Protein AF-0000000078833517 (afdb_homodimer)

Nearest PDB structures (foldseek):
  6t3e-assembly1_A  TM=9.303E-01  e=1.309E-33  Thermococcus litoralis DSM 5473
  1x7d-assembly1_A  TM=8.880E-01  e=1.614E-27  Pseudomonas putida
  8j1g-assembly1_B  TM=8.463E-01  e=3.663E-22  Pseudomonas veronii
  8j1g-assembly1_A  TM=8.426E-01  e=5.942E-22  Pseudomonas veronii
  8j1c-assembly2_C  TM=8.444E-01  e=1.024E-21  Pseudomonas veronii

Secondary structure (DSSP, 8-state):
-PEEEE-HHHHHHH--HHHHHHHHHHHHHHHHHH--S--EEEEEE-SSS-EEEEEEEEE-TTSSEEEEEEEEE-TTSSSSEEEEEEEEETTT--EEEEEEHHHHHHHHHHHHHHHHHHHHS-TT--EEEEE--SHHHHHHHHHHTTT----EEEEE-SSHHHHHHHHHHHHHHH---EEE-SSHHHHHTT-SEEEE----SS--B-GGGS-TT-EEEE-S--STT---B-HHHHHHSEEEES-HHHHHHTSHHHHTT--GGG--EEHHHHHTTSS----STT--EEEE----HHHHHHHHHHHHHHHTT-TT-EEE-TT-/-PEEEE-HHHHHHH--HHHHHHHHHHHHHHHHHH--S--EEEEEE-SSS-EEEEEEEEE-TTSSEEEEEEEEE-TTSSSSEEEEEEEEETTT--EEEEEEHHHHHHHHHHHHHHHHHHHHS-TT--EEEEE--SHHHHHHHHHHTTT----EEEEE-SSHHHHHHHHHHHHHHH---EEE-SSHHHHHTT-SEEEE----SS--B-GGGS-TT-EEEE-S--STT---B-HHHHHHSEEEES-HHHHHHTSHHHHTT--GGG--EEHHHHHTTSS----STT--EEEE----HHHHHHHHHHHHHHHTT-TT-EEE-TT-

Radius of gyration: 27.25 Å; Cα contacts (8 Å, |Δi|>4): 1631; chains: 2; bounding box: 51×82×53 Å

Foldseek 3Di:
DKAWEAEPVLLVVLFDLLVLLVLVLVLLQQCVVPPDDDWDWDKDDPDDFKIWIKTDFQDGPVDQWTKIWTWMAGPVDVVRIWTWMFIAGNVPRHTRYIYTPVNLVLQLLLSVLLSLCLAAADQQFAEEFEEDLDSNSVNVVVNVVSRHHHAEYEYEYPDQV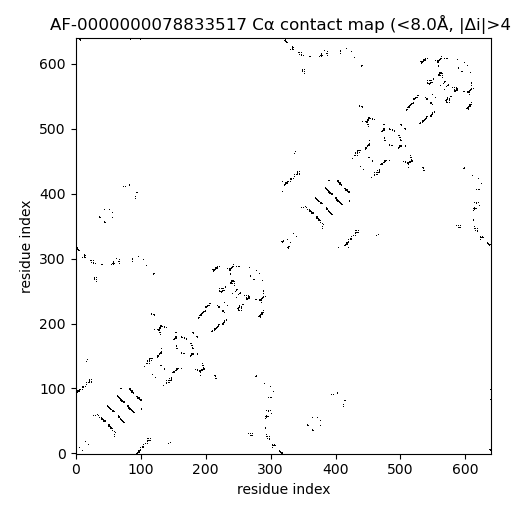SQVVSQVVCCVPPVHRYYYDPDPLRRQVDGSEYEYADQALDADDEPVSHFFRHEYEYERQQAARHEHHEQRNLQQAQEEEQDQVSCCVGRHQVSRPHHSVSHQYYSNCCSNVNGHHHDDSRGYHYYIYNDHRNSSVSSVVSSSVSCVPPPVIDIDDPVD/DKAWEAEPVLLVVLFDLLVLLVLVLVLLQQCVVPPDDDWDWDKDDPDDFKIWIKTDFQDGPVDQWTKIWTWMAGPVDVVRIWTWMFIAGNVPRHTRYIYTPVNLVLQLLLSVLLSLCLAAADQQFAEEFEEDLDSNSVNVVVNVVSRHHHAEYEYEYPDQVSQVVSQVVCCVVPVHRYYYDPDPLRRQVDGREYEYADQALDADDEPVSHFFRHEYEYERQQAARHEHHEPRNLQQAQEEEQDQVSCCVGRHQVSRPHHSVSHQYYSNCCSNVNGHHHDDSRGYHYYIYNDHRNSSVSSVVSSSVSCVPPPVIDIDDPVD

Sequence (640 aa):
MRTLLLTRSDVSRNLQAPLLLEDMREAFRTDALARTVAPQRARAPLHAEGTALVLFPGSLPSIPAYSVKVHAKFPGQSPAIRGVVHLHDVATGEVMAVMDAGHLTAVRTGVVGALSADVLARPDASRVALIGAGRQAVLQLKSLRLVRSLTHVRVFDTAPERSLAFATRMYQELNLPVRMAESLEEAVSDADIIVTATWSRHPFLHPGMVRPGTHIIALGADEPGKAELSAELLRQSRFVVDHRGLAVSTGAAGAVGLGEESIHAELGEVLAGLKSGRTSEEDVTVFAAVGLPFQDLAAAWHVYQSAQGDDAVSGVDFDAMRTLLLTRSDVSRNLQAPLLLEDMREAFRTDALARTVAPQRARAPLHAEGTALVLFPGSLPSIPAYSVKVHAKFPGQSPAIRGVVHLHDVATGEVMAVMDAGHLTAVRTGVVGALSADVLARPDASRVALIGAGRQAVLQLKSLRLVRSLTHVRVFDTAPERSLAFATRMYQELNLPVRMAESLEEAVSDADIIVTATWSRHPFLHPGMVRPGTHIIALGADEPGKAELSAELLRQSRFVVDHRGLAVSTGAAGAVGLGEESIHAELGEVLAGLKSGRTSEEDVTVFAAVGLPFQDLAAAWHVYQSAQGDDAVSGVDFDA

Organism: Myxococcus xanthus (strain DK1622) (NCBI:txid246197)

Structure (mmCIF, N/CA/C/O backbone):
data_AF-0000000078833517-model_v1
#
loop_
_entity.id
_entity.type
_entity.pdbx_description
1 polymer 'Ornithine cyclodeaminase/mu-crystallin family protein'
#
loop_
_atom_site.group_PDB
_atom_site.id
_atom_site.type_symbol
_atom_site.label_atom_id
_atom_site.label_alt_id
_atom_site.label_comp_id
_atom_site.label_asym_id
_atom_site.label_entity_id
_atom_site.label_seq_id
_atom_site.pdbx_PDB_ins_code
_atom_site.Cartn_x
_atom_site.Cartn_y
_atom_site.Cartn_z
_atom_site.occupancy
_atom_site.B_iso_or_equiv
_atom_site.auth_seq_id
_atom_site.auth_comp_id
_atom_site.auth_asym_id
_atom_site.auth_atom_id
_atom_site.pdbx_PDB_model_num
ATOM 1 N N . MET A 1 1 ? -20.875 4.699 -1.901 1 79.25 1 MET A N 1
ATOM 2 C CA . MET A 1 1 ? -20.953 3.457 -2.668 1 79.25 1 MET A CA 1
ATOM 3 C C . MET A 1 1 ? -20.688 2.25 -1.774 1 79.25 1 MET A C 1
ATOM 5 O O . MET A 1 1 ? -19.875 2.324 -0.852 1 79.25 1 MET A O 1
ATOM 9 N N . ARG A 1 2 ? -21.391 1.217 -2.178 1 91.25 2 ARG A N 1
ATOM 10 C CA . ARG A 1 2 ? -21.281 -0.01 -1.395 1 91.25 2 ARG A CA 1
ATOM 11 C C . ARG A 1 2 ? -20.016 -0.787 -1.757 1 91.25 2 ARG A C 1
ATOM 13 O O . ARG A 1 2 ? -19.812 -1.14 -2.92 1 91.25 2 ARG A O 1
ATOM 20 N N . THR A 1 3 ? -19.094 -0.988 -0.749 1 96.44 3 THR A N 1
ATOM 21 C CA . THR A 1 3 ? -17.906 -1.82 -0.879 1 96.44 3 THR A CA 1
ATOM 22 C C . THR A 1 3 ? -18.219 -3.273 -0.541 1 96.44 3 THR A C 1
ATOM 24 O O . THR A 1 3 ? -18.688 -3.574 0.565 1 96.44 3 THR A O 1
ATOM 27 N N . LEU A 1 4 ? -18 -4.168 -1.465 1 97.62 4 LEU A N 1
ATOM 28 C CA . LEU A 1 4 ? -18.188 -5.582 -1.164 1 97.62 4 LEU A CA 1
ATOM 29 C C . LEU A 1 4 ? -17.078 -6.105 -0.266 1 97.62 4 LEU A C 1
ATOM 31 O O . LEU A 1 4 ? -15.906 -5.762 -0.459 1 97.62 4 LEU A O 1
ATOM 35 N N . LEU A 1 5 ? -17.469 -6.852 0.725 1 97.75 5 LEU A N 1
ATOM 36 C CA . LEU A 1 5 ? -16.516 -7.531 1.602 1 97.75 5 LEU A CA 1
ATOM 37 C C . LEU A 1 5 ? -16.5 -9.031 1.323 1 97.75 5 LEU A C 1
ATOM 39 O O . LEU A 1 5 ? -17.469 -9.734 1.598 1 97.75 5 LEU A O 1
ATOM 43 N N . LEU A 1 6 ? -15.414 -9.5 0.823 1 98.12 6 LEU A N 1
ATOM 44 C CA . LEU A 1 6 ? -15.352 -10.898 0.399 1 98.12 6 LEU A CA 1
ATOM 45 C C . LEU A 1 6 ? -14.367 -11.68 1.258 1 98.12 6 LEU A C 1
ATOM 47 O O . LEU A 1 6 ? -13.148 -11.516 1.123 1 98.12 6 LEU A O 1
ATOM 51 N N . THR A 1 7 ? -14.898 -12.539 2.039 1 97.12 7 THR A N 1
ATOM 52 C CA . THR A 1 7 ? -14.094 -13.391 2.908 1 97.12 7 THR A CA 1
ATOM 53 C C . THR A 1 7 ? -13.383 -14.469 2.1 1 97.12 7 THR A C 1
ATOM 55 O O . THR A 1 7 ? -13.609 -14.602 0.895 1 97.12 7 THR A O 1
ATOM 58 N N . ARG A 1 8 ? -12.531 -15.211 2.771 1 96.62 8 ARG A N 1
ATOM 59 C CA . ARG A 1 8 ? -11.844 -16.328 2.123 1 96.62 8 ARG A CA 1
ATOM 60 C C . ARG A 1 8 ? -12.844 -17.281 1.472 1 96.62 8 ARG A C 1
ATOM 62 O O . ARG A 1 8 ? -12.641 -17.719 0.338 1 96.62 8 ARG A O 1
ATOM 69 N N . SER A 1 9 ? -13.906 -17.594 2.16 1 96.81 9 SER A N 1
ATOM 70 C CA . SER A 1 9 ? -14.945 -18.484 1.634 1 96.81 9 SER A CA 1
ATOM 71 C C . SER A 1 9 ? -15.633 -17.875 0.418 1 96.81 9 SER A C 1
ATOM 73 O O . SER A 1 9 ? -15.922 -18.578 -0.557 1 96.81 9 SER A O 1
ATOM 75 N N . ASP A 1 10 ? -15.922 -16.578 0.541 1 97.38 10 ASP A N 1
ATOM 76 C CA . ASP A 1 10 ? -16.531 -15.898 -0.593 1 97.38 10 ASP A CA 1
ATOM 77 C C . ASP A 1 10 ? -15.625 -15.938 -1.816 1 97.38 10 ASP A C 1
ATOM 79 O O . ASP A 1 10 ? -16.078 -16.203 -2.93 1 97.38 10 ASP A O 1
ATOM 83 N N . VAL A 1 11 ? -14.297 -15.641 -1.617 1 97.75 11 VAL A N 1
ATOM 84 C CA . VAL A 1 11 ? -13.328 -15.672 -2.705 1 97.75 11 VAL A CA 1
ATOM 85 C C . VAL A 1 11 ? -13.258 -17.078 -3.299 1 97.75 11 VAL A C 1
ATOM 87 O O . VAL A 1 11 ? -13.312 -17.25 -4.52 1 97.75 11 VAL A O 1
ATOM 90 N N . SER A 1 12 ? -13.195 -18.047 -2.453 1 96.44 12 SER A N 1
ATOM 91 C CA . SER A 1 12 ? -13.102 -19.438 -2.893 1 96.44 12 SER A CA 1
ATOM 92 C C . SER A 1 12 ? -14.297 -19.828 -3.758 1 96.44 12 SER A C 1
ATOM 94 O O . SER A 1 12 ? -14.133 -20.5 -4.781 1 96.44 12 SER A O 1
ATOM 96 N N . ARG A 1 13 ? -15.453 -19.375 -3.43 1 95.88 13 ARG A N 1
ATOM 97 C CA . ARG A 1 13 ? -16.672 -19.75 -4.137 1 95.88 13 ARG A CA 1
ATOM 98 C C . ARG A 1 13 ? -16.766 -19.016 -5.473 1 95.88 13 ARG A C 1
ATOM 100 O O . ARG A 1 13 ? -17.438 -19.484 -6.398 1 95.88 13 ARG A O 1
ATOM 107 N N . ASN A 1 14 ? -16.109 -17.938 -5.531 1 96.75 14 ASN A N 1
ATOM 108 C CA . ASN A 1 14 ? -16.281 -17.094 -6.707 1 96.75 14 ASN A CA 1
ATOM 109 C C . ASN A 1 14 ? -15.023 -17.078 -7.578 1 96.75 14 ASN A C 1
ATOM 111 O O . ASN A 1 14 ? -14.922 -16.281 -8.516 1 96.75 14 ASN A O 1
ATOM 115 N N . LEU A 1 15 ? -14.039 -17.875 -7.301 1 96.94 15 LEU A N 1
ATOM 116 C CA . LEU A 1 15 ? -12.789 -17.969 -8.055 1 96.94 15 LEU A CA 1
ATOM 117 C C . LEU A 1 15 ? -12.664 -19.312 -8.742 1 96.94 15 LEU A C 1
ATOM 119 O O . LEU A 1 15 ? -12.359 -20.328 -8.094 1 96.94 15 LEU A O 1
ATOM 123 N N . GLN A 1 16 ? -12.883 -19.312 -10.047 1 96.31 16 GLN A N 1
ATOM 124 C CA . GLN A 1 16 ? -12.805 -20.531 -10.844 1 96.31 16 GLN A CA 1
ATOM 125 C C . GLN A 1 16 ? -11.492 -20.594 -11.617 1 96.31 16 GLN A C 1
ATOM 127 O O . GLN A 1 16 ? -11.305 -19.859 -12.594 1 96.31 16 GLN A O 1
ATOM 132 N N . ALA A 1 17 ? -10.68 -21.547 -11.32 1 97.19 17 ALA A N 1
ATOM 133 C CA . ALA A 1 17 ? -9.305 -21.625 -11.82 1 97.19 17 ALA A CA 1
ATOM 134 C C . ALA A 1 17 ? -9.281 -21.734 -13.344 1 97.19 17 ALA A C 1
ATOM 136 O O . ALA A 1 17 ? -8.492 -21.062 -14.008 1 97.19 17 ALA A O 1
ATOM 137 N N . PRO A 1 18 ? -10.211 -22.562 -13.961 1 97.62 18 PRO A N 1
ATOM 138 C CA . PRO A 1 18 ? -10.156 -22.688 -15.414 1 97.62 18 PRO A CA 1
ATOM 139 C C . PRO A 1 18 ? -10.461 -21.375 -16.125 1 97.62 18 PRO A C 1
ATOM 141 O O . PRO A 1 18 ? -9.805 -21.031 -17.109 1 97.62 18 PRO A O 1
ATOM 144 N N . LEU A 1 19 ? -11.43 -20.656 -15.586 1 98 19 LEU A N 1
ATOM 145 C CA . LEU A 1 19 ? -11.781 -19.359 -16.172 1 98 19 LEU A CA 1
ATOM 146 C C . LEU A 1 19 ? -10.703 -18.328 -15.883 1 98 19 LEU A C 1
ATOM 148 O O . LEU A 1 19 ? -10.398 -17.484 -16.734 1 98 19 LEU A O 1
ATOM 152 N N . LEU A 1 20 ? -10.125 -18.438 -14.734 1 98.56 20 LEU A N 1
ATOM 153 C CA . LEU A 1 20 ? -9.062 -17.5 -14.367 1 98.56 20 LEU A CA 1
ATOM 154 C C . LEU A 1 20 ? -7.836 -17.703 -15.258 1 98.56 20 LEU A C 1
ATOM 156 O O . LEU A 1 20 ? -7.125 -16.734 -15.562 1 98.56 20 LEU A O 1
ATOM 160 N N . LEU A 1 21 ? -7.559 -18.938 -15.656 1 98.69 21 LEU A N 1
ATOM 161 C CA . LEU A 1 21 ? -6.43 -19.219 -16.531 1 98.69 21 LEU A CA 1
ATOM 162 C C . LEU A 1 21 ? -6.523 -18.391 -17.812 1 98.69 21 LEU A C 1
ATOM 164 O O . LEU A 1 21 ? -5.535 -17.781 -18.25 1 98.69 21 LEU A O 1
ATOM 168 N N . GLU A 1 22 ? -7.695 -18.312 -18.344 1 98.38 22 GLU A N 1
ATOM 169 C CA . GLU A 1 22 ? -7.898 -17.547 -19.578 1 98.38 22 GLU A CA 1
ATOM 170 C C . GLU A 1 22 ? -7.832 -16.047 -19.297 1 98.38 22 GLU A C 1
ATOM 172 O O . GLU A 1 22 ? -7.262 -15.297 -20.094 1 98.38 22 GLU A O 1
ATOM 177 N N . ASP A 1 23 ? -8.43 -15.648 -18.234 1 98.12 23 ASP A N 1
ATOM 178 C CA . ASP A 1 23 ? -8.328 -14.242 -17.828 1 98.12 23 ASP A CA 1
ATOM 179 C C . ASP A 1 23 ? -6.871 -13.828 -17.656 1 98.12 23 ASP A C 1
ATOM 181 O O . ASP A 1 23 ? -6.48 -12.734 -18.062 1 98.12 23 ASP A O 1
ATOM 185 N N . MET A 1 24 ? -6.113 -14.711 -17.062 1 98.56 24 MET A N 1
ATOM 186 C CA . MET A 1 24 ? -4.707 -14.43 -16.781 1 98.56 24 MET A CA 1
ATOM 187 C C . MET A 1 24 ? -3.891 -14.398 -18.062 1 98.56 24 MET A C 1
ATOM 189 O O . MET A 1 24 ? -2.992 -13.57 -18.219 1 98.56 24 MET A O 1
ATOM 193 N N . ARG A 1 25 ? -4.215 -15.312 -18.969 1 98.56 25 ARG A N 1
ATOM 194 C CA . ARG A 1 25 ? -3.572 -15.297 -20.281 1 98.56 25 ARG A CA 1
ATOM 195 C C . ARG A 1 25 ? -3.75 -13.945 -20.969 1 98.56 25 ARG A C 1
ATOM 197 O O . ARG A 1 25 ? -2.779 -13.344 -21.422 1 98.56 25 ARG A O 1
ATOM 204 N N . GLU A 1 26 ? -4.934 -13.469 -20.953 1 98.12 26 GLU A N 1
ATOM 205 C CA . GLU A 1 26 ? -5.242 -12.188 -21.578 1 98.12 26 GLU A CA 1
ATOM 206 C C . GLU A 1 26 ? -4.59 -11.039 -20.812 1 98.12 26 GLU A C 1
ATOM 208 O O . GLU A 1 26 ? -4.109 -10.078 -21.422 1 98.12 26 GLU A O 1
ATOM 213 N N . ALA A 1 27 ? -4.574 -11.125 -19.562 1 98.31 27 ALA A N 1
ATOM 214 C CA . ALA A 1 27 ? -3.971 -10.086 -18.734 1 98.31 27 ALA A CA 1
ATOM 215 C C . ALA A 1 27 ? -2.479 -9.945 -19.031 1 98.31 27 ALA A C 1
ATOM 217 O O . ALA A 1 27 ? -1.969 -8.836 -19.188 1 98.31 27 ALA A O 1
ATOM 218 N N . PHE A 1 28 ? -1.793 -11.07 -19.094 1 98.5 28 PHE A N 1
ATOM 219 C CA . PHE A 1 28 ? -0.365 -11.062 -19.391 1 98.5 28 PHE A CA 1
ATOM 220 C C . PHE A 1 28 ? -0.103 -10.469 -20.781 1 98.5 28 PHE A C 1
ATOM 222 O O . PHE A 1 28 ? 0.804 -9.648 -20.938 1 98.5 28 PHE A O 1
ATOM 229 N N . ARG A 1 29 ? -0.908 -10.875 -21.719 1 98.06 29 ARG A N 1
ATOM 230 C CA . ARG A 1 29 ? -0.768 -10.352 -23.078 1 98.06 29 ARG A CA 1
ATOM 231 C C . ARG A 1 29 ? -0.962 -8.836 -23.109 1 98.06 29 ARG A C 1
ATOM 233 O O . ARG A 1 29 ? -0.146 -8.109 -23.672 1 98.06 29 ARG A O 1
ATOM 240 N N . THR A 1 30 ? -1.985 -8.398 -22.469 1 97.62 30 THR A N 1
ATOM 241 C CA . THR A 1 30 ? -2.336 -6.984 -22.438 1 97.62 30 THR A CA 1
ATOM 242 C C . THR A 1 30 ? -1.248 -6.172 -21.75 1 97.62 30 THR A C 1
ATOM 244 O O . THR A 1 30 ? -0.874 -5.094 -22.219 1 97.62 30 THR A O 1
ATOM 247 N N . ASP A 1 31 ? -0.762 -6.695 -20.641 1 97.12 31 ASP A N 1
ATOM 248 C CA . ASP A 1 31 ? 0.295 -6 -19.922 1 97.12 31 ASP A CA 1
ATOM 249 C C . ASP A 1 31 ? 1.546 -5.844 -20.781 1 97.12 31 ASP A C 1
ATOM 251 O O . ASP A 1 31 ? 2.172 -4.781 -20.781 1 97.12 31 ASP A O 1
ATOM 255 N N . ALA A 1 32 ? 1.908 -6.859 -21.484 1 96.94 32 ALA A N 1
ATOM 256 C CA . ALA A 1 32 ? 3.098 -6.828 -22.328 1 96.94 32 ALA A CA 1
ATOM 257 C C . ALA A 1 32 ? 2.938 -5.82 -23.469 1 96.94 32 ALA A C 1
ATOM 259 O O . ALA A 1 32 ? 3.896 -5.145 -23.844 1 96.94 32 ALA A O 1
ATOM 260 N N . LEU A 1 33 ? 1.74 -5.641 -23.969 1 96.69 33 LEU A N 1
ATOM 261 C CA . LEU A 1 33 ? 1.482 -4.832 -25.156 1 96.69 33 LEU A CA 1
ATOM 262 C C . LEU A 1 33 ? 1.19 -3.387 -24.781 1 96.69 33 LEU A C 1
ATOM 264 O O . LEU A 1 33 ? 1.436 -2.471 -25.562 1 96.69 33 LEU A O 1
ATOM 268 N N . ALA A 1 34 ? 0.65 -3.18 -23.531 1 95.19 34 ALA A N 1
ATOM 269 C CA . ALA A 1 34 ? 0.082 -1.86 -23.266 1 95.19 34 ALA A CA 1
ATOM 270 C C . ALA A 1 34 ? 0.273 -1.462 -21.797 1 95.19 34 ALA A C 1
ATOM 272 O O . ALA A 1 34 ? -0.562 -0.758 -21.234 1 95.19 34 ALA A O 1
ATOM 273 N N . ARG A 1 35 ? 1.354 -1.789 -21.266 1 92.19 35 ARG A N 1
ATOM 274 C CA . ARG A 1 35 ? 1.599 -1.382 -19.875 1 92.19 35 ARG A CA 1
ATOM 275 C C . ARG A 1 35 ? 1.648 0.137 -19.75 1 92.19 35 ARG A C 1
ATOM 277 O O . ARG A 1 35 ? 2.389 0.8 -20.484 1 92.19 35 ARG A O 1
ATOM 284 N N . THR A 1 36 ? 0.839 0.66 -18.812 1 85.81 36 THR A N 1
ATOM 285 C CA . THR A 1 36 ? 0.744 2.111 -18.688 1 85.81 36 THR A CA 1
ATOM 286 C C . THR A 1 36 ? 1.387 2.592 -17.391 1 85.81 36 THR A C 1
ATOM 288 O O . THR A 1 36 ? 1.729 3.768 -17.266 1 85.81 36 THR A O 1
ATOM 291 N N . VAL A 1 37 ? 1.459 1.723 -16.422 1 91.69 37 VAL A N 1
ATOM 292 C CA . VAL A 1 37 ? 2.006 2.1 -15.117 1 91.69 37 VAL A CA 1
ATOM 293 C C . VAL A 1 37 ? 2.986 1.033 -14.641 1 91.69 37 VAL A C 1
ATOM 295 O O . VAL A 1 37 ? 2.738 -0.164 -14.797 1 91.69 37 VAL A O 1
ATOM 298 N N . ALA A 1 38 ? 4.102 1.457 -14.078 1 93.06 38 ALA A N 1
ATOM 299 C CA . ALA A 1 38 ? 5.098 0.521 -13.57 1 93.06 38 ALA A CA 1
ATOM 300 C C . ALA A 1 38 ? 4.582 -0.207 -12.328 1 93.06 38 ALA A C 1
ATOM 302 O O . ALA A 1 38 ? 4.062 0.422 -11.406 1 93.06 38 ALA A O 1
ATOM 303 N N . PRO A 1 39 ? 4.723 -1.54 -12.336 1 95.81 39 PRO A N 1
ATOM 304 C CA . PRO A 1 39 ? 4.344 -2.271 -11.125 1 95.81 39 PRO A CA 1
ATOM 305 C C . PRO A 1 39 ? 5.27 -1.983 -9.945 1 95.81 39 PRO A C 1
ATOM 307 O O . PRO A 1 39 ? 6.48 -1.824 -10.133 1 95.81 39 PRO A O 1
ATOM 310 N N . GLN A 1 40 ? 4.664 -1.895 -8.797 1 96.31 40 GLN A N 1
ATOM 311 C CA . GLN A 1 40 ? 5.453 -1.617 -7.598 1 96.31 40 GLN A CA 1
ATOM 312 C C . GLN A 1 40 ? 5.258 -2.705 -6.547 1 96.31 40 GLN A C 1
ATOM 314 O O . GLN A 1 40 ? 4.145 -3.191 -6.352 1 96.31 40 GLN A O 1
ATOM 319 N N . ARG A 1 41 ? 6.316 -3.094 -5.945 1 95.62 41 ARG A N 1
ATOM 320 C CA . ARG A 1 41 ? 6.371 -3.961 -4.773 1 95.62 41 ARG A CA 1
ATOM 321 C C . ARG A 1 41 ? 7.141 -3.293 -3.637 1 95.62 41 ARG A C 1
ATOM 323 O O . ARG A 1 41 ? 8.367 -3.217 -3.672 1 95.62 41 ARG A O 1
ATOM 330 N N . ALA A 1 42 ? 6.418 -2.812 -2.668 1 94.69 42 ALA A N 1
ATOM 331 C CA . ALA A 1 42 ? 7.039 -2.139 -1.531 1 94.69 42 ALA A CA 1
ATOM 332 C C . ALA A 1 42 ? 7.031 -3.031 -0.293 1 94.69 42 ALA A C 1
ATOM 334 O O . ALA A 1 42 ? 6 -3.611 0.054 1 94.69 42 ALA A O 1
ATOM 335 N N . ARG A 1 43 ? 8.18 -3.1 0.331 1 93.94 43 ARG A N 1
ATOM 336 C CA . ARG A 1 43 ? 8.352 -3.99 1.473 1 93.94 43 ARG A CA 1
ATOM 337 C C . ARG A 1 43 ? 8.875 -3.23 2.688 1 93.94 43 ARG A C 1
ATOM 339 O O . ARG A 1 43 ? 9.633 -2.27 2.547 1 93.94 43 ARG A O 1
ATOM 346 N N . ALA A 1 44 ? 8.422 -3.607 3.867 1 94.81 44 ALA A N 1
ATOM 347 C CA . ALA A 1 44 ? 8.93 -3.064 5.121 1 94.81 44 ALA A CA 1
ATOM 348 C C . ALA A 1 44 ? 9.086 -4.16 6.172 1 94.81 44 ALA A C 1
ATOM 350 O O . ALA A 1 44 ? 8.141 -4.906 6.441 1 94.81 44 ALA A O 1
ATOM 351 N N . PRO A 1 45 ? 10.305 -4.25 6.754 1 92.75 45 PRO A N 1
ATOM 352 C CA . PRO A 1 45 ? 10.43 -5.156 7.898 1 92.75 45 PRO A CA 1
ATOM 353 C C . PRO A 1 45 ? 9.625 -4.691 9.109 1 92.75 45 PRO A C 1
ATOM 355 O O . PRO A 1 45 ? 9.609 -3.496 9.422 1 92.75 45 PRO A O 1
ATOM 358 N N . LEU A 1 46 ? 8.898 -5.492 9.75 1 91.06 46 LEU A N 1
ATOM 359 C CA . LEU A 1 46 ? 8.141 -5.156 10.945 1 91.06 46 LEU A CA 1
ATOM 360 C C . LEU A 1 46 ? 8.93 -5.516 12.203 1 91.06 46 LEU A C 1
ATOM 362 O O . LEU A 1 46 ? 9.031 -4.707 13.133 1 91.06 46 LEU A O 1
ATOM 366 N N . HIS A 1 47 ? 9.359 -6.648 12.281 1 84.94 47 HIS A N 1
ATOM 367 C CA . HIS A 1 47 ? 10.289 -7.207 13.258 1 84.94 47 HIS A CA 1
ATOM 368 C C . HIS A 1 47 ? 11.094 -8.359 12.664 1 84.94 47 HIS A C 1
ATOM 370 O O . HIS A 1 47 ? 11.195 -8.477 11.445 1 84.94 47 HIS A O 1
ATOM 376 N N . ALA A 1 48 ? 11.695 -9.062 13.5 1 78.69 48 ALA A N 1
ATOM 377 C CA . ALA A 1 48 ? 12.648 -10.062 13.031 1 78.69 48 ALA A CA 1
ATOM 378 C C . ALA A 1 48 ? 11.953 -11.141 12.211 1 78.69 48 ALA A C 1
ATOM 380 O O . ALA A 1 48 ? 12.555 -11.719 11.305 1 78.69 48 ALA A O 1
ATOM 381 N N . GLU A 1 49 ? 10.719 -11.266 12.367 1 83.12 49 GLU A N 1
ATOM 382 C CA . GLU A 1 49 ? 10.086 -12.453 11.805 1 83.12 49 GLU A CA 1
ATOM 383 C C . GLU A 1 49 ? 9 -12.078 10.805 1 83.12 49 GLU A C 1
ATOM 385 O O . GLU A 1 49 ? 8.414 -12.953 10.156 1 83.12 49 GLU A O 1
ATOM 390 N N . GLY A 1 50 ? 8.727 -10.789 10.727 1 89.69 50 GLY A N 1
ATOM 391 C CA . GLY A 1 50 ? 7.59 -10.422 9.898 1 89.69 50 GLY A CA 1
ATOM 392 C C . GLY A 1 50 ? 7.875 -9.25 8.977 1 89.69 50 GLY A C 1
ATOM 393 O O . GLY A 1 50 ? 8.68 -8.375 9.305 1 89.69 50 GLY A O 1
ATOM 394 N N . THR A 1 51 ? 7.203 -9.328 7.785 1 93.56 51 THR A N 1
ATOM 395 C CA . THR A 1 51 ? 7.34 -8.266 6.797 1 93.56 51 THR A CA 1
ATOM 396 C C . THR A 1 51 ? 5.973 -7.824 6.285 1 93.56 51 THR A C 1
ATOM 398 O O . THR A 1 51 ? 5.07 -8.648 6.125 1 93.56 51 THR A O 1
ATOM 401 N N . ALA A 1 52 ? 5.84 -6.539 6.113 1 95.56 52 ALA A N 1
ATOM 402 C CA . ALA A 1 52 ? 4.684 -5.996 5.406 1 95.56 52 ALA A CA 1
ATOM 403 C C . ALA A 1 52 ? 4.996 -5.77 3.932 1 95.56 52 ALA A C 1
ATOM 405 O O . ALA A 1 52 ? 6.09 -5.316 3.586 1 95.56 52 ALA A O 1
ATOM 406 N N . LEU A 1 53 ? 4.074 -6.098 3.086 1 95.62 53 LEU A N 1
ATOM 407 C CA . LEU A 1 53 ? 4.254 -5.973 1.644 1 95.62 53 LEU A CA 1
ATOM 408 C C . LEU A 1 53 ? 3.033 -5.332 0.995 1 95.62 53 LEU A C 1
ATOM 410 O O . LEU A 1 53 ? 1.896 -5.68 1.325 1 95.62 53 LEU A O 1
ATOM 414 N N . VAL A 1 54 ? 3.297 -4.395 0.081 1 97.94 54 VAL A N 1
ATOM 415 C CA . VAL A 1 54 ? 2.236 -3.76 -0.698 1 97.94 54 VAL A CA 1
ATOM 416 C C . VAL A 1 54 ? 2.549 -3.879 -2.188 1 97.94 54 VAL A C 1
ATOM 418 O O . VAL A 1 54 ? 3.656 -3.555 -2.623 1 97.94 54 VAL A O 1
ATOM 421 N N . LEU A 1 55 ? 1.633 -4.383 -2.916 1 98 55 LEU A N 1
ATOM 422 C CA . LEU A 1 55 ? 1.719 -4.445 -4.371 1 98 55 LEU A CA 1
ATOM 423 C C . LEU A 1 55 ? 0.669 -3.545 -5.016 1 98 55 LEU A C 1
ATOM 425 O O . LEU A 1 55 ? -0.529 -3.713 -4.777 1 98 55 LEU A O 1
ATOM 429 N N . PHE A 1 56 ? 1.089 -2.613 -5.836 1 98.06 56 PHE A N 1
ATOM 430 C CA . PHE A 1 56 ? 0.138 -1.7 -6.457 1 98.06 56 PHE A CA 1
ATOM 431 C C . PHE A 1 56 ? 0.817 -0.863 -7.535 1 98.06 56 PHE A C 1
ATOM 433 O O . PHE A 1 56 ? 2.047 -0.805 -7.598 1 98.06 56 PHE A O 1
ATOM 440 N N . PRO A 1 57 ? 0.215 -0.185 -8.414 1 97.5 57 PRO A N 1
ATOM 441 C CA . PRO A 1 57 ? -1.185 -0.52 -8.688 1 97.5 57 PRO A CA 1
ATOM 442 C C . PRO A 1 57 ? -1.334 -1.7 -9.641 1 97.5 57 PRO A C 1
ATOM 444 O O . PRO A 1 57 ? -0.499 -1.891 -10.531 1 97.5 57 PRO A O 1
ATOM 447 N N . GLY A 1 58 ? -2.258 -2.605 -9.336 1 97.94 58 GLY A N 1
ATOM 448 C CA . GLY A 1 58 ? -2.727 -3.426 -10.438 1 97.94 58 GLY A CA 1
ATOM 449 C C . GLY A 1 58 ? -3.541 -2.648 -11.461 1 97.94 58 GLY A C 1
ATOM 450 O O . GLY A 1 58 ? -4.551 -2.031 -11.109 1 97.94 58 GLY A O 1
ATOM 451 N N . SER A 1 59 ? -3.078 -2.643 -12.656 1 96.25 59 SER A N 1
ATOM 452 C CA . SER A 1 59 ? -3.746 -1.851 -13.688 1 96.25 59 SER A CA 1
ATOM 453 C C . SER A 1 59 ? -3.66 -2.529 -15.047 1 96.25 59 SER A C 1
ATOM 455 O O . SER A 1 59 ? -2.602 -3.033 -15.43 1 96.25 59 SER A O 1
ATOM 457 N N . LEU A 1 60 ? -4.734 -2.602 -15.68 1 96.38 60 LEU A N 1
ATOM 458 C CA . LEU A 1 60 ? -4.883 -3.074 -17.047 1 96.38 60 LEU A CA 1
ATOM 459 C C . LEU A 1 60 ? -5.875 -2.209 -17.828 1 96.38 60 LEU A C 1
ATOM 461 O O . LEU A 1 60 ? -6.934 -1.854 -17.297 1 96.38 60 LEU A O 1
ATOM 465 N N . PRO A 1 61 ? -5.625 -1.819 -19.078 1 92.75 61 PRO A N 1
ATOM 466 C CA . PRO A 1 61 ? -6.527 -0.965 -19.859 1 92.75 61 PRO A CA 1
ATOM 467 C C . PRO A 1 61 ? -7.934 -1.548 -19.969 1 92.75 61 PRO A C 1
ATOM 469 O O . PRO A 1 61 ? -8.906 -0.799 -20.078 1 92.75 61 PRO A O 1
ATOM 472 N N . SER A 1 62 ? -8.07 -2.781 -19.906 1 90.62 62 SER A N 1
ATOM 473 C CA . SER A 1 62 ? -9.352 -3.434 -20.172 1 90.62 62 SER A CA 1
ATOM 474 C C . SER A 1 62 ? -10.195 -3.545 -18.906 1 90.62 62 SER A C 1
ATOM 476 O O . SER A 1 62 ? -11.367 -3.914 -18.969 1 90.62 62 SER A O 1
ATOM 478 N N . ILE A 1 63 ? -9.664 -3.25 -17.797 1 96.31 63 ILE A N 1
ATOM 479 C CA . ILE A 1 63 ? -10.367 -3.377 -16.516 1 96.31 63 ILE A CA 1
ATOM 480 C C . ILE A 1 63 ? -10.562 -1.998 -15.898 1 96.31 63 ILE A C 1
ATOM 482 O O . ILE A 1 63 ? -9.586 -1.295 -15.617 1 96.31 63 ILE A O 1
ATOM 486 N N . PRO A 1 64 ? -11.82 -1.523 -15.68 1 96.81 64 PRO A N 1
ATOM 487 C CA . PRO A 1 64 ? -12.078 -0.186 -15.141 1 96.81 64 PRO A CA 1
ATOM 488 C C . PRO A 1 64 ? -11.875 -0.11 -13.625 1 96.81 64 PRO A C 1
ATOM 490 O O . PRO A 1 64 ? -12.711 0.464 -12.922 1 96.81 64 PRO A O 1
ATOM 493 N N . ALA A 1 65 ? -10.852 -0.757 -13.18 1 97.5 65 ALA A N 1
ATOM 494 C CA . ALA A 1 65 ? -10.469 -0.789 -11.766 1 97.5 65 ALA A CA 1
ATOM 495 C C . ALA A 1 65 ? -8.961 -0.928 -11.609 1 97.5 65 ALA A C 1
ATOM 497 O O . ALA A 1 65 ? -8.25 -1.252 -12.57 1 97.5 65 ALA A O 1
ATOM 498 N N . TYR A 1 66 ? -8.469 -0.565 -10.461 1 97.56 66 TYR A N 1
ATOM 499 C CA . TYR A 1 66 ? -7.094 -0.877 -10.07 1 97.56 66 TYR A CA 1
ATOM 500 C C . TYR A 1 66 ? -7.055 -1.549 -8.703 1 97.56 66 TYR A C 1
ATOM 502 O O . TYR A 1 66 ? -8.008 -1.446 -7.926 1 97.56 66 TYR A O 1
ATOM 510 N N . SER A 1 67 ? -5.977 -2.283 -8.438 1 98.56 67 SER A N 1
ATOM 511 C CA . SER A 1 67 ? -5.902 -3.018 -7.18 1 98.56 67 SER A CA 1
ATOM 512 C C . SER A 1 67 ? -4.719 -2.555 -6.34 1 98.56 67 SER A C 1
ATOM 514 O O . SER A 1 67 ? -3.736 -2.035 -6.875 1 98.56 67 SER A O 1
ATOM 516 N N . VAL A 1 68 ? -4.844 -2.646 -5.086 1 98.75 68 VAL A N 1
ATOM 517 C CA . VAL A 1 68 ? -3.789 -2.535 -4.082 1 98.75 68 VAL A CA 1
ATOM 518 C C . VAL A 1 68 ? -3.846 -3.734 -3.139 1 98.75 68 VAL A C 1
ATOM 520 O O . VAL A 1 68 ? -4.855 -3.957 -2.467 1 98.75 68 VAL A O 1
ATOM 523 N N . LYS A 1 69 ? -2.801 -4.465 -3.102 1 98.69 69 LYS A N 1
ATOM 524 C CA . LYS A 1 69 ? -2.715 -5.586 -2.166 1 98.69 69 LYS A CA 1
ATOM 525 C C . LYS A 1 69 ? -1.857 -5.223 -0.957 1 98.69 69 LYS A C 1
ATOM 527 O O . LYS A 1 69 ? -0.748 -4.707 -1.107 1 98.69 69 LYS A O 1
ATOM 532 N N . VAL A 1 70 ? -2.463 -5.445 0.137 1 98.06 70 VAL A N 1
ATOM 533 C CA . VAL A 1 70 ? -1.788 -5.258 1.416 1 98.06 70 VAL A CA 1
ATOM 534 C C . VAL A 1 70 ? -1.677 -6.594 2.146 1 98.06 70 VAL A C 1
ATOM 536 O O . VAL A 1 70 ? -2.682 -7.145 2.604 1 98.06 70 VAL A O 1
ATOM 539 N N . HIS A 1 71 ? -0.464 -7.07 2.295 1 94.81 71 HIS A N 1
ATOM 540 C CA . HIS A 1 71 ? -0.364 -8.344 2.996 1 94.81 71 HIS A CA 1
ATOM 541 C C . HIS A 1 71 ? 0.907 -8.414 3.836 1 94.81 71 HIS A C 1
ATOM 543 O O . HIS A 1 71 ? 1.721 -7.488 3.816 1 94.81 71 HIS A O 1
ATOM 549 N N . ALA A 1 72 ? 0.967 -9.352 4.652 1 93.44 72 ALA A N 1
ATOM 550 C CA . ALA A 1 72 ? 2.104 -9.602 5.535 1 93.44 72 ALA A CA 1
ATOM 551 C C . ALA A 1 72 ? 2.574 -11.055 5.418 1 93.44 72 ALA A C 1
ATOM 553 O O . ALA A 1 72 ? 1.781 -11.945 5.109 1 93.44 72 ALA A O 1
ATOM 554 N N . LYS A 1 73 ? 3.85 -11.188 5.566 1 91.81 73 LYS A N 1
ATOM 555 C CA . LYS A 1 73 ? 4.484 -12.5 5.535 1 91.81 73 LYS A CA 1
ATOM 556 C C . LYS A 1 73 ? 5.125 -12.836 6.879 1 91.81 73 LYS A C 1
ATOM 558 O O . LYS A 1 73 ? 5.973 -12.086 7.371 1 91.81 73 LYS A O 1
ATOM 563 N N . PHE A 1 74 ? 4.645 -13.867 7.422 1 89.75 74 PHE A N 1
ATOM 564 C CA . PHE A 1 74 ? 5.188 -14.438 8.648 1 89.75 74 PHE A CA 1
ATOM 565 C C . PHE A 1 74 ? 5.512 -15.914 8.469 1 89.75 74 PHE A C 1
ATOM 567 O O . PHE A 1 74 ? 4.684 -16.781 8.758 1 89.75 74 PHE A O 1
ATOM 574 N N . PRO A 1 75 ? 6.711 -16.266 8.086 1 83.31 75 PRO A N 1
ATOM 575 C CA . PRO A 1 75 ? 7.066 -17.641 7.723 1 83.31 75 PRO A CA 1
ATOM 576 C C . PRO A 1 75 ? 6.812 -18.641 8.852 1 83.31 75 PRO A C 1
ATOM 578 O O . PRO A 1 75 ? 6.523 -19.812 8.602 1 83.31 75 PRO A O 1
ATOM 581 N N . GLY A 1 76 ? 6.844 -18.219 10.062 1 83.38 76 GLY A N 1
ATOM 582 C CA . GLY A 1 76 ? 6.691 -19.109 11.203 1 83.38 76 GLY A CA 1
ATOM 583 C C . GLY A 1 76 ? 5.246 -19.281 11.641 1 83.38 76 GLY A C 1
ATOM 584 O O . GLY A 1 76 ? 4.965 -19.984 12.609 1 83.38 76 GLY A O 1
ATOM 585 N N . GLN A 1 77 ? 4.371 -18.688 10.836 1 85.5 77 GLN A N 1
ATOM 586 C CA . GLN A 1 77 ? 2.957 -18.734 11.195 1 85.5 77 GLN A CA 1
ATOM 587 C C . GLN A 1 77 ? 2.15 -19.484 10.141 1 85.5 77 GLN A C 1
ATOM 589 O O . GLN A 1 77 ? 2.645 -19.734 9.039 1 85.5 77 GLN A O 1
ATOM 594 N N . SER A 1 78 ? 1.006 -20.062 10.523 1 85.31 78 SER A N 1
ATOM 595 C CA . SER A 1 78 ? 0.037 -20.656 9.617 1 85.31 78 SER A CA 1
ATOM 596 C C . SER A 1 78 ? -1.315 -19.953 9.711 1 85.31 78 SER A C 1
ATOM 598 O O . SER A 1 78 ? -1.948 -19.953 10.766 1 85.31 78 SER A O 1
ATOM 600 N N . PRO A 1 79 ? -1.769 -19.25 8.648 1 87.31 79 PRO A N 1
ATOM 601 C CA . PRO A 1 79 ? -1.062 -19.125 7.371 1 87.31 79 PRO A CA 1
ATOM 602 C C . PRO A 1 79 ? 0.121 -18.172 7.441 1 87.31 79 PRO A C 1
ATOM 604 O O . PRO A 1 79 ? 0.103 -17.219 8.227 1 87.31 79 PRO A O 1
ATOM 607 N N . ALA A 1 80 ? 1.059 -18.391 6.574 1 88.19 80 ALA A N 1
ATOM 608 C CA . ALA A 1 80 ? 2.271 -17.562 6.562 1 88.19 80 ALA A CA 1
ATOM 609 C C . ALA A 1 80 ? 2.025 -16.234 5.879 1 88.19 80 ALA A C 1
ATOM 611 O O . ALA A 1 80 ? 2.801 -15.281 6.051 1 88.19 80 ALA A O 1
ATOM 612 N N . ILE A 1 81 ? 1.044 -16.172 5.051 1 89.69 81 ILE A N 1
ATOM 613 C CA . ILE A 1 81 ? 0.705 -14.969 4.309 1 89.69 81 ILE A CA 1
ATOM 614 C C . ILE A 1 81 ? -0.75 -14.586 4.574 1 89.69 81 ILE A C 1
ATOM 616 O O . ILE A 1 81 ? -1.645 -15.43 4.48 1 89.69 81 ILE A O 1
ATOM 620 N N . ARG A 1 82 ? -0.958 -13.391 4.988 1 92.12 82 ARG A N 1
ATOM 621 C CA . ARG A 1 82 ? -2.305 -12.883 5.219 1 92.12 82 ARG A CA 1
ATOM 622 C C . ARG A 1 82 ? -2.426 -11.43 4.762 1 92.12 82 ARG A C 1
ATOM 624 O O . ARG A 1 82 ? -1.422 -10.727 4.641 1 92.12 82 ARG A O 1
ATOM 631 N N . GLY A 1 83 ? -3.686 -11.078 4.488 1 95.81 83 GLY A N 1
ATOM 632 C CA . GLY A 1 83 ? -3.939 -9.711 4.074 1 95.81 83 GLY A CA 1
ATOM 633 C C . GLY A 1 83 ? -5.195 -9.562 3.232 1 95.81 83 GLY A C 1
ATOM 634 O O . GLY A 1 83 ? -6.07 -10.43 3.264 1 95.81 83 GLY A O 1
ATOM 635 N N . VAL A 1 84 ? -5.227 -8.406 2.576 1 97.94 84 VAL A N 1
ATOM 636 C CA . VAL A 1 84 ? -6.41 -8.125 1.77 1 97.94 84 VAL A CA 1
ATOM 637 C C . VAL A 1 84 ? -5.996 -7.473 0.451 1 97.94 84 VAL A C 1
ATOM 639 O O . VAL A 1 84 ? -4.918 -6.883 0.355 1 97.94 84 VAL A O 1
ATOM 642 N N . VAL A 1 85 ? -6.824 -7.641 -0.524 1 98.5 85 VAL A N 1
ATOM 643 C CA . VAL A 1 85 ? -6.727 -6.93 -1.793 1 98.5 85 VAL A CA 1
ATOM 644 C C . VAL A 1 85 ? -7.875 -5.93 -1.913 1 98.5 85 VAL A C 1
ATOM 646 O O . VAL A 1 85 ? -9.031 -6.262 -1.631 1 98.5 85 VAL A O 1
ATOM 649 N N . HIS A 1 86 ? -7.531 -4.773 -2.309 1 98.44 86 HIS A N 1
ATOM 650 C CA . HIS A 1 86 ? -8.516 -3.738 -2.596 1 98.44 86 HIS A CA 1
ATOM 651 C C . HIS A 1 86 ? -8.742 -3.598 -4.098 1 98.44 86 HIS A C 1
ATOM 653 O O . HIS A 1 86 ? -7.789 -3.568 -4.875 1 98.44 86 HIS A O 1
ATOM 659 N N . LEU A 1 87 ? -9.969 -3.572 -4.379 1 98.31 87 LEU A N 1
ATOM 660 C CA . LEU A 1 87 ? -10.375 -3.168 -5.723 1 98.31 87 LEU A CA 1
ATOM 661 C C . LEU A 1 87 ? -10.977 -1.765 -5.711 1 98.31 87 LEU A C 1
ATOM 663 O O . LEU A 1 87 ? -11.922 -1.492 -4.965 1 98.31 87 LEU A O 1
ATOM 667 N N . HIS A 1 88 ? -10.406 -0.922 -6.551 1 97.44 88 HIS A N 1
ATOM 668 C CA . HIS A 1 88 ? -10.852 0.464 -6.625 1 97.44 88 HIS A CA 1
ATOM 669 C C . HIS A 1 88 ? -11.336 0.811 -8.031 1 97.44 88 HIS A C 1
ATOM 671 O O . HIS A 1 88 ? -10.766 0.342 -9.023 1 97.44 88 HIS A O 1
ATOM 677 N N . ASP A 1 89 ? -12.328 1.682 -8.055 1 96.31 89 ASP A N 1
ATOM 678 C CA . ASP A 1 89 ? -12.719 2.271 -9.328 1 96.31 89 ASP A CA 1
ATOM 679 C C . ASP A 1 89 ? -11.633 3.209 -9.859 1 96.31 89 ASP A C 1
ATOM 681 O O . ASP A 1 89 ? -11.195 4.121 -9.148 1 96.31 89 ASP A O 1
ATOM 685 N N . VAL A 1 90 ? -11.195 2.959 -11.078 1 94.69 90 VAL A N 1
ATOM 686 C CA . VAL A 1 90 ? -10.039 3.689 -11.594 1 94.69 90 VAL A CA 1
ATOM 687 C C . VAL A 1 90 ? -10.43 5.137 -11.883 1 94.69 90 VAL A C 1
ATOM 689 O O . VAL A 1 90 ? -9.586 6.035 -11.828 1 94.69 90 VAL A O 1
ATOM 692 N N . ALA A 1 91 ? -11.672 5.434 -12.125 1 92.38 91 ALA A N 1
ATOM 693 C CA . ALA A 1 91 ? -12.141 6.77 -12.492 1 92.38 91 ALA A CA 1
ATOM 694 C C . ALA A 1 91 ? -12.375 7.629 -11.25 1 92.38 91 ALA A C 1
ATOM 696 O O . ALA A 1 91 ? -12.203 8.852 -11.289 1 92.38 91 ALA A O 1
ATOM 697 N N . THR A 1 92 ? -12.688 6.98 -10.102 1 91.69 92 THR A N 1
ATOM 698 C CA . THR A 1 92 ? -13.125 7.781 -8.969 1 91.69 92 THR A CA 1
ATOM 699 C C . THR A 1 92 ? -12.266 7.5 -7.738 1 91.69 92 THR A C 1
ATOM 701 O O . THR A 1 92 ? -12.281 8.266 -6.773 1 91.69 92 THR A O 1
ATOM 704 N N . GLY A 1 93 ? -11.625 6.348 -7.715 1 93 93 GLY A N 1
ATOM 705 C CA . GLY A 1 93 ? -10.852 5.953 -6.543 1 93 93 GLY A CA 1
ATOM 706 C C . GLY A 1 93 ? -11.695 5.27 -5.48 1 93 93 GLY A C 1
ATOM 707 O O . GLY A 1 93 ? -11.172 4.852 -4.445 1 93 93 GLY A O 1
ATOM 708 N N . GLU A 1 94 ? -12.992 5.09 -5.715 1 93.81 94 GLU A N 1
ATOM 709 C CA . GLU A 1 94 ? -13.883 4.445 -4.758 1 93.81 94 GLU A CA 1
ATOM 710 C C . GLU A 1 94 ? -13.484 2.992 -4.52 1 93.81 94 GLU A C 1
ATOM 712 O O . GLU A 1 94 ? -13.094 2.289 -5.453 1 93.81 94 GLU A O 1
ATOM 717 N N . VAL A 1 95 ? -13.625 2.564 -3.281 1 96.25 95 VAL A N 1
ATOM 718 C CA . VAL A 1 95 ? -13.328 1.175 -2.947 1 96.25 95 VAL A CA 1
ATOM 719 C C . VAL A 1 95 ? -14.508 0.287 -3.336 1 96.25 95 VAL A C 1
ATOM 721 O O . VAL A 1 95 ? -15.562 0.335 -2.703 1 96.25 95 VAL A O 1
ATOM 724 N N . MET A 1 96 ? -14.312 -0.53 -4.277 1 97.25 96 MET A N 1
ATOM 725 C CA . MET A 1 96 ? -15.375 -1.384 -4.801 1 97.25 96 MET A CA 1
ATOM 726 C C . MET A 1 96 ? -15.484 -2.672 -3.99 1 97.25 96 MET A C 1
ATOM 728 O O . MET A 1 96 ? -16.594 -3.168 -3.752 1 97.25 96 MET A O 1
ATOM 732 N N . ALA A 1 97 ? -14.32 -3.127 -3.557 1 98.25 97 ALA A N 1
ATOM 733 C CA . ALA A 1 97 ? -14.297 -4.383 -2.809 1 98.25 97 ALA A CA 1
ATOM 734 C C . ALA A 1 97 ? -13.016 -4.508 -1.984 1 98.25 97 ALA A C 1
ATOM 736 O O . ALA A 1 97 ? -11.984 -3.943 -2.344 1 98.25 97 ALA A O 1
ATOM 737 N N . VAL A 1 98 ? -13.125 -5.141 -0.894 1 98.06 98 VAL A N 1
ATOM 738 C CA . VAL A 1 98 ? -12.016 -5.652 -0.097 1 98.06 98 VAL A CA 1
ATOM 739 C C . VAL A 1 98 ? -12.141 -7.168 0.05 1 98.06 98 VAL A C 1
ATOM 741 O O . VAL A 1 98 ? -13.203 -7.676 0.429 1 98.06 98 VAL A O 1
ATOM 744 N N . MET A 1 99 ? -11.086 -7.871 -0.256 1 97.88 99 MET A N 1
ATOM 745 C CA . MET A 1 99 ? -11.25 -9.32 -0.239 1 97.88 99 MET A CA 1
ATOM 746 C C . MET A 1 99 ? -10.016 -10.008 0.332 1 97.88 99 MET A C 1
ATOM 748 O O . MET A 1 99 ? -8.938 -9.414 0.376 1 97.88 99 MET A O 1
ATOM 752 N N . ASP A 1 100 ? -10.172 -11.219 0.699 1 97.44 100 ASP A N 1
ATOM 753 C CA . ASP A 1 100 ? -9.078 -12.047 1.195 1 97.44 100 ASP A CA 1
ATOM 754 C C . ASP A 1 100 ? -7.965 -12.164 0.157 1 97.44 100 ASP A C 1
ATOM 756 O O . ASP A 1 100 ? -8.219 -12.531 -0.992 1 97.44 100 ASP A O 1
ATOM 760 N N . ALA A 1 101 ? -6.777 -11.875 0.608 1 97.25 101 ALA A N 1
ATOM 761 C CA . ALA A 1 101 ? -5.637 -11.945 -0.303 1 97.25 101 ALA A CA 1
ATOM 762 C C . ALA A 1 101 ? -4.996 -13.328 -0.276 1 97.25 101 ALA A C 1
ATOM 764 O O . ALA A 1 101 ? -4.359 -13.742 -1.248 1 97.25 101 ALA A O 1
ATOM 765 N N . GLY A 1 102 ? -5.105 -13.984 0.888 1 95.19 102 GLY A N 1
ATOM 766 C CA . GLY A 1 102 ? -4.414 -15.258 1.047 1 95.19 102 GLY A CA 1
ATOM 767 C C . GLY A 1 102 ? -4.789 -16.281 -0.01 1 95.19 102 GLY A C 1
ATOM 768 O O . GLY A 1 102 ? -3.932 -16.734 -0.765 1 95.19 102 GLY A O 1
ATOM 769 N N . HIS A 1 103 ? -6.066 -16.531 -0.095 1 96.31 103 HIS A N 1
ATOM 770 C CA . HIS A 1 103 ? -6.539 -17.531 -1.049 1 96.31 103 HIS A CA 1
ATOM 771 C C . HIS A 1 103 ? -6.43 -17.016 -2.48 1 96.31 103 HIS A C 1
ATOM 773 O O . HIS A 1 103 ? -6.039 -17.766 -3.385 1 96.31 103 HIS A O 1
ATOM 779 N N . LEU A 1 104 ? -6.746 -15.805 -2.674 1 97.94 104 LEU A N 1
ATOM 780 C CA . LEU A 1 104 ? -6.676 -15.195 -4 1 97.94 104 LEU A CA 1
ATOM 781 C C . LEU A 1 104 ? -5.27 -15.312 -4.578 1 97.94 104 LEU A C 1
ATOM 783 O O . LEU A 1 104 ? -5.094 -15.75 -5.715 1 97.94 104 LEU A O 1
ATOM 787 N N . THR A 1 105 ? -4.293 -14.961 -3.76 1 97.12 105 THR A N 1
ATOM 788 C CA . THR A 1 105 ? -2.898 -14.992 -4.195 1 97.12 105 THR A CA 1
ATOM 789 C C . THR A 1 105 ? -2.459 -16.422 -4.492 1 97.12 105 THR A C 1
ATOM 791 O O . THR A 1 105 ? -1.788 -16.672 -5.5 1 97.12 105 THR A O 1
ATOM 794 N N . ALA A 1 106 ? -2.846 -17.297 -3.629 1 96.44 106 ALA A N 1
ATOM 795 C CA . ALA A 1 106 ? -2.445 -18.703 -3.811 1 96.44 106 ALA A CA 1
ATOM 796 C C . ALA A 1 106 ? -2.957 -19.25 -5.141 1 96.44 106 ALA A C 1
ATOM 798 O O . ALA A 1 106 ? -2.191 -19.828 -5.91 1 96.44 106 ALA A O 1
ATOM 799 N N . VAL A 1 107 ? -4.207 -19 -5.418 1 98.12 107 VAL A N 1
ATOM 800 C CA . VAL A 1 107 ? -4.832 -19.562 -6.609 1 98.12 107 VAL A CA 1
ATOM 801 C C . VAL A 1 107 ? -4.266 -18.891 -7.859 1 98.12 107 VAL A C 1
ATOM 803 O O . VAL A 1 107 ? -3.879 -19.578 -8.812 1 98.12 107 VAL A O 1
ATOM 806 N N . ARG A 1 108 ? -4.176 -17.578 -7.859 1 98.38 108 ARG A N 1
ATOM 807 C CA . ARG A 1 108 ? -3.697 -16.938 -9.078 1 98.38 108 ARG A CA 1
ATOM 808 C C . ARG A 1 108 ? -2.234 -17.281 -9.336 1 98.38 108 ARG A C 1
ATOM 810 O O . ARG A 1 108 ? -1.812 -17.391 -10.492 1 98.38 108 ARG A O 1
ATOM 817 N N . THR A 1 109 ? -1.412 -17.5 -8.281 1 98.25 109 THR A N 1
ATOM 818 C CA . THR A 1 109 ? -0.028 -17.938 -8.445 1 98.25 109 THR A CA 1
ATOM 819 C C . THR A 1 109 ? 0.035 -19.312 -9.086 1 98.25 109 THR A C 1
ATOM 821 O O . THR A 1 109 ? 0.839 -19.547 -9.992 1 98.25 109 THR A O 1
ATOM 824 N N . GLY A 1 110 ? -0.828 -20.188 -8.602 1 98.5 110 GLY A N 1
ATOM 825 C CA . GLY A 1 110 ? -0.924 -21.5 -9.219 1 98.5 110 GLY A CA 1
ATOM 826 C C . GLY A 1 110 ? -1.269 -21.453 -10.695 1 98.5 110 GLY A C 1
ATOM 827 O O . GLY A 1 110 ? -0.623 -22.109 -11.516 1 98.5 110 GLY A O 1
ATOM 828 N N . VAL A 1 111 ? -2.215 -20.641 -11 1 98.75 111 VAL A N 1
ATOM 829 C CA . VAL A 1 111 ? -2.703 -20.484 -12.367 1 98.75 111 VAL A CA 1
ATOM 830 C C . VAL A 1 111 ? -1.598 -19.922 -13.25 1 98.75 111 VAL A C 1
ATOM 832 O O . VAL A 1 111 ? -1.438 -20.344 -14.398 1 98.75 111 VAL A O 1
ATOM 835 N N . VAL A 1 112 ? -0.838 -19.031 -12.75 1 98.81 112 VAL A N 1
ATOM 836 C CA . VAL A 1 112 ? 0.25 -18.422 -13.516 1 98.81 112 VAL A CA 1
ATOM 837 C C . VAL A 1 112 ? 1.33 -19.469 -13.781 1 98.81 112 VAL A C 1
ATOM 839 O O . VAL A 1 112 ? 1.913 -19.5 -14.867 1 98.81 112 VAL A O 1
ATOM 842 N N . GLY A 1 113 ? 1.632 -20.266 -12.781 1 98.81 113 GLY A N 1
ATOM 843 C CA . GLY A 1 113 ? 2.527 -21.375 -13.023 1 98.81 113 GLY A CA 1
ATOM 844 C C . GLY A 1 113 ? 2.059 -22.281 -14.148 1 98.81 113 GLY A C 1
ATO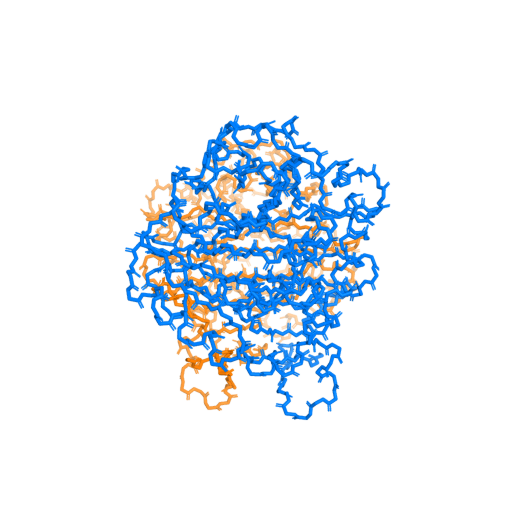M 845 O O . GLY A 1 113 ? 2.844 -22.656 -15.023 1 98.81 113 GLY A O 1
ATOM 846 N N . ALA A 1 114 ? 0.801 -22.609 -14.125 1 98.81 114 ALA A N 1
ATOM 847 C CA . ALA A 1 114 ? 0.212 -23.438 -15.172 1 98.81 114 ALA A CA 1
ATOM 848 C C . ALA A 1 114 ? 0.305 -22.75 -16.531 1 98.81 114 ALA A C 1
ATOM 850 O O . ALA A 1 114 ? 0.58 -23.391 -17.547 1 98.81 114 ALA A O 1
ATOM 851 N N . LEU A 1 115 ? 0.048 -21.484 -16.516 1 98.69 115 LEU A N 1
ATOM 852 C CA . LEU A 1 115 ? 0.135 -20.703 -17.75 1 98.69 115 LEU A CA 1
ATOM 853 C C . LEU A 1 115 ? 1.54 -20.781 -18.344 1 98.69 115 LEU A C 1
ATOM 855 O O . LEU A 1 115 ? 1.702 -20.922 -19.547 1 98.69 115 LEU A O 1
ATOM 859 N N . SER A 1 116 ? 2.547 -20.641 -17.5 1 98.88 116 SER A N 1
ATOM 860 C CA . SER A 1 116 ? 3.924 -20.766 -17.969 1 98.88 116 SER A CA 1
ATOM 861 C C . SER A 1 116 ? 4.195 -22.141 -18.547 1 98.88 116 SER A C 1
ATOM 863 O O . SER A 1 116 ? 4.84 -22.281 -19.578 1 98.88 116 SER A O 1
ATOM 865 N N . ALA A 1 117 ? 3.715 -23.188 -17.891 1 98.81 117 ALA A N 1
ATOM 866 C CA . ALA A 1 117 ? 3.893 -24.547 -18.391 1 98.81 117 ALA A CA 1
ATOM 867 C C . ALA A 1 117 ? 3.213 -24.734 -19.734 1 98.81 117 ALA A C 1
ATOM 869 O O . ALA A 1 117 ? 3.73 -25.438 -20.609 1 98.81 117 ALA A O 1
ATOM 870 N N . ASP A 1 118 ? 2.105 -24.094 -19.891 1 98.19 118 ASP A N 1
ATOM 871 C CA . ASP A 1 118 ? 1.33 -24.219 -21.109 1 98.19 118 ASP A CA 1
ATOM 872 C C . ASP A 1 118 ? 2.146 -23.781 -22.328 1 98.19 118 ASP A C 1
ATOM 874 O O . ASP A 1 118 ? 2.006 -24.344 -23.422 1 98.19 118 ASP A O 1
ATOM 878 N N . VAL A 1 119 ? 3.041 -22.844 -22.156 1 97.62 119 VAL A N 1
ATOM 879 C CA . VAL A 1 119 ? 3.699 -22.266 -23.328 1 97.62 119 VAL A CA 1
ATOM 880 C C . VAL A 1 119 ? 5.188 -22.609 -23.297 1 97.62 119 VAL A C 1
ATOM 882 O O . VAL A 1 119 ? 5.879 -22.469 -24.312 1 97.62 119 VAL A O 1
ATOM 885 N N . LEU A 1 120 ? 5.676 -23.141 -22.141 1 98.75 120 LEU A N 1
ATOM 886 C CA . LEU A 1 120 ? 7.121 -23.312 -22.047 1 98.75 120 LEU A CA 1
ATOM 887 C C . LEU A 1 120 ? 7.473 -24.781 -21.844 1 98.75 120 LEU A C 1
ATOM 889 O O . LEU A 1 120 ? 8.617 -25.188 -22.078 1 98.75 120 LEU A O 1
ATOM 893 N N . ALA A 1 121 ? 6.59 -25.562 -21.297 1 98.69 121 ALA A N 1
ATOM 894 C CA . ALA A 1 121 ? 6.863 -26.984 -21.109 1 98.69 121 ALA A CA 1
ATOM 895 C C . ALA A 1 121 ? 6.613 -27.766 -22.391 1 98.69 121 ALA A C 1
ATOM 897 O O . ALA A 1 121 ? 5.883 -27.312 -23.266 1 98.69 121 ALA A O 1
ATOM 898 N N . ARG A 1 122 ? 7.211 -28.922 -22.5 1 98.44 122 ARG A N 1
ATOM 899 C CA . ARG A 1 122 ? 6.875 -29.812 -23.594 1 98.44 122 ARG A CA 1
ATOM 900 C C . ARG A 1 122 ? 5.402 -30.219 -23.562 1 98.44 122 ARG A C 1
ATOM 902 O O . ARG A 1 122 ? 4.848 -30.438 -22.484 1 98.44 122 ARG A O 1
ATOM 909 N N . PRO A 1 123 ? 4.801 -30.391 -24.703 1 97.06 123 PRO A N 1
ATOM 910 C CA . PRO A 1 123 ? 3.385 -30.766 -24.719 1 97.06 123 PRO A CA 1
ATOM 911 C C . PRO A 1 123 ? 3.119 -32.094 -24.062 1 97.06 123 PRO A C 1
ATOM 913 O O . PRO A 1 123 ? 2.021 -32.344 -23.547 1 97.06 123 PRO A O 1
ATOM 916 N N . ASP A 1 124 ? 4.148 -32.969 -24 1 97.69 124 ASP A N 1
ATOM 917 C CA . ASP A 1 124 ? 3.943 -34.312 -23.469 1 97.69 124 ASP A CA 1
ATOM 918 C C . ASP A 1 124 ? 4.453 -34.406 -22.031 1 97.69 124 ASP A C 1
ATOM 920 O O . ASP A 1 124 ? 4.496 -35.5 -21.453 1 97.69 124 ASP A O 1
ATOM 924 N N . ALA A 1 125 ? 4.93 -33.312 -21.484 1 98.56 125 ALA A N 1
ATOM 925 C CA . ALA A 1 125 ? 5.395 -33.312 -20.094 1 98.56 125 ALA A CA 1
ATOM 926 C C . ALA A 1 125 ? 4.316 -33.875 -19.156 1 98.56 125 ALA A C 1
ATOM 928 O O . ALA A 1 125 ? 3.162 -33.438 -19.219 1 98.56 125 ALA A O 1
ATOM 929 N N . SER A 1 126 ? 4.664 -34.844 -18.312 1 98.44 126 SER A N 1
ATOM 930 C CA . SER A 1 126 ? 3.635 -35.469 -17.5 1 98.44 126 SER A CA 1
ATOM 931 C C . SER A 1 126 ? 4.164 -35.812 -16.109 1 98.44 126 SER A C 1
ATOM 933 O O . SER A 1 126 ? 3.383 -36.125 -15.195 1 98.44 126 SER A O 1
ATOM 935 N N . ARG A 1 127 ? 5.441 -35.812 -15.875 1 98.5 127 ARG A N 1
ATOM 936 C CA . ARG A 1 127 ? 6.059 -36.094 -14.586 1 98.5 127 ARG A CA 1
ATOM 937 C C . ARG A 1 127 ? 6.445 -34.812 -13.867 1 98.5 127 ARG A C 1
ATOM 939 O O . ARG A 1 127 ? 7.211 -34 -14.406 1 98.5 127 ARG A O 1
ATOM 946 N N . VAL A 1 128 ? 5.934 -34.688 -12.625 1 98.81 128 VAL A N 1
ATOM 947 C CA . VAL A 1 128 ? 6.125 -33.438 -11.914 1 98.81 128 VAL A CA 1
ATOM 948 C C . VAL A 1 128 ? 6.902 -33.688 -10.617 1 98.81 128 VAL A C 1
ATOM 950 O O . VAL A 1 128 ? 6.625 -34.625 -9.898 1 98.81 128 VAL A O 1
ATOM 953 N N . ALA A 1 129 ? 7.902 -32.844 -10.414 1 98.94 129 ALA A N 1
ATOM 954 C CA . ALA A 1 129 ? 8.57 -32.781 -9.117 1 98.94 129 ALA A CA 1
ATOM 955 C C . ALA A 1 129 ? 8.188 -31.5 -8.367 1 98.94 129 ALA A C 1
ATOM 957 O O . ALA A 1 129 ? 8.25 -30.406 -8.93 1 98.94 129 ALA A O 1
ATOM 958 N N . LEU A 1 130 ? 7.77 -31.625 -7.113 1 98.81 130 LEU A N 1
ATOM 959 C CA . LEU A 1 130 ? 7.461 -30.5 -6.238 1 98.81 130 LEU A CA 1
ATOM 960 C C . LEU A 1 130 ? 8.484 -30.391 -5.113 1 98.81 130 LEU A C 1
ATOM 962 O O . LEU A 1 130 ? 8.641 -31.328 -4.312 1 98.81 130 LEU A O 1
ATOM 966 N N . ILE A 1 131 ? 9.203 -29.281 -5.137 1 98.81 131 ILE A N 1
ATOM 967 C CA . ILE A 1 131 ? 10.141 -29.016 -4.055 1 98.81 131 ILE A CA 1
ATOM 968 C C . ILE A 1 131 ? 9.523 -28 -3.088 1 98.81 131 ILE A C 1
ATOM 970 O O . ILE A 1 131 ? 9.406 -26.812 -3.41 1 98.81 131 ILE A O 1
ATOM 974 N N . GLY A 1 132 ? 9.242 -28.391 -1.884 1 97.94 132 GLY A N 1
ATOM 975 C CA . GLY A 1 132 ? 8.359 -27.703 -0.949 1 97.94 132 GLY A CA 1
ATOM 976 C C . GLY A 1 132 ? 6.945 -28.25 -0.953 1 97.94 132 GLY A C 1
ATOM 977 O O . GLY A 1 132 ? 6.312 -28.344 -2.008 1 97.94 132 GLY A O 1
ATOM 978 N N . ALA A 1 133 ? 6.438 -28.625 0.22 1 97.31 133 ALA A N 1
ATOM 979 C CA . ALA A 1 133 ? 5.137 -29.281 0.321 1 97.31 133 ALA A CA 1
ATOM 980 C C . ALA A 1 133 ? 4.105 -28.359 0.963 1 97.31 133 ALA A C 1
ATOM 982 O O . ALA A 1 133 ? 3.232 -28.812 1.708 1 97.31 133 ALA A O 1
ATOM 983 N N . GLY A 1 134 ? 4.25 -27.047 0.731 1 94.25 134 GLY A N 1
ATOM 984 C CA . GLY A 1 134 ? 3.338 -26.078 1.312 1 94.25 134 GLY A CA 1
ATOM 985 C C . GLY A 1 134 ? 2.125 -25.812 0.441 1 94.25 134 GLY A C 1
ATOM 986 O O . GLY A 1 134 ? 1.785 -26.609 -0.428 1 94.25 134 GLY A O 1
ATOM 987 N N . ARG A 1 135 ? 1.439 -24.781 0.684 1 92.94 135 ARG A N 1
ATOM 988 C CA . ARG A 1 135 ? 0.188 -24.391 0.047 1 92.94 135 ARG A CA 1
ATOM 989 C C . ARG A 1 135 ? 0.372 -24.203 -1.456 1 92.94 135 ARG A C 1
ATOM 991 O O . ARG A 1 135 ? -0.485 -24.609 -2.244 1 92.94 135 ARG A O 1
ATOM 998 N N . GLN A 1 136 ? 1.479 -23.578 -1.802 1 95.62 136 GLN A N 1
ATOM 999 C CA . GLN A 1 136 ? 1.699 -23.328 -3.223 1 95.62 136 GLN A CA 1
ATOM 1000 C C . GLN A 1 136 ? 1.912 -24.625 -3.986 1 95.62 136 GLN A C 1
ATOM 1002 O O . GLN A 1 136 ? 1.511 -24.75 -5.145 1 95.62 136 GLN A O 1
ATOM 1007 N N . ALA A 1 137 ? 2.531 -25.578 -3.371 1 97.75 137 ALA A N 1
ATOM 1008 C CA . ALA A 1 137 ? 2.684 -26.875 -4.035 1 97.75 137 ALA A CA 1
ATOM 1009 C C . ALA A 1 137 ? 1.327 -27.453 -4.43 1 97.75 137 ALA A C 1
ATOM 1011 O O . ALA A 1 137 ? 1.162 -27.969 -5.535 1 97.75 137 ALA A O 1
ATOM 1012 N N . VAL A 1 138 ? 0.372 -27.328 -3.557 1 97.44 138 VAL A N 1
ATOM 1013 C CA . VAL A 1 138 ? -0.978 -27.828 -3.797 1 97.44 138 VAL A CA 1
ATOM 1014 C C . VAL A 1 138 ? -1.593 -27.109 -4.992 1 97.44 138 VAL A C 1
ATOM 1016 O O . VAL A 1 138 ? -2.076 -27.734 -5.93 1 97.44 138 VAL A O 1
ATOM 1019 N N . LEU A 1 139 ? -1.521 -25.828 -4.988 1 97.56 139 LEU A N 1
ATOM 1020 C CA . LEU A 1 139 ? -2.203 -25.031 -6.004 1 97.56 139 LEU A CA 1
ATOM 1021 C C . LEU A 1 139 ? -1.505 -25.156 -7.355 1 97.56 139 LEU A C 1
ATOM 1023 O O . LEU A 1 139 ? -2.158 -25.141 -8.398 1 97.56 139 LEU A O 1
ATOM 1027 N N . GLN A 1 140 ? -0.178 -25.281 -7.309 1 98.62 140 GLN A N 1
ATOM 1028 C CA . GLN A 1 140 ? 0.557 -25.5 -8.547 1 98.62 140 GLN A CA 1
ATOM 1029 C C . GLN A 1 140 ? 0.166 -26.844 -9.188 1 98.62 140 GLN A C 1
ATOM 1031 O O . GLN A 1 140 ? -0.114 -26.891 -10.383 1 98.62 140 GLN A O 1
ATOM 1036 N N . LEU A 1 141 ? 0.122 -27.844 -8.375 1 98.56 141 LEU A N 1
ATOM 1037 C CA . LEU A 1 141 ? -0.219 -29.156 -8.883 1 98.56 141 LEU A CA 1
ATOM 1038 C C . LEU A 1 141 ? -1.629 -29.172 -9.461 1 98.56 141 LEU A C 1
ATOM 1040 O O . LEU A 1 141 ? -1.838 -29.625 -10.586 1 98.56 141 LEU A O 1
ATOM 1044 N N . LYS A 1 142 ? -2.553 -28.625 -8.75 1 98.19 142 LYS A N 1
ATOM 1045 C CA . LYS A 1 142 ? -3.936 -28.578 -9.211 1 98.19 142 LYS A CA 1
ATOM 1046 C C . LYS A 1 142 ? -4.059 -27.766 -10.492 1 98.19 142 LYS A C 1
ATOM 1048 O O . LYS A 1 142 ? -4.773 -28.156 -11.414 1 98.19 142 LYS A O 1
ATOM 1053 N N . SER A 1 143 ? -3.352 -26.703 -10.57 1 98.62 143 SER A N 1
ATOM 1054 C CA . SER A 1 143 ? -3.443 -25.828 -11.734 1 98.62 143 SER A CA 1
ATOM 1055 C C . SER A 1 143 ? -2.762 -26.453 -12.953 1 98.62 143 SER A C 1
ATOM 1057 O O . SER A 1 143 ? -3.213 -26.266 -14.086 1 98.62 143 SER A O 1
ATOM 1059 N N . LEU A 1 144 ? -1.646 -27.141 -12.711 1 98.62 144 LEU A N 1
ATOM 1060 C CA . LEU A 1 144 ? -0.946 -27.797 -13.82 1 98.62 144 LEU A CA 1
ATOM 1061 C C . LEU A 1 144 ? -1.863 -28.766 -14.547 1 98.62 144 LEU A C 1
ATOM 1063 O O . LEU A 1 144 ? -1.745 -28.953 -15.758 1 98.62 144 LEU A O 1
ATOM 1067 N N . ARG A 1 145 ? -2.801 -29.312 -13.852 1 97.88 145 ARG A N 1
ATOM 1068 C CA . ARG A 1 145 ? -3.729 -30.281 -14.438 1 97.88 145 ARG A CA 1
ATOM 1069 C C . ARG A 1 145 ? -4.668 -29.609 -15.43 1 97.88 145 ARG A C 1
ATOM 1071 O O . ARG A 1 145 ? -5.316 -30.281 -16.234 1 97.88 145 ARG A O 1
ATOM 1078 N N . LEU A 1 146 ? -4.777 -28.344 -15.383 1 97.81 146 LEU A N 1
ATOM 1079 C CA . LEU A 1 146 ? -5.617 -27.609 -16.328 1 97.81 146 LEU A CA 1
ATOM 1080 C C . LEU A 1 146 ? -5 -27.609 -17.719 1 97.81 146 LEU A C 1
ATOM 1082 O O . LEU A 1 146 ? -5.695 -27.391 -18.703 1 97.81 146 LEU A O 1
ATOM 1086 N N . VAL A 1 147 ? -3.658 -27.891 -17.781 1 98.31 147 VAL A N 1
ATOM 1087 C CA . VAL A 1 147 ? -3.002 -27.656 -19.062 1 98.31 147 VAL A CA 1
ATOM 1088 C C . VAL A 1 147 ? -2.207 -28.906 -19.453 1 98.31 147 VAL A C 1
ATOM 1090 O O . VAL A 1 147 ? -1.697 -28.984 -20.578 1 98.31 147 VAL A O 1
ATOM 1093 N N . ARG A 1 148 ? -2.09 -29.875 -18.562 1 98.12 148 ARG A N 1
ATOM 1094 C CA . ARG A 1 148 ? -1.349 -31.109 -18.844 1 98.12 148 ARG A CA 1
ATOM 1095 C C . ARG A 1 148 ? -2.033 -32.312 -18.219 1 98.12 148 ARG A C 1
ATOM 1097 O O . ARG A 1 148 ? -2.627 -32.219 -17.141 1 98.12 148 ARG A O 1
ATOM 1104 N N . SER A 1 149 ? -1.875 -33.469 -18.875 1 97.44 149 SER A N 1
ATOM 1105 C CA . SER A 1 149 ? -2.209 -34.75 -18.281 1 97.44 149 SER A CA 1
ATOM 1106 C C . SER A 1 149 ? -1.025 -35.344 -17.5 1 97.44 149 SER A C 1
ATOM 1108 O O . SER A 1 149 ? -0.046 -35.781 -18.094 1 97.44 149 SER A O 1
ATOM 1110 N N . LEU A 1 150 ? -1.132 -35.375 -16.188 1 98 150 LEU A N 1
ATOM 1111 C CA . LEU A 1 150 ? -0.01 -35.781 -15.344 1 98 150 LEU A CA 1
ATOM 1112 C C . LEU A 1 150 ? -0.072 -37.25 -15.016 1 98 150 LEU A C 1
ATOM 1114 O O . LEU A 1 150 ? -1.154 -37.812 -14.781 1 98 150 LEU A O 1
ATOM 1118 N N . THR A 1 151 ? 1.055 -37.844 -14.961 1 96.81 151 THR A N 1
ATOM 1119 C CA . THR A 1 151 ? 1.1 -39.281 -14.719 1 96.81 151 THR A CA 1
ATOM 1120 C C . THR A 1 151 ? 1.728 -39.594 -13.367 1 96.81 151 THR A C 1
ATOM 1122 O O . THR A 1 151 ? 1.396 -40.594 -12.734 1 96.81 151 THR A O 1
ATOM 1125 N N . HIS A 1 152 ? 2.691 -38.781 -13.078 1 94.5 152 HIS A N 1
ATOM 1126 C CA . HIS A 1 152 ? 3.424 -39.031 -11.844 1 94.5 152 HIS A CA 1
ATOM 1127 C C . HIS A 1 152 ? 3.9 -37.719 -11.211 1 94.5 152 HIS A C 1
ATOM 1129 O O . HIS A 1 152 ? 4.34 -36.812 -11.906 1 94.5 152 HIS A O 1
ATOM 1135 N N . VAL A 1 153 ? 3.805 -37.75 -9.797 1 98.44 153 VAL A N 1
ATOM 1136 C CA . VAL A 1 153 ? 4.266 -36.594 -9.039 1 98.44 153 VAL A CA 1
ATOM 1137 C C . VAL A 1 153 ? 5.191 -37.062 -7.91 1 98.44 153 VAL A C 1
ATOM 1139 O O . VAL A 1 153 ? 4.887 -38 -7.203 1 98.44 153 VAL A O 1
ATOM 1142 N N . ARG A 1 154 ? 6.324 -36.469 -7.762 1 98.62 154 ARG A N 1
ATOM 1143 C CA . ARG A 1 154 ? 7.188 -36.625 -6.598 1 98.62 154 ARG A CA 1
ATOM 1144 C C . ARG A 1 154 ? 7.289 -35.312 -5.809 1 98.62 154 ARG A C 1
ATOM 1146 O O . ARG A 1 154 ? 7.379 -34.25 -6.391 1 98.62 154 ARG A O 1
ATOM 1153 N N . VAL A 1 155 ? 7.18 -35.438 -4.484 1 98.75 155 VAL A N 1
ATOM 1154 C CA . VAL A 1 155 ? 7.273 -34.281 -3.615 1 98.75 155 VAL A CA 1
ATOM 1155 C C . VAL A 1 155 ? 8.422 -34.438 -2.623 1 98.75 155 VAL A C 1
ATOM 1157 O O . VAL A 1 155 ? 8.633 -35.562 -2.105 1 98.75 155 VAL A O 1
ATOM 1160 N N . PHE A 1 156 ? 9.172 -33.406 -2.436 1 98.75 156 PHE A N 1
ATOM 1161 C CA . PHE A 1 156 ? 10.25 -33.375 -1.454 1 98.75 156 PHE A CA 1
ATOM 1162 C C . PHE A 1 156 ? 10.156 -32.125 -0.572 1 98.75 156 PHE A C 1
ATOM 1164 O O . PHE A 1 156 ? 9.938 -31.031 -1.069 1 98.75 156 PHE A O 1
ATOM 1171 N N . ASP A 1 157 ? 10.227 -32.312 0.662 1 98.19 157 ASP A N 1
ATOM 1172 C CA . ASP A 1 157 ? 10.367 -31.281 1.688 1 98.19 157 ASP A CA 1
ATOM 1173 C C . ASP A 1 157 ? 11.461 -31.656 2.688 1 98.19 157 ASP A C 1
ATOM 1175 O O . ASP A 1 157 ? 11.719 -32.844 2.926 1 98.19 157 ASP A O 1
ATOM 1179 N N . THR A 1 158 ? 12.117 -30.625 3.236 1 96.69 158 THR A N 1
ATOM 1180 C CA . THR A 1 158 ? 13.156 -30.906 4.219 1 96.69 158 THR A CA 1
ATOM 1181 C C . THR A 1 158 ? 12.562 -31.547 5.469 1 96.69 158 THR A C 1
ATOM 1183 O O . THR A 1 158 ? 13.281 -32.188 6.242 1 96.69 158 THR A O 1
ATOM 1186 N N . ALA A 1 159 ? 11.281 -31.312 5.691 1 95.81 159 ALA A N 1
ATOM 1187 C CA . ALA A 1 159 ? 10.531 -32.031 6.723 1 95.81 159 ALA A CA 1
ATOM 1188 C C . ALA A 1 159 ? 9.75 -33.188 6.129 1 95.81 159 ALA A C 1
ATOM 1190 O O . ALA A 1 159 ? 8.656 -33 5.594 1 95.81 159 ALA A O 1
ATOM 1191 N N . PRO A 1 160 ? 10.164 -34.406 6.379 1 96.5 160 PRO A N 1
ATOM 1192 C CA . PRO A 1 160 ? 9.562 -35.562 5.719 1 96.5 160 PRO A CA 1
ATOM 1193 C C . PRO A 1 160 ? 8.078 -35.719 6.031 1 96.5 160 PRO A C 1
ATOM 1195 O O . PRO A 1 160 ? 7.312 -36.188 5.188 1 96.5 160 PRO A O 1
ATOM 1198 N N . GLU A 1 161 ? 7.73 -35.344 7.164 1 97.12 161 GLU A N 1
ATOM 1199 C CA . GLU A 1 161 ? 6.332 -35.469 7.551 1 97.12 161 GLU A CA 1
ATOM 1200 C C . GLU A 1 161 ? 5.43 -34.594 6.672 1 97.12 161 GLU A C 1
ATOM 1202 O O . GLU A 1 161 ? 4.281 -34.969 6.41 1 97.12 161 GLU A O 1
ATOM 1207 N N . ARG A 1 162 ? 5.961 -33.531 6.184 1 96.69 162 ARG A N 1
ATOM 1208 C CA . ARG A 1 162 ? 5.191 -32.656 5.305 1 96.69 162 ARG A CA 1
ATOM 1209 C C . ARG A 1 162 ? 5.012 -33.281 3.926 1 96.69 162 ARG A C 1
ATOM 1211 O O . ARG A 1 162 ? 3.934 -33.188 3.334 1 96.69 162 ARG A O 1
ATOM 1218 N N . SER A 1 163 ? 6.082 -33.906 3.455 1 97.56 163 SER A N 1
ATOM 1219 C CA . SER A 1 163 ? 6 -34.594 2.17 1 97.56 163 SER A CA 1
ATOM 1220 C C . SER A 1 163 ? 4.988 -35.75 2.213 1 97.56 163 SER A C 1
ATOM 1222 O O . SER A 1 163 ? 4.207 -35.938 1.277 1 97.56 163 SER A O 1
ATOM 1224 N N . LEU A 1 164 ? 5.012 -36.438 3.289 1 97.38 164 LEU A N 1
ATOM 1225 C CA . LEU A 1 164 ? 4.113 -37.562 3.439 1 97.38 164 LEU A CA 1
ATOM 1226 C C . LEU A 1 164 ? 2.658 -37.125 3.504 1 97.38 164 LEU A C 1
ATOM 1228 O O . LEU A 1 164 ? 1.794 -37.688 2.836 1 97.38 164 LEU A O 1
ATOM 1232 N N . ALA A 1 165 ? 2.418 -36.188 4.32 1 97.62 165 ALA A N 1
ATOM 1233 C CA . ALA A 1 165 ? 1.067 -35.625 4.453 1 97.62 165 ALA A CA 1
ATOM 1234 C C . ALA A 1 165 ? 0.557 -35.094 3.119 1 97.62 165 ALA A C 1
ATOM 1236 O O . ALA A 1 165 ? -0.601 -35.312 2.756 1 97.62 165 ALA A O 1
ATOM 1237 N N . PHE A 1 166 ? 1.414 -34.438 2.443 1 97.81 166 PHE A N 1
ATOM 1238 C CA . PHE A 1 166 ? 1.08 -33.906 1.134 1 97.81 166 PHE A CA 1
ATOM 1239 C C . PHE A 1 166 ? 0.724 -35 0.157 1 97.81 166 PHE A C 1
ATOM 1241 O O . PHE A 1 166 ? -0.307 -34.938 -0.516 1 97.81 166 PHE A O 1
ATOM 1248 N N . ALA A 1 167 ? 1.604 -35.969 0.071 1 97.94 167 ALA A N 1
ATOM 1249 C CA . ALA A 1 167 ? 1.416 -37.062 -0.871 1 97.94 167 ALA A CA 1
ATOM 1250 C C . ALA A 1 167 ? 0.094 -37.781 -0.617 1 97.94 167 ALA A C 1
ATOM 1252 O O . ALA A 1 167 ? -0.646 -38.062 -1.557 1 97.94 167 ALA A O 1
ATOM 1253 N N . THR A 1 168 ? -0.236 -38 0.609 1 97.25 168 THR A N 1
ATOM 1254 C CA . THR A 1 168 ? -1.463 -38.688 0.991 1 97.25 168 THR A CA 1
ATOM 1255 C C . THR A 1 168 ? -2.689 -37.875 0.602 1 97.25 168 THR A C 1
ATOM 1257 O O . THR A 1 168 ? -3.613 -38.375 -0.029 1 97.25 168 THR A O 1
ATOM 1260 N N . ARG A 1 169 ? -2.629 -36.656 0.897 1 97 169 ARG A N 1
ATOM 1261 C CA . ARG A 1 169 ? -3.754 -35.75 0.626 1 97 169 ARG A CA 1
ATOM 1262 C C . ARG A 1 169 ? -4 -35.625 -0.874 1 97 169 ARG A C 1
ATOM 1264 O O . ARG A 1 169 ? -5.141 -35.719 -1.33 1 97 169 ARG A O 1
ATOM 1271 N N . MET A 1 170 ? -2.941 -35.406 -1.582 1 96.81 170 MET A N 1
ATOM 1272 C CA . MET A 1 170 ? -3.08 -35.156 -3.014 1 96.81 170 MET A CA 1
ATOM 1273 C C . MET A 1 170 ? -3.49 -36.406 -3.75 1 96.81 170 MET A C 1
ATOM 1275 O O . MET A 1 170 ? -4.219 -36.344 -4.742 1 96.81 170 MET A O 1
ATOM 1279 N N . TYR A 1 171 ? -3.014 -37.531 -3.262 1 95.44 171 TYR A N 1
ATOM 1280 C CA . TYR A 1 171 ? -3.465 -38.781 -3.83 1 95.44 171 TYR A CA 1
ATOM 1281 C C . TYR A 1 171 ? -4.977 -38.938 -3.699 1 95.44 171 TYR A C 1
ATOM 1283 O O . TYR A 1 171 ? -5.656 -39.281 -4.664 1 95.44 171 TYR A O 1
ATOM 1291 N N . GLN A 1 172 ? -5.488 -38.656 -2.586 1 95.69 172 GLN A N 1
ATOM 1292 C CA . GLN A 1 172 ? -6.914 -38.781 -2.307 1 95.69 172 GLN A CA 1
ATOM 1293 C C . GLN A 1 172 ? -7.73 -37.781 -3.094 1 95.69 172 GLN A C 1
ATOM 1295 O O . GLN A 1 172 ? -8.781 -38.094 -3.65 1 95.69 172 GLN A O 1
ATOM 1300 N N . GLU A 1 173 ? -7.238 -36.594 -3.211 1 95.69 173 GLU A N 1
ATOM 1301 C CA . GLU A 1 173 ? -8 -35.5 -3.803 1 95.69 173 GLU A CA 1
ATOM 1302 C C . GLU A 1 173 ? -7.977 -35.594 -5.328 1 95.69 173 GLU A C 1
ATOM 1304 O O . GLU A 1 173 ? -8.953 -35.219 -5.988 1 95.69 173 GLU A O 1
ATOM 1309 N N . LEU A 1 174 ? -6.836 -36 -5.875 1 95.69 174 LEU A N 1
ATOM 1310 C CA . LEU A 1 174 ? -6.66 -35.844 -7.312 1 95.69 174 LEU A CA 1
ATOM 1311 C C . LEU A 1 174 ? -6.637 -37.219 -8.008 1 95.69 174 LEU A C 1
ATOM 1313 O O . LEU A 1 174 ? -6.641 -37.281 -9.242 1 95.69 174 LEU A O 1
ATOM 1317 N N . ASN A 1 175 ? -6.641 -38.219 -7.309 1 93.69 175 ASN A N 1
ATOM 1318 C CA . ASN A 1 175 ? -6.523 -39.562 -7.879 1 93.69 175 ASN A CA 1
ATOM 1319 C C . ASN A 1 175 ? -5.348 -39.656 -8.844 1 93.69 175 ASN A C 1
ATOM 1321 O O . ASN A 1 175 ? -5.512 -40.094 -9.984 1 93.69 175 ASN A O 1
ATOM 1325 N N . LEU A 1 176 ? -4.254 -39.125 -8.453 1 93.19 176 LEU A N 1
ATOM 1326 C CA . LEU A 1 176 ? -2.971 -39.094 -9.148 1 93.19 176 LEU A CA 1
ATOM 1327 C C . LEU A 1 176 ? -1.877 -39.719 -8.289 1 93.19 176 LEU A C 1
ATOM 1329 O O . LEU A 1 176 ? -1.839 -39.531 -7.078 1 93.19 176 LEU A O 1
ATOM 1333 N N . PRO A 1 177 ? -1.028 -40.625 -8.938 1 95.5 177 PRO A N 1
ATOM 1334 C CA . PRO A 1 177 ? 0.093 -41.156 -8.148 1 95.5 177 PRO A CA 1
ATOM 1335 C C . PRO A 1 177 ? 1.021 -40.031 -7.652 1 95.5 177 PRO A C 1
ATOM 1337 O O . PRO A 1 177 ? 1.626 -39.312 -8.461 1 95.5 177 PRO A O 1
ATOM 1340 N N . VAL A 1 178 ? 1.088 -39.844 -6.383 1 97.56 178 VAL A N 1
ATOM 1341 C CA . VAL A 1 178 ? 1.968 -38.906 -5.715 1 97.56 178 VAL A CA 1
ATOM 1342 C C . VAL A 1 178 ? 2.83 -39.625 -4.684 1 97.56 178 VAL A C 1
ATOM 1344 O O . VAL A 1 178 ? 2.311 -40.312 -3.811 1 97.56 178 VAL A O 1
ATOM 1347 N N . ARG A 1 179 ? 4.109 -39.5 -4.77 1 97 179 ARG A N 1
ATOM 1348 C CA . ARG A 1 179 ? 5.02 -40.156 -3.846 1 97 179 ARG A CA 1
ATOM 1349 C C . ARG A 1 179 ? 5.996 -39.188 -3.219 1 97 179 ARG A C 1
ATOM 1351 O O . ARG A 1 179 ? 6.441 -38.219 -3.879 1 97 179 ARG A O 1
ATOM 1358 N N . MET A 1 180 ? 6.312 -39.406 -1.996 1 97.81 180 MET A N 1
ATOM 1359 C CA . MET A 1 180 ? 7.371 -38.625 -1.344 1 97.81 180 MET A CA 1
ATOM 1360 C C . MET A 1 180 ? 8.742 -39.094 -1.823 1 97.81 180 MET A C 1
ATOM 1362 O O . MET A 1 180 ? 8.977 -40.281 -2.008 1 97.81 180 MET A O 1
ATOM 1366 N N . ALA A 1 181 ? 9.586 -38.156 -2.113 1 98.12 181 ALA A N 1
ATOM 1367 C CA . ALA A 1 181 ? 10.977 -38.438 -2.434 1 98.12 181 ALA A CA 1
ATOM 1368 C C . ALA A 1 181 ? 11.859 -38.344 -1.191 1 98.12 181 ALA A C 1
ATOM 1370 O O . ALA A 1 181 ? 11.641 -37.5 -0.329 1 98.12 181 ALA A O 1
ATOM 1371 N N . GLU A 1 182 ? 12.891 -39.094 -1.116 1 96.81 182 GLU A N 1
ATOM 1372 C CA . GLU A 1 182 ? 13.781 -39.125 0.038 1 96.81 182 GLU A CA 1
ATOM 1373 C C . GLU A 1 182 ? 14.852 -38.062 -0.06 1 96.81 182 GLU A C 1
ATOM 1375 O O . GLU A 1 182 ? 15.5 -37.719 0.933 1 96.81 182 GLU A O 1
ATOM 1380 N N . SER A 1 183 ? 15.062 -37.594 -1.24 1 98 183 SER A N 1
ATOM 1381 C CA . SER A 1 183 ? 16.031 -36.531 -1.471 1 98 183 SER A CA 1
ATOM 1382 C C . SER A 1 183 ? 15.609 -35.625 -2.617 1 98 183 SER A C 1
ATOM 1384 O O . SER A 1 183 ? 14.719 -35.969 -3.398 1 98 183 SER A O 1
ATOM 1386 N N . LEU A 1 184 ? 16.266 -34.469 -2.617 1 98.31 184 LEU A N 1
ATOM 1387 C CA . LEU A 1 184 ? 16.031 -33.531 -3.713 1 98.31 184 LEU A CA 1
ATOM 1388 C C . LEU A 1 184 ? 16.406 -34.188 -5.051 1 98.31 184 LEU A C 1
ATOM 1390 O O . LEU A 1 184 ? 15.648 -34.062 -6.023 1 98.31 184 LEU A O 1
ATOM 1394 N N . GLU A 1 185 ? 17.5 -34.875 -5.117 1 98.06 185 GLU A N 1
ATOM 1395 C CA . GLU A 1 185 ? 17.984 -35.531 -6.332 1 98.06 185 GLU A CA 1
ATOM 1396 C C . GLU A 1 185 ? 16.969 -36.562 -6.848 1 98.06 185 GLU A C 1
ATOM 1398 O O . GLU A 1 185 ? 16.719 -36.625 -8.055 1 98.06 185 GLU A O 1
ATOM 1403 N N . GLU A 1 186 ? 16.453 -37.25 -5.941 1 98.19 186 GLU A N 1
ATOM 1404 C CA . GLU A 1 186 ? 15.445 -38.25 -6.324 1 98.19 186 GLU A CA 1
ATOM 1405 C C . GLU A 1 186 ? 14.195 -37.594 -6.895 1 98.19 186 GLU A C 1
ATOM 1407 O O . GLU A 1 186 ? 13.633 -38.062 -7.891 1 98.19 186 GLU A O 1
ATOM 1412 N N . ALA A 1 187 ? 13.773 -36.531 -6.27 1 98.62 187 ALA A N 1
ATOM 1413 C CA . ALA A 1 187 ? 12.555 -35.844 -6.676 1 98.62 187 ALA A CA 1
ATOM 1414 C C . ALA A 1 187 ? 12.656 -35.344 -8.117 1 98.62 187 ALA A C 1
ATOM 1416 O O . ALA A 1 187 ? 11.703 -35.469 -8.891 1 98.62 187 ALA A O 1
ATOM 1417 N N . VAL A 1 188 ? 13.883 -34.875 -8.5 1 98.62 188 VAL A N 1
ATOM 1418 C CA . VAL A 1 188 ? 13.969 -34.156 -9.773 1 98.62 188 VAL A CA 1
ATOM 1419 C C . VAL A 1 188 ? 14.539 -35.062 -10.844 1 98.62 188 VAL A C 1
ATOM 1421 O O . VAL A 1 188 ? 14.617 -34.719 -12.016 1 98.62 188 VAL A O 1
ATOM 1424 N N . SER A 1 189 ? 14.922 -36.312 -10.562 1 96.75 189 SER A N 1
ATOM 1425 C CA . SER A 1 189 ? 15.742 -37.188 -11.398 1 96.75 189 SER A CA 1
ATOM 1426 C C . SER A 1 189 ? 15.086 -37.438 -12.75 1 96.75 189 SER A C 1
ATOM 1428 O O . SER A 1 189 ? 15.773 -37.531 -13.766 1 96.75 189 SER A O 1
ATOM 1430 N N . ASP A 1 190 ? 13.766 -37.5 -12.867 1 95.75 190 ASP A N 1
ATOM 1431 C CA . ASP A 1 190 ? 13.102 -37.781 -14.141 1 95.75 190 ASP A CA 1
ATOM 1432 C C . ASP A 1 190 ? 11.93 -36.844 -14.375 1 95.75 190 ASP A C 1
ATOM 1434 O O . ASP A 1 190 ? 10.984 -37.188 -15.094 1 95.75 190 ASP A O 1
ATOM 1438 N N . ALA A 1 191 ? 11.945 -35.75 -13.766 1 98.56 191 ALA A N 1
ATOM 1439 C CA . ALA A 1 191 ? 10.844 -34.781 -13.844 1 98.56 191 ALA A CA 1
ATOM 1440 C C . ALA A 1 191 ? 10.836 -34.094 -15.195 1 98.56 191 ALA A C 1
ATOM 1442 O O . ALA A 1 191 ? 11.891 -33.719 -15.719 1 98.56 191 ALA A O 1
ATOM 1443 N N . ASP A 1 192 ? 9.625 -33.938 -15.781 1 98.81 192 ASP A N 1
ATOM 1444 C CA . ASP A 1 192 ? 9.422 -33.094 -16.953 1 98.81 192 ASP A CA 1
ATOM 1445 C C . ASP A 1 192 ? 9.18 -31.625 -16.547 1 98.81 192 ASP A C 1
ATOM 1447 O O . ASP A 1 192 ? 9.508 -30.703 -17.281 1 98.81 192 ASP A O 1
ATOM 1451 N N . ILE A 1 193 ? 8.523 -31.469 -15.422 1 98.94 193 ILE A N 1
ATOM 1452 C CA . ILE A 1 193 ? 8.242 -30.172 -14.82 1 98.94 193 ILE A CA 1
ATOM 1453 C C . ILE A 1 193 ? 8.703 -30.172 -13.367 1 98.94 193 ILE A C 1
ATOM 1455 O O . ILE A 1 193 ? 8.414 -31.109 -12.617 1 98.94 193 ILE A O 1
ATOM 1459 N N . ILE A 1 194 ? 9.461 -29.141 -12.992 1 98.94 194 ILE A N 1
ATOM 1460 C CA . ILE A 1 194 ? 9.891 -28.953 -11.609 1 98.94 194 ILE A CA 1
ATOM 1461 C C . ILE A 1 194 ? 9.297 -27.656 -11.062 1 98.94 194 ILE A C 1
ATOM 1463 O O . ILE A 1 194 ? 9.414 -26.594 -11.672 1 98.94 194 ILE A O 1
ATOM 1467 N N . VAL A 1 195 ? 8.617 -27.75 -9.898 1 98.88 195 VAL A N 1
ATOM 1468 C CA . VAL A 1 195 ? 8.125 -26.578 -9.188 1 98.88 195 VAL A CA 1
ATOM 1469 C C . VAL A 1 195 ? 8.891 -26.406 -7.883 1 98.88 195 VAL A C 1
ATOM 1471 O O . VAL A 1 195 ? 8.969 -27.328 -7.07 1 98.88 195 VAL A O 1
ATOM 1474 N N . THR A 1 196 ? 9.5 -25.25 -7.754 1 98.75 196 THR A N 1
ATOM 1475 C CA . THR A 1 196 ? 10.164 -24.922 -6.5 1 98.75 196 THR A CA 1
ATOM 1476 C C . THR A 1 196 ? 9.414 -23.828 -5.758 1 98.75 196 THR A C 1
ATOM 1478 O O . THR A 1 196 ? 9.203 -22.734 -6.293 1 98.75 196 THR A O 1
ATOM 1481 N N . ALA A 1 197 ? 8.977 -24.109 -4.598 1 96.56 197 ALA A N 1
ATOM 1482 C CA . ALA A 1 197 ? 8.219 -23.172 -3.76 1 96.56 197 ALA A CA 1
ATOM 1483 C C . ALA A 1 197 ? 8.688 -23.234 -2.311 1 96.56 197 ALA A C 1
ATOM 1485 O O . ALA A 1 197 ? 7.965 -23.719 -1.435 1 96.56 197 ALA A O 1
ATOM 1486 N N . THR A 1 198 ? 9.82 -22.656 -2.074 1 95.31 198 THR A N 1
ATOM 1487 C CA . THR A 1 198 ? 10.445 -22.719 -0.758 1 95.31 198 THR A CA 1
ATOM 1488 C C . THR A 1 198 ? 10.859 -21.344 -0.275 1 95.31 198 THR A C 1
ATOM 1490 O O . THR A 1 198 ? 10.672 -20.344 -0.985 1 95.31 198 THR A O 1
ATOM 1493 N N . TRP A 1 199 ? 11.414 -21.328 0.961 1 90.5 199 TRP A N 1
ATOM 1494 C CA . TRP A 1 199 ? 11.922 -20.094 1.557 1 90.5 199 TRP A CA 1
ATOM 1495 C C . TRP A 1 199 ? 13.445 -20.047 1.509 1 90.5 199 TRP A C 1
ATOM 1497 O O . TRP A 1 199 ? 14.07 -19.297 2.252 1 90.5 199 TRP A O 1
ATOM 1507 N N . SER A 1 200 ? 14 -20.844 0.626 1 95.19 200 SER A N 1
ATOM 1508 C CA . SER A 1 200 ? 15.453 -21 0.62 1 95.19 200 SER A CA 1
ATOM 1509 C C . SER A 1 200 ? 16.156 -19.688 0.313 1 95.19 200 SER A C 1
ATOM 1511 O O . SER A 1 200 ? 15.68 -18.891 -0.509 1 95.19 200 SER A O 1
ATOM 1513 N N . ARG A 1 201 ? 17.312 -19.484 0.942 1 94.5 201 ARG A N 1
ATOM 1514 C CA . ARG A 1 201 ? 18.156 -18.312 0.697 1 94.5 201 ARG A CA 1
ATOM 1515 C C . ARG A 1 201 ? 19.422 -18.703 -0.059 1 94.5 201 ARG A C 1
ATOM 1517 O O . ARG A 1 201 ? 20.266 -17.844 -0.365 1 94.5 201 ARG A O 1
ATOM 1524 N N . HIS A 1 202 ? 19.469 -20.031 -0.35 1 96.75 202 HIS A N 1
ATOM 1525 C CA . HIS A 1 202 ? 20.594 -20.562 -1.111 1 96.75 202 HIS A CA 1
ATOM 1526 C C . HIS A 1 202 ? 20.109 -21.453 -2.252 1 96.75 202 HIS A C 1
ATOM 1528 O O . HIS A 1 202 ? 19.234 -22.297 -2.055 1 96.75 202 HIS A O 1
ATOM 1534 N N . PRO A 1 203 ? 20.766 -21.234 -3.385 1 98.19 203 PRO A N 1
ATOM 1535 C CA . PRO A 1 203 ? 20.375 -22.109 -4.496 1 98.19 203 PRO A CA 1
ATOM 1536 C C . PRO A 1 203 ? 20.578 -23.594 -4.191 1 98.19 203 PRO A C 1
ATOM 1538 O O . PRO A 1 203 ? 21.609 -23.969 -3.631 1 98.19 203 PRO A O 1
ATOM 1541 N N . PHE A 1 204 ? 19.594 -24.359 -4.543 1 98.5 204 PHE A N 1
ATOM 1542 C CA . PHE A 1 204 ? 19.734 -25.797 -4.309 1 98.5 204 PHE A CA 1
ATOM 1543 C C . PHE A 1 204 ? 19.547 -26.578 -5.609 1 98.5 204 PHE A C 1
ATOM 1545 O O . PHE A 1 204 ? 19.859 -27.766 -5.668 1 98.5 204 PHE A O 1
ATOM 1552 N N . LEU A 1 205 ? 19.031 -26.031 -6.656 1 98.62 205 LEU A N 1
ATOM 1553 C CA . LEU A 1 205 ? 18.906 -26.672 -7.957 1 98.62 205 LEU A CA 1
ATOM 1554 C C . LEU A 1 205 ? 20.016 -26.203 -8.906 1 98.62 205 LEU A C 1
ATOM 1556 O O . LEU A 1 205 ? 20.172 -25 -9.109 1 98.62 205 LEU A O 1
ATOM 1560 N N . HIS A 1 206 ? 20.734 -27.109 -9.484 1 98.25 206 HIS A N 1
ATOM 1561 C CA . HIS A 1 206 ? 21.891 -26.844 -10.32 1 98.25 206 HIS A CA 1
ATOM 1562 C C . HIS A 1 206 ? 21.766 -27.531 -11.672 1 98.25 206 HIS A C 1
ATOM 1564 O O . HIS A 1 206 ? 20.953 -28.453 -11.828 1 98.25 206 HIS A O 1
ATOM 1570 N N . PRO A 1 207 ? 22.531 -27.094 -12.75 1 97.25 207 PRO A N 1
ATOM 1571 C CA . PRO A 1 207 ? 22.391 -27.641 -14.094 1 97.25 207 PRO A CA 1
ATOM 1572 C C . PRO A 1 207 ? 22.531 -29.156 -14.125 1 97.25 207 PRO A C 1
ATOM 1574 O O . PRO A 1 207 ? 21.781 -29.844 -14.836 1 97.25 207 PRO A O 1
ATOM 1577 N N . GLY A 1 208 ? 23.344 -29.766 -13.438 1 96.06 208 GLY A N 1
ATOM 1578 C CA . GLY A 1 208 ? 23.578 -31.203 -13.445 1 96.06 208 GLY A CA 1
ATOM 1579 C C . GLY A 1 208 ? 22.406 -32 -12.906 1 96.06 208 GLY A C 1
ATOM 1580 O O . GLY A 1 208 ? 22.328 -33.219 -13.133 1 96.06 208 GLY A O 1
ATOM 1581 N N . MET A 1 209 ? 21.484 -31.344 -12.344 1 98 209 MET A N 1
ATOM 1582 C CA . MET A 1 209 ? 20.344 -32 -11.703 1 98 209 MET A CA 1
ATOM 1583 C C . MET A 1 209 ? 19.141 -32.031 -12.633 1 98 209 MET A C 1
ATOM 1585 O O . MET A 1 209 ? 18.156 -32.719 -12.367 1 98 209 MET A O 1
ATOM 1589 N N . VAL A 1 210 ? 19.188 -31.328 -13.75 1 98 210 VAL A N 1
ATOM 1590 C CA . VAL A 1 210 ? 18.031 -31.094 -14.609 1 98 210 VAL A CA 1
ATOM 1591 C C . VAL A 1 210 ? 18.266 -31.734 -15.969 1 98 210 VAL A C 1
ATOM 1593 O O . VAL A 1 210 ? 19.281 -31.484 -16.625 1 98 210 VAL A O 1
ATOM 1596 N N . ARG A 1 211 ? 17.359 -32.469 -16.453 1 97.62 211 ARG A N 1
ATOM 1597 C CA . ARG A 1 211 ? 17.469 -33.125 -17.766 1 97.62 211 ARG A CA 1
ATOM 1598 C C . ARG A 1 211 ? 17.094 -32.156 -18.891 1 97.62 211 ARG A C 1
ATOM 1600 O O . ARG A 1 211 ? 16.297 -31.25 -18.688 1 97.62 211 ARG A O 1
ATOM 1607 N N . PRO A 1 212 ? 17.641 -32.469 -20.078 1 98 212 PRO A N 1
ATOM 1608 C CA . PRO A 1 212 ? 17.141 -31.703 -21.234 1 98 212 PRO A CA 1
ATOM 1609 C C . PRO A 1 212 ? 15.633 -31.828 -21.422 1 98 212 PRO A C 1
ATOM 1611 O O . PRO A 1 212 ? 15.062 -32.906 -21.203 1 98 212 PRO A O 1
ATOM 1614 N N . GLY A 1 213 ? 15.023 -30.719 -21.766 1 98.5 213 GLY A N 1
ATOM 1615 C CA . GLY A 1 213 ? 13.594 -30.703 -22.031 1 98.5 213 GLY A CA 1
ATOM 1616 C C . GLY A 1 213 ? 12.766 -30.297 -20.844 1 98.5 213 GLY A C 1
ATOM 1617 O O . GLY A 1 213 ? 11.57 -30.016 -20.969 1 98.5 213 GLY A O 1
ATOM 1618 N N . THR A 1 214 ? 13.344 -30.109 -19.672 1 98.81 214 THR A N 1
ATOM 1619 C CA . THR A 1 214 ? 12.648 -29.844 -18.422 1 98.81 214 THR A CA 1
ATOM 1620 C C . THR A 1 214 ? 12.18 -28.391 -18.375 1 98.81 214 THR A C 1
ATOM 1622 O O . THR A 1 214 ? 12.891 -27.484 -18.812 1 98.81 214 THR A O 1
ATOM 1625 N N . HIS A 1 215 ? 10.961 -28.188 -17.859 1 98.94 215 HIS A N 1
ATOM 1626 C CA . HIS A 1 215 ? 10.469 -26.859 -17.516 1 98.94 215 HIS A CA 1
ATOM 1627 C C . HIS A 1 215 ? 10.469 -26.672 -16 1 98.94 215 HIS A C 1
ATOM 1629 O O . HIS A 1 215 ? 9.977 -27.516 -15.25 1 98.94 215 HIS A O 1
ATOM 1635 N N . ILE A 1 216 ? 11.016 -25.516 -15.555 1 98.94 216 ILE A N 1
ATOM 1636 C CA . ILE A 1 216 ? 11.102 -25.203 -14.133 1 98.94 216 ILE A CA 1
ATOM 1637 C C . ILE A 1 216 ? 10.242 -23.984 -13.812 1 98.94 216 ILE A C 1
ATOM 1639 O O . ILE A 1 216 ? 10.336 -22.953 -14.484 1 98.94 216 ILE A O 1
ATOM 1643 N N . ILE A 1 217 ? 9.398 -24.156 -12.836 1 98.88 217 ILE A N 1
ATOM 1644 C CA . ILE A 1 217 ? 8.641 -23.047 -12.258 1 98.88 217 ILE A CA 1
ATOM 1645 C C . ILE A 1 217 ? 9.195 -22.719 -10.875 1 98.88 217 ILE A C 1
ATOM 1647 O O . ILE A 1 217 ? 9.078 -23.516 -9.945 1 98.88 217 ILE A O 1
ATOM 1651 N N . ALA A 1 218 ? 9.781 -21.531 -10.773 1 98.75 218 ALA A N 1
ATOM 1652 C CA . ALA A 1 218 ? 10.406 -21.109 -9.516 1 98.75 218 ALA A CA 1
ATOM 1653 C C . ALA A 1 218 ? 9.609 -19.984 -8.852 1 98.75 218 ALA A C 1
ATOM 1655 O O . ALA A 1 218 ? 9.469 -18.906 -9.414 1 98.75 218 ALA A O 1
ATOM 1656 N N . LEU A 1 219 ? 9.227 -20.219 -7.598 1 97.38 219 LEU A N 1
ATOM 1657 C CA . LEU A 1 219 ? 8.305 -19.281 -6.949 1 97.38 219 LEU A CA 1
ATOM 1658 C C . LEU A 1 219 ? 8.938 -18.672 -5.703 1 97.38 219 LEU A C 1
ATOM 1660 O O . LEU A 1 219 ? 8.438 -17.688 -5.172 1 97.38 219 LEU A O 1
ATOM 1664 N N . GLY A 1 220 ? 9.969 -19.156 -5.25 1 94 220 GLY A N 1
ATOM 1665 C CA . GLY A 1 220 ? 10.484 -18.797 -3.938 1 94 220 GLY A CA 1
ATOM 1666 C C . GLY A 1 220 ? 11.164 -17.438 -3.908 1 94 220 GLY A C 1
ATOM 1667 O O . GLY A 1 220 ? 10.969 -16.672 -2.967 1 94 220 GLY A O 1
ATOM 1668 N N . ALA A 1 221 ? 11.953 -17.141 -4.879 1 90.12 221 ALA A N 1
ATOM 1669 C CA . ALA A 1 221 ? 12.734 -15.906 -4.906 1 90.12 221 ALA A CA 1
ATOM 1670 C C . ALA A 1 221 ? 11.852 -14.711 -5.262 1 90.12 221 ALA A C 1
ATOM 1672 O O . ALA A 1 221 ? 11.953 -14.164 -6.359 1 90.12 221 ALA A O 1
ATOM 1673 N N . ASP A 1 222 ? 11.078 -14.234 -4.188 1 87.5 222 ASP A N 1
ATOM 1674 C CA . ASP A 1 222 ? 10.148 -13.133 -4.426 1 87.5 222 ASP A CA 1
ATOM 1675 C C . ASP A 1 222 ? 10.484 -11.93 -3.547 1 87.5 222 ASP A C 1
ATOM 1677 O O . ASP A 1 222 ? 9.727 -10.961 -3.498 1 87.5 222 ASP A O 1
ATOM 1681 N N . GLU A 1 223 ? 11.555 -12.055 -2.777 1 86.62 223 GLU A N 1
ATOM 1682 C CA . GLU A 1 223 ? 12.117 -10.969 -1.986 1 86.62 223 GLU A CA 1
ATOM 1683 C C . GLU A 1 223 ? 13.641 -11.047 -1.933 1 86.62 223 GLU A C 1
ATOM 1685 O O . GLU A 1 223 ? 14.219 -12.117 -2.148 1 86.62 223 GLU A O 1
ATOM 1690 N N . PRO A 1 224 ? 14.234 -9.945 -1.598 1 85.19 224 PRO A N 1
ATOM 1691 C CA . PRO A 1 224 ? 15.703 -9.953 -1.544 1 85.19 224 PRO A CA 1
ATOM 1692 C C . PRO A 1 224 ? 16.25 -11 -0.575 1 85.19 224 PRO A C 1
ATOM 1694 O O . PRO A 1 224 ? 15.695 -11.195 0.508 1 85.19 224 PRO A O 1
ATOM 1697 N N . GLY A 1 225 ? 17.266 -11.727 -1.092 1 87.81 225 GLY A N 1
ATOM 1698 C CA . GLY A 1 225 ? 17.953 -12.68 -0.23 1 87.81 225 GLY A CA 1
ATOM 1699 C C . GLY A 1 225 ? 17.5 -14.117 -0.46 1 87.81 225 GLY A C 1
ATOM 1700 O O . GLY A 1 225 ? 18.188 -15.055 -0.047 1 87.81 225 GLY A O 1
ATOM 1701 N N . LYS A 1 226 ? 16.438 -14.297 -1.107 1 92.62 226 LYS A N 1
ATOM 1702 C CA . LYS A 1 226 ? 15.953 -15.641 -1.406 1 92.62 226 LYS A CA 1
ATOM 1703 C C . LYS A 1 226 ? 16.484 -16.141 -2.746 1 92.62 226 LYS A C 1
ATOM 1705 O O . LYS A 1 226 ? 16.625 -15.359 -3.691 1 92.62 226 LYS A O 1
ATOM 1710 N N . ALA A 1 227 ? 16.781 -17.469 -2.787 1 97.12 227 ALA A N 1
ATOM 1711 C CA . ALA A 1 227 ? 17.266 -18.078 -4.023 1 97.12 227 ALA A CA 1
ATOM 1712 C C . ALA A 1 227 ? 17 -19.594 -4.023 1 97.12 227 ALA A C 1
ATOM 1714 O O . ALA A 1 227 ? 17.203 -20.25 -3.006 1 97.12 227 ALA A O 1
ATOM 1715 N N . GLU A 1 228 ? 16.578 -20.062 -5.152 1 98.5 228 GLU A N 1
ATOM 1716 C CA . GLU A 1 228 ? 16.312 -21.5 -5.281 1 98.5 228 GLU A CA 1
ATOM 1717 C C . GLU A 1 228 ? 17.156 -22.109 -6.391 1 98.5 228 GLU A C 1
ATOM 1719 O O . GLU A 1 228 ? 17.609 -23.25 -6.273 1 98.5 228 GLU A O 1
ATOM 1724 N N . LEU A 1 229 ? 17.406 -21.375 -7.441 1 98.75 229 LEU A N 1
ATOM 1725 C CA . LEU A 1 229 ? 18.125 -21.844 -8.625 1 98.75 229 LEU A CA 1
ATOM 1726 C C . LEU A 1 229 ? 19.484 -21.188 -8.727 1 98.75 229 LEU A C 1
ATOM 1728 O O . LEU A 1 229 ? 19.641 -20 -8.445 1 98.75 229 LEU A O 1
ATOM 1732 N N . SER A 1 230 ? 20.5 -21.906 -9.211 1 98.69 230 SER A N 1
ATOM 1733 C CA . SER A 1 230 ? 21.844 -21.359 -9.352 1 98.69 230 SER A CA 1
ATOM 1734 C C . SER A 1 230 ? 21.922 -20.422 -10.547 1 98.69 230 SER A C 1
ATOM 1736 O O . SER A 1 230 ? 21.141 -20.516 -11.484 1 98.69 230 SER A O 1
ATOM 1738 N N . ALA A 1 231 ? 22.906 -19.547 -10.477 1 98.5 231 ALA A N 1
ATOM 1739 C CA . ALA A 1 231 ? 23.172 -18.625 -11.586 1 98.5 231 ALA A CA 1
ATOM 1740 C C . ALA A 1 231 ? 23.453 -19.391 -12.875 1 98.5 231 ALA A C 1
ATOM 1742 O O . ALA A 1 231 ? 23 -19 -13.945 1 98.5 231 ALA A O 1
ATOM 1743 N N . GLU A 1 232 ? 24.156 -20.438 -12.742 1 98.5 232 GLU A N 1
ATOM 1744 C CA . GLU A 1 232 ? 24.547 -21.234 -13.906 1 98.5 232 GLU A CA 1
ATOM 1745 C C . GLU A 1 232 ? 23.344 -21.859 -14.578 1 98.5 232 GLU A C 1
ATOM 1747 O O . GLU A 1 232 ? 23.234 -21.859 -15.805 1 98.5 232 GLU A O 1
ATOM 1752 N N . LEU A 1 233 ? 22.469 -22.344 -13.781 1 98.75 233 LEU A N 1
ATOM 1753 C CA . LEU A 1 233 ? 21.25 -22.938 -14.32 1 98.75 233 LEU A CA 1
ATOM 1754 C C . LEU A 1 233 ? 20.422 -21.906 -15.078 1 98.75 233 LEU A C 1
ATOM 1756 O O . LEU A 1 233 ? 19.953 -22.172 -16.188 1 98.75 233 LEU A O 1
ATOM 1760 N N . LEU A 1 234 ? 20.281 -20.734 -14.531 1 98.75 234 LEU A N 1
ATOM 1761 C CA . LEU A 1 234 ? 19.516 -19.672 -15.172 1 98.75 234 LEU A CA 1
ATOM 1762 C C . LEU A 1 234 ? 20.172 -19.25 -16.484 1 98.75 234 LEU A C 1
ATOM 1764 O O . LEU A 1 234 ? 19.5 -19.062 -17.484 1 98.75 234 LEU A O 1
ATOM 1768 N N . ARG A 1 235 ? 21.469 -19.188 -16.5 1 98 235 ARG A N 1
ATOM 1769 C CA . ARG A 1 235 ? 22.203 -18.766 -17.672 1 98 235 ARG A CA 1
ATOM 1770 C C . ARG A 1 235 ? 22.062 -19.781 -18.797 1 98 235 ARG A C 1
ATOM 1772 O O . ARG A 1 235 ? 22.031 -19.422 -19.984 1 98 235 ARG A O 1
ATOM 1779 N N . GLN A 1 236 ? 21.969 -20.984 -18.438 1 97.44 236 GLN A N 1
ATOM 1780 C CA . GLN A 1 236 ? 21.984 -22.062 -19.438 1 97.44 236 GLN A CA 1
ATOM 1781 C C . GLN A 1 236 ? 20.578 -22.391 -19.922 1 97.44 236 GLN A C 1
ATOM 1783 O O . GLN A 1 236 ? 20.406 -23.188 -20.844 1 97.44 236 GLN A O 1
ATOM 1788 N N . SER A 1 237 ? 19.594 -21.766 -19.328 1 98.44 237 SER A N 1
ATOM 1789 C CA . SER A 1 237 ? 18.203 -22.031 -19.672 1 98.44 237 SER A CA 1
ATOM 1790 C C . SER A 1 237 ? 17.609 -20.922 -20.516 1 98.44 237 SER A C 1
ATOM 1792 O O . SER A 1 237 ? 18.234 -19.875 -20.688 1 98.44 237 SER A O 1
ATOM 1794 N N . ARG A 1 238 ? 16.5 -21.234 -21.125 1 98.38 238 ARG A N 1
ATOM 1795 C CA . ARG A 1 238 ? 15.617 -20.172 -21.594 1 98.38 238 ARG A CA 1
ATOM 1796 C C . ARG A 1 238 ? 14.867 -19.547 -20.422 1 98.38 238 ARG A C 1
ATOM 1798 O O . ARG A 1 238 ? 13.797 -20.031 -20.031 1 98.38 238 ARG A O 1
ATOM 1805 N N . PHE A 1 239 ? 15.406 -18.453 -19.922 1 98.81 239 PHE A N 1
ATOM 1806 C CA . PHE A 1 239 ? 15 -17.859 -18.656 1 98.81 239 PHE A CA 1
ATOM 1807 C C . PHE A 1 239 ? 13.922 -16.797 -18.875 1 98.81 239 PHE A C 1
ATOM 1809 O O . PHE A 1 239 ? 14.203 -15.719 -19.391 1 98.81 239 PHE A O 1
ATOM 1816 N N . VAL A 1 240 ? 12.68 -17.125 -18.469 1 98.88 240 VAL A N 1
ATOM 1817 C CA . VAL A 1 240 ? 11.5 -16.281 -18.609 1 98.88 240 VAL A CA 1
ATOM 1818 C C . VAL A 1 240 ? 11.031 -15.805 -17.234 1 98.88 240 VAL A C 1
ATOM 1820 O O . VAL A 1 240 ? 11.039 -16.578 -16.266 1 98.88 240 VAL A O 1
ATOM 1823 N N . VAL A 1 241 ? 10.641 -14.523 -17.172 1 98.81 241 VAL A N 1
ATOM 1824 C CA . VAL A 1 241 ? 10.18 -13.938 -15.922 1 98.81 241 VAL A CA 1
ATOM 1825 C C . VAL A 1 241 ? 8.852 -13.211 -16.156 1 98.81 241 VAL A C 1
ATOM 1827 O O . VAL A 1 241 ? 8.367 -13.141 -17.281 1 98.81 241 VAL A O 1
ATOM 1830 N N . ASP A 1 242 ? 8.281 -12.75 -15.047 1 98.31 242 ASP A N 1
ATOM 1831 C CA . ASP A 1 242 ? 7.055 -11.984 -15.234 1 98.31 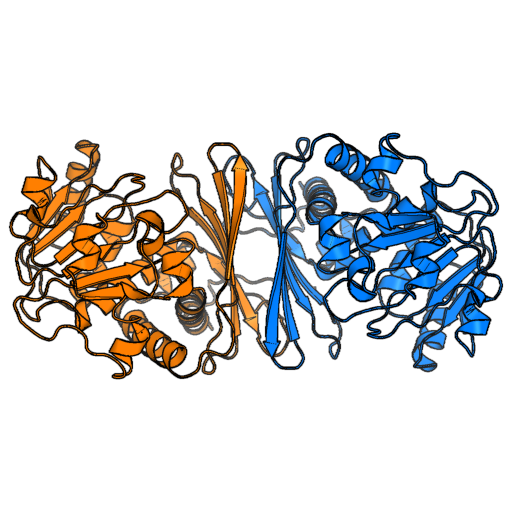242 ASP A CA 1
ATOM 1832 C C . ASP A 1 242 ? 7.363 -10.5 -15.438 1 98.31 242 ASP A C 1
ATOM 1834 O O . ASP A 1 242 ? 6.551 -9.766 -16.016 1 98.31 242 ASP A O 1
ATOM 1838 N N . HIS A 1 243 ? 8.5 -10.055 -14.945 1 97.88 243 HIS A N 1
ATOM 1839 C CA . HIS A 1 243 ? 8.938 -8.68 -15.141 1 97.88 243 HIS A CA 1
ATOM 1840 C C . HIS A 1 243 ? 10.445 -8.547 -15 1 97.88 243 HIS A C 1
ATOM 1842 O O . HIS A 1 243 ? 11.008 -8.867 -13.953 1 97.88 243 HIS A O 1
ATOM 1848 N N . ARG A 1 244 ? 11.125 -8.008 -15.984 1 97.81 244 ARG A N 1
ATOM 1849 C CA . ARG A 1 244 ? 12.586 -7.98 -16.047 1 97.81 244 ARG A CA 1
ATOM 1850 C C . ARG A 1 244 ? 13.164 -7.176 -14.883 1 97.81 244 ARG A C 1
ATOM 1852 O O . ARG A 1 244 ? 14.016 -7.676 -14.141 1 97.81 244 ARG A O 1
ATOM 1859 N N . GLY A 1 245 ? 12.711 -5.977 -14.711 1 97 245 GLY A N 1
ATOM 1860 C CA . GLY A 1 245 ? 13.234 -5.102 -13.68 1 97 245 GLY A CA 1
ATOM 1861 C C . GLY A 1 245 ? 13.102 -5.68 -12.281 1 97 245 GLY A C 1
ATOM 1862 O O . GLY A 1 245 ? 14.055 -5.66 -11.5 1 97 245 GLY A O 1
ATOM 1863 N N . LEU A 1 246 ? 11.969 -6.191 -12 1 96.81 246 LEU A N 1
ATOM 1864 C CA . LEU A 1 246 ? 11.711 -6.727 -10.672 1 96.81 246 LEU A CA 1
ATOM 1865 C C . LEU A 1 246 ? 12.453 -8.047 -10.461 1 96.81 246 LEU A C 1
ATOM 1867 O O . LEU A 1 246 ? 12.852 -8.367 -9.336 1 96.81 246 LEU A O 1
ATOM 1871 N N . ALA A 1 247 ? 12.656 -8.805 -11.492 1 97.62 247 ALA A N 1
ATOM 1872 C CA . ALA A 1 247 ? 13.445 -10.039 -11.383 1 97.62 247 ALA A CA 1
ATOM 1873 C C . ALA A 1 247 ? 14.875 -9.742 -10.945 1 97.62 247 ALA A C 1
ATOM 1875 O O . ALA A 1 247 ? 15.492 -10.539 -10.242 1 97.62 247 ALA A O 1
ATOM 1876 N N . VAL A 1 248 ? 15.359 -8.594 -11.359 1 97.62 248 VAL A N 1
ATOM 1877 C CA . VAL A 1 248 ? 16.719 -8.203 -11.039 1 97.62 248 VAL A CA 1
ATOM 1878 C C . VAL A 1 248 ? 16.766 -7.559 -9.656 1 97.62 248 VAL A C 1
ATOM 1880 O O . VAL A 1 248 ? 17.641 -7.848 -8.844 1 97.62 248 VAL A O 1
ATOM 1883 N N . SER A 1 249 ? 15.789 -6.785 -9.32 1 95.5 249 SER A N 1
ATOM 1884 C CA . SER A 1 249 ? 15.852 -6.012 -8.086 1 95.5 249 SER A CA 1
ATOM 1885 C C . SER A 1 249 ? 15.398 -6.84 -6.891 1 95.5 249 SER A C 1
ATOM 1887 O O . SER A 1 249 ? 15.875 -6.633 -5.77 1 95.5 249 SER A O 1
ATOM 1889 N N . THR A 1 250 ? 14.523 -7.82 -7.172 1 94 250 THR A N 1
ATOM 1890 C CA . THR A 1 250 ? 13.922 -8.477 -6.016 1 94 250 THR A CA 1
ATOM 1891 C C . THR A 1 250 ? 13.695 -9.961 -6.285 1 94 250 THR A C 1
ATOM 1893 O O . THR A 1 250 ? 13.227 -10.695 -5.414 1 94 250 THR A O 1
ATOM 1896 N N . GLY A 1 251 ? 14.055 -10.414 -7.41 1 96.62 251 GLY A N 1
ATOM 1897 C CA . GLY A 1 251 ? 13.688 -11.766 -7.797 1 96.62 251 GLY A CA 1
ATOM 1898 C C . GLY A 1 251 ? 14.891 -12.664 -8.047 1 96.62 251 GLY A C 1
ATOM 1899 O O . GLY A 1 251 ? 15.961 -12.453 -7.465 1 96.62 251 GLY A O 1
ATOM 1900 N N . ALA A 1 252 ? 14.656 -13.695 -8.844 1 97.56 252 ALA A N 1
ATOM 1901 C CA . ALA A 1 252 ? 15.578 -14.82 -9.008 1 97.56 252 ALA A CA 1
ATOM 1902 C C . ALA A 1 252 ? 16.859 -14.375 -9.695 1 97.56 252 ALA A C 1
ATOM 1904 O O . ALA A 1 252 ? 17.953 -14.859 -9.359 1 97.56 252 ALA A O 1
ATOM 1905 N N . ALA A 1 253 ? 16.766 -13.43 -10.641 1 98 253 ALA A N 1
ATOM 1906 C CA . ALA A 1 253 ? 17.953 -12.992 -11.375 1 98 253 ALA A CA 1
ATOM 1907 C C . ALA A 1 253 ? 18.922 -12.25 -10.453 1 98 253 ALA A C 1
ATOM 1909 O O . ALA A 1 253 ? 20.078 -12.656 -10.312 1 98 253 ALA A O 1
ATOM 1910 N N . GLY A 1 254 ? 18.391 -11.289 -9.789 1 97.5 254 GLY A N 1
ATOM 1911 C CA . GLY A 1 254 ? 19.234 -10.492 -8.914 1 97.5 254 GLY A CA 1
ATOM 1912 C C . GLY A 1 254 ? 19.781 -11.281 -7.734 1 97.5 254 GLY A C 1
ATOM 1913 O O . GLY A 1 254 ? 20.875 -11.008 -7.262 1 97.5 254 GLY A O 1
ATOM 1914 N N . ALA A 1 255 ? 19.047 -12.211 -7.328 1 96.56 255 ALA A N 1
ATOM 1915 C CA . ALA A 1 255 ? 19.422 -13 -6.156 1 96.56 255 ALA A CA 1
ATOM 1916 C C . ALA A 1 255 ? 20.734 -13.75 -6.383 1 96.56 255 ALA A C 1
ATOM 1918 O O . ALA A 1 255 ? 21.438 -14.07 -5.43 1 96.56 255 ALA A O 1
ATOM 1919 N N . VAL A 1 256 ? 21.047 -14 -7.613 1 97.81 256 VAL A N 1
ATOM 1920 C CA . VAL A 1 256 ? 22.25 -14.766 -7.902 1 97.81 256 VAL A CA 1
ATOM 1921 C C . VAL A 1 256 ? 23.203 -13.93 -8.75 1 97.81 256 VAL A C 1
ATOM 1923 O O . VAL A 1 256 ? 24.031 -14.477 -9.492 1 97.81 256 VAL A O 1
ATOM 1926 N N . GLY A 1 257 ? 22.984 -12.617 -8.781 1 97.25 257 GLY A N 1
ATOM 1927 C CA . GLY A 1 257 ? 23.938 -11.68 -9.359 1 97.25 257 GLY A CA 1
ATOM 1928 C C . GLY A 1 257 ? 23.766 -11.516 -10.859 1 97.25 257 GLY A C 1
ATOM 1929 O O . GLY A 1 257 ? 24.703 -11.094 -11.547 1 97.25 257 GLY A O 1
ATOM 1930 N N . LEU A 1 258 ? 22.656 -11.867 -11.367 1 98.12 258 LEU A N 1
ATOM 1931 C CA . LEU A 1 258 ? 22.422 -11.742 -12.805 1 98.12 258 LEU A CA 1
ATOM 1932 C C . LEU A 1 258 ? 21.641 -10.477 -13.117 1 98.12 258 LEU A C 1
ATOM 1934 O O . LEU A 1 258 ? 20.844 -10.016 -12.297 1 98.12 258 LEU A O 1
ATOM 1938 N N . GLY A 1 259 ? 21.859 -9.938 -14.32 1 98 259 GLY A N 1
ATOM 1939 C CA . GLY A 1 259 ? 21.141 -8.766 -14.805 1 98 259 GLY A CA 1
ATOM 1940 C C . GLY A 1 259 ? 20.094 -9.102 -15.844 1 98 259 GLY A C 1
ATOM 1941 O O . GLY A 1 259 ? 19.781 -10.281 -16.078 1 98 259 GLY A O 1
ATOM 1942 N N . GLU A 1 260 ? 19.531 -8.078 -16.453 1 98.06 260 GLU A N 1
ATOM 1943 C CA . GLU A 1 260 ? 18.453 -8.25 -17.422 1 98.06 260 GLU A CA 1
ATOM 1944 C C . GLU A 1 260 ? 18.953 -8.977 -18.672 1 98.06 260 GLU A C 1
ATOM 1946 O O . GLU A 1 260 ? 18.156 -9.617 -19.375 1 98.06 260 GLU A O 1
ATOM 1951 N N . GLU A 1 261 ? 20.219 -8.93 -18.859 1 97.88 261 GLU A N 1
ATOM 1952 C CA . GLU A 1 261 ? 20.797 -9.547 -20.047 1 97.88 261 GLU A CA 1
ATOM 1953 C C . GLU A 1 261 ? 20.656 -11.062 -20.016 1 97.88 261 GLU A C 1
ATOM 1955 O O . GLU A 1 261 ? 20.703 -11.727 -21.047 1 97.88 261 GLU A O 1
ATOM 1960 N N . SER A 1 262 ? 20.484 -11.625 -18.859 1 98.31 262 SER A N 1
ATOM 1961 C CA . SER A 1 262 ? 20.359 -13.07 -18.703 1 98.31 262 SER A CA 1
ATOM 1962 C C . SER A 1 262 ? 18.922 -13.531 -18.922 1 98.31 262 SER A C 1
ATOM 1964 O O . SER A 1 262 ? 18.641 -14.727 -18.984 1 98.31 262 SER A O 1
ATOM 1966 N N . ILE A 1 263 ? 18 -12.617 -19.047 1 98.75 263 ILE A N 1
ATOM 1967 C CA . ILE A 1 263 ? 16.578 -12.914 -19.156 1 98.75 263 ILE A CA 1
ATOM 1968 C C . ILE A 1 263 ? 16.172 -12.961 -20.625 1 98.75 263 ILE A C 1
ATOM 1970 O O . ILE A 1 263 ? 16.328 -11.984 -21.359 1 98.75 263 ILE A O 1
ATOM 1974 N N . HIS A 1 264 ? 15.602 -14.062 -20.984 1 98.62 264 HIS A N 1
ATOM 1975 C CA . HIS A 1 264 ? 15.188 -14.25 -22.375 1 98.62 264 HIS A CA 1
ATOM 1976 C C . HIS A 1 264 ? 13.953 -13.422 -22.703 1 98.62 264 HIS A C 1
ATOM 1978 O O . HIS A 1 264 ? 13.906 -12.734 -23.719 1 98.62 264 HIS A O 1
ATOM 1984 N N . ALA A 1 265 ? 12.953 -13.555 -21.828 1 98.75 265 ALA A N 1
ATOM 1985 C CA . ALA A 1 265 ? 11.68 -12.906 -22.109 1 98.75 265 ALA A CA 1
ATOM 1986 C C . ALA A 1 265 ? 10.867 -12.734 -20.828 1 98.75 265 ALA A C 1
ATOM 1988 O O . ALA A 1 265 ? 11.148 -13.383 -19.812 1 98.75 265 ALA A O 1
ATOM 1989 N N . GLU A 1 266 ? 9.914 -11.805 -20.906 1 98.75 266 GLU A N 1
ATOM 1990 C CA . GLU A 1 266 ? 8.781 -11.852 -19.969 1 98.75 266 GLU A CA 1
ATOM 1991 C C . GLU A 1 266 ? 7.695 -12.789 -20.484 1 98.75 266 GLU A C 1
ATOM 1993 O O . GLU A 1 266 ? 7.488 -12.914 -21.688 1 98.75 266 GLU A O 1
ATOM 1998 N N . LEU A 1 267 ? 7.043 -13.398 -19.547 1 98.88 267 LEU A N 1
ATOM 1999 C CA . LEU A 1 267 ? 5.996 -14.344 -19.922 1 98.88 267 LEU A CA 1
ATOM 2000 C C . LEU A 1 267 ? 4.965 -13.68 -20.828 1 98.88 267 LEU A C 1
ATOM 2002 O O . LEU A 1 267 ? 4.496 -14.289 -21.797 1 98.88 267 LEU A O 1
ATOM 2006 N N . GLY A 1 268 ? 4.594 -12.422 -20.516 1 98.75 268 GLY A N 1
ATOM 2007 C CA . GLY A 1 268 ? 3.652 -11.695 -21.359 1 98.75 268 GLY A CA 1
ATOM 2008 C C . GLY A 1 268 ? 4.117 -11.555 -22.797 1 98.75 268 GLY A C 1
ATOM 2009 O O . GLY A 1 268 ? 3.303 -11.602 -23.719 1 98.75 268 GLY A O 1
ATOM 2010 N N . GLU A 1 269 ? 5.402 -11.391 -23 1 98.75 269 GLU A N 1
ATOM 2011 C CA . GLU A 1 269 ? 5.961 -11.289 -24.344 1 98.75 269 GLU A CA 1
ATOM 2012 C C . GLU A 1 269 ? 5.797 -12.602 -25.109 1 98.75 269 GLU A C 1
ATOM 2014 O O . GLU A 1 269 ? 5.508 -12.594 -26.297 1 98.75 269 GLU A O 1
ATOM 2019 N N . VAL A 1 270 ? 5.992 -13.703 -24.438 1 98.81 270 VAL A N 1
ATOM 2020 C CA . VAL A 1 270 ? 5.82 -15.008 -25.062 1 98.81 270 VAL A CA 1
ATOM 2021 C C . VAL A 1 270 ? 4.355 -15.227 -25.422 1 98.81 270 VAL A C 1
ATOM 2023 O O . VAL A 1 270 ? 4.043 -15.633 -26.547 1 98.81 270 VAL A O 1
ATOM 2026 N N . LEU A 1 271 ? 3.512 -14.852 -24.516 1 98.56 271 LEU A N 1
ATOM 2027 C CA . LEU A 1 271 ? 2.078 -15.031 -24.719 1 98.56 271 LEU A CA 1
ATOM 2028 C C . LEU A 1 271 ? 1.557 -14.117 -25.812 1 98.56 271 LEU A C 1
ATOM 2030 O O . LEU A 1 271 ? 0.61 -14.469 -26.531 1 98.56 271 LEU A O 1
ATOM 2034 N N . ALA A 1 272 ? 2.199 -13 -26.016 1 98.19 272 ALA A N 1
ATOM 2035 C CA . ALA A 1 272 ? 1.798 -12.031 -27.031 1 98.19 272 ALA A CA 1
ATOM 2036 C C . ALA A 1 272 ? 2.459 -12.336 -28.375 1 98.19 272 ALA A C 1
ATOM 2038 O O . ALA A 1 272 ? 2.197 -11.664 -29.375 1 98.19 272 ALA A O 1
ATOM 2039 N N . GLY A 1 273 ? 3.357 -13.266 -28.391 1 97.94 273 GLY A N 1
ATOM 2040 C CA . GLY A 1 273 ? 4.039 -13.641 -29.625 1 97.94 273 GLY A CA 1
ATOM 2041 C C . GLY A 1 273 ? 5.211 -12.742 -29.953 1 97.94 273 GLY A C 1
ATOM 2042 O O . GLY A 1 273 ? 5.715 -12.758 -31.078 1 97.94 273 GLY A O 1
ATOM 2043 N N . LEU A 1 274 ? 5.652 -11.992 -29.031 1 98.19 274 LEU A N 1
ATOM 2044 C CA . LEU A 1 274 ? 6.75 -11.055 -29.25 1 98.19 274 LEU A CA 1
ATOM 2045 C C . LEU A 1 274 ? 8.094 -11.758 -29.109 1 98.19 274 LEU A C 1
ATOM 2047 O O . LEU A 1 274 ? 9.094 -11.32 -29.672 1 98.19 274 LEU A O 1
ATOM 2051 N N . LYS A 1 275 ? 8.188 -12.742 -28.25 1 98.38 275 LYS A N 1
ATOM 2052 C CA . LYS A 1 275 ? 9.352 -13.586 -28.016 1 98.38 275 LYS A CA 1
ATOM 2053 C C . LYS A 1 275 ? 8.992 -15.062 -28.078 1 98.38 275 LYS A C 1
ATOM 2055 O O . LYS A 1 275 ? 7.844 -15.438 -27.797 1 98.38 275 LYS A O 1
ATOM 2060 N N . SER A 1 276 ? 9.93 -15.852 -28.391 1 97.88 276 SER A N 1
ATOM 2061 C CA . SER A 1 276 ? 9.68 -17.297 -28.469 1 97.88 276 SER A CA 1
ATOM 2062 C C . SER A 1 276 ? 9.719 -17.938 -27.078 1 97.88 276 SER A C 1
ATOM 2064 O O . SER A 1 276 ? 10.5 -17.516 -26.219 1 97.88 276 SER A O 1
ATOM 2066 N N . GLY A 1 277 ? 8.828 -18.891 -26.938 1 97.31 277 GLY A N 1
ATOM 2067 C CA . GLY A 1 277 ? 8.969 -19.781 -25.797 1 97.31 277 GLY A CA 1
ATOM 2068 C C . GLY A 1 277 ? 9.969 -20.891 -26.047 1 97.31 277 GLY A C 1
ATOM 2069 O O . GLY A 1 277 ? 11.102 -20.641 -26.453 1 97.31 277 GLY A O 1
ATOM 2070 N N . ARG A 1 278 ? 9.5 -22.062 -25.734 1 97.5 278 ARG A N 1
ATOM 2071 C CA . ARG A 1 278 ? 10.32 -23.219 -26.062 1 97.5 278 ARG A CA 1
ATOM 2072 C C . ARG A 1 278 ? 10.539 -23.344 -27.562 1 97.5 278 ARG A C 1
ATOM 2074 O O . ARG A 1 278 ? 9.609 -23.156 -28.344 1 97.5 278 ARG A O 1
ATOM 2081 N N . THR A 1 279 ? 11.766 -23.625 -27.969 1 96.81 279 THR A N 1
ATOM 2082 C CA . THR A 1 279 ? 12.047 -23.703 -29.391 1 96.81 279 THR A CA 1
ATOM 2083 C C . THR A 1 279 ? 12.547 -25.094 -29.766 1 96.81 279 THR A C 1
ATOM 2085 O O . THR A 1 279 ? 12.703 -25.406 -30.953 1 96.81 279 THR A O 1
ATOM 2088 N N . SER A 1 280 ? 12.859 -25.891 -28.797 1 97.06 280 SER A N 1
ATOM 2089 C CA . SER A 1 280 ? 13.312 -27.25 -29.016 1 97.06 280 SER A CA 1
ATOM 2090 C C . SER A 1 280 ? 12.891 -28.188 -27.891 1 97.06 280 SER A C 1
ATOM 2092 O O . SER A 1 280 ? 12.641 -27.719 -26.766 1 97.06 280 SER A O 1
ATOM 2094 N N . GLU A 1 281 ? 12.883 -29.453 -28.172 1 97 281 GLU A N 1
ATOM 2095 C CA . GLU A 1 281 ? 12.508 -30.438 -27.172 1 97 281 GLU A CA 1
ATOM 2096 C C . GLU A 1 281 ? 13.562 -30.562 -26.078 1 97 281 GLU A C 1
ATOM 2098 O O . GLU A 1 281 ? 13.273 -31.016 -24.969 1 97 281 GLU A O 1
ATOM 2103 N N . GLU A 1 282 ? 14.719 -30.094 -26.406 1 97.56 282 GLU A N 1
ATOM 2104 C CA . GLU A 1 282 ? 15.836 -30.25 -25.469 1 97.56 282 GLU A CA 1
ATOM 2105 C C . GLU A 1 282 ? 16 -29.016 -24.594 1 97.56 282 GLU A C 1
ATOM 2107 O O . GLU A 1 282 ? 16.734 -29.047 -23.609 1 97.56 282 GLU A O 1
ATOM 2112 N N . ASP A 1 283 ? 15.297 -27.922 -24.875 1 98 283 ASP A N 1
ATOM 2113 C CA . ASP A 1 283 ? 15.414 -26.688 -24.109 1 98 283 ASP A CA 1
ATOM 2114 C C . ASP A 1 283 ? 15.055 -26.891 -22.641 1 98 283 ASP A C 1
ATOM 2116 O O . ASP A 1 283 ? 14.016 -27.484 -22.344 1 98 283 ASP A O 1
ATOM 2120 N N . VAL A 1 284 ? 15.961 -26.484 -21.828 1 98.69 284 VAL A N 1
ATOM 2121 C CA . VAL A 1 284 ? 15.555 -26.266 -20.438 1 98.69 284 VAL A CA 1
ATOM 2122 C C . VAL A 1 284 ? 14.953 -24.875 -20.281 1 98.69 284 VAL A C 1
ATOM 2124 O O . VAL A 1 284 ? 15.602 -23.875 -20.594 1 98.69 284 VAL A O 1
ATOM 2127 N N . THR A 1 285 ? 13.727 -24.812 -19.891 1 98.88 285 THR A N 1
ATOM 2128 C CA . THR A 1 285 ? 13.062 -23.531 -19.703 1 98.88 285 THR A CA 1
ATOM 2129 C C . THR A 1 285 ? 12.797 -23.266 -18.219 1 98.88 285 THR A C 1
ATOM 2131 O O . THR A 1 285 ? 12.523 -24.188 -17.453 1 98.88 285 THR A O 1
ATOM 2134 N N . VAL A 1 286 ? 12.922 -21.984 -17.844 1 98.94 286 VAL A N 1
ATOM 2135 C CA . VAL A 1 286 ? 12.656 -21.531 -16.469 1 98.94 286 VAL A CA 1
ATOM 2136 C C . VAL A 1 286 ? 11.672 -20.375 -16.484 1 98.94 286 VAL A C 1
ATOM 2138 O O . VAL A 1 286 ? 11.836 -19.422 -17.25 1 98.94 286 VAL A O 1
ATOM 2141 N N . PHE A 1 287 ? 10.664 -20.516 -15.742 1 98.94 287 PHE A N 1
ATOM 2142 C CA . PHE A 1 287 ? 9.828 -19.375 -15.398 1 98.94 287 PHE A CA 1
ATOM 2143 C C . PHE A 1 287 ? 9.969 -19.016 -13.922 1 98.94 287 PHE A C 1
ATOM 2145 O O . PHE A 1 287 ? 9.625 -19.828 -13.055 1 98.94 287 PHE A O 1
ATOM 2152 N N . ALA A 1 288 ? 10.508 -17.875 -13.641 1 98.69 288 ALA A N 1
ATOM 2153 C CA . ALA A 1 288 ? 10.633 -17.375 -12.273 1 98.69 288 ALA A CA 1
ATOM 2154 C C . ALA A 1 288 ? 9.766 -16.125 -12.078 1 98.69 288 ALA A C 1
ATOM 2156 O O . ALA A 1 288 ? 9.977 -15.109 -12.742 1 98.69 288 ALA A O 1
ATOM 2157 N N . ALA A 1 289 ? 8.891 -16.25 -11.141 1 96.75 289 ALA A N 1
ATOM 2158 C CA . ALA A 1 289 ? 7.914 -15.172 -10.953 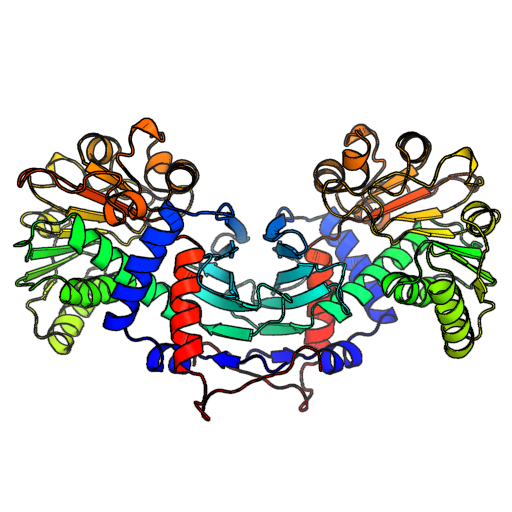1 96.75 289 ALA A CA 1
ATOM 2159 C C . ALA A 1 289 ? 8.156 -14.445 -9.633 1 96.75 289 ALA A C 1
ATOM 2161 O O . ALA A 1 289 ? 8.469 -15.062 -8.617 1 96.75 289 ALA A O 1
ATOM 2162 N N . VAL A 1 290 ? 8 -13.094 -9.68 1 95.88 290 VAL A N 1
ATOM 2163 C CA . VAL A 1 290 ? 8.008 -12.312 -8.445 1 95.88 290 VAL A CA 1
ATOM 2164 C C . VAL A 1 290 ? 6.57 -12 -8.031 1 95.88 290 VAL A C 1
ATOM 2166 O O . VAL A 1 290 ? 6.301 -11.742 -6.855 1 95.88 290 VAL A O 1
ATOM 2169 N N . GLY A 1 291 ? 5.668 -12.055 -8.938 1 96.44 291 GLY A N 1
ATOM 2170 C CA . GLY A 1 291 ? 4.297 -11.641 -8.695 1 96.44 291 GLY A CA 1
ATOM 2171 C C . GLY A 1 291 ? 4.066 -10.164 -8.977 1 96.44 291 GLY A C 1
ATOM 2172 O O . GLY A 1 291 ? 4.676 -9.305 -8.336 1 96.44 291 GLY A O 1
ATOM 2173 N N . LEU A 1 292 ? 3.182 -9.898 -9.953 1 97.31 292 LEU A N 1
ATOM 2174 C CA . LEU A 1 292 ? 2.902 -8.523 -10.352 1 97.31 292 LEU A CA 1
ATOM 2175 C C . LEU A 1 292 ? 1.51 -8.094 -9.891 1 97.31 292 LEU A C 1
ATOM 2177 O O . LEU A 1 292 ? 0.593 -8.922 -9.836 1 97.31 292 LEU A O 1
ATOM 2181 N N . PRO A 1 293 ? 1.341 -6.793 -9.672 1 98 293 PRO A N 1
ATOM 2182 C CA . PRO A 1 293 ? 0.052 -6.312 -9.164 1 98 293 PRO A CA 1
ATOM 2183 C C . PRO A 1 293 ? -1.096 -6.566 -10.141 1 98 293 PRO A C 1
ATOM 2185 O O . PRO A 1 293 ? -2.232 -6.793 -9.711 1 98 293 PRO A O 1
ATOM 2188 N N . PHE A 1 294 ? -0.856 -6.543 -11.453 1 98.19 294 PHE A N 1
ATOM 2189 C CA . PHE A 1 294 ? -1.954 -6.727 -12.391 1 98.19 294 PHE A CA 1
ATOM 2190 C C . PHE A 1 294 ? -2.518 -8.141 -12.297 1 98.19 294 PHE A C 1
ATOM 2192 O O . PHE A 1 294 ? -3.678 -8.375 -12.641 1 98.19 294 PHE A O 1
ATOM 2199 N N . GLN A 1 295 ? -1.697 -9.117 -11.859 1 98.62 295 GLN A N 1
ATOM 2200 C CA . GLN A 1 295 ? -2.191 -10.469 -11.641 1 98.62 295 GLN A CA 1
ATOM 2201 C C . GLN A 1 295 ? -3.24 -10.5 -10.531 1 98.62 295 GLN A C 1
ATOM 2203 O O . GLN A 1 295 ? -4.258 -11.18 -10.656 1 98.62 295 GLN A O 1
ATOM 2208 N N . ASP A 1 296 ? -2.996 -9.742 -9.469 1 98.62 296 ASP A N 1
ATOM 2209 C CA . ASP A 1 296 ? -3.977 -9.594 -8.398 1 98.62 296 ASP A CA 1
ATOM 2210 C C . ASP A 1 296 ? -5.238 -8.906 -8.906 1 98.62 296 ASP A C 1
ATOM 2212 O O . ASP A 1 296 ? -6.352 -9.273 -8.523 1 98.62 296 ASP A O 1
ATOM 2216 N N . LEU A 1 297 ? -5.043 -7.922 -9.75 1 98.69 297 LEU A N 1
ATOM 2217 C CA . LEU A 1 297 ? -6.188 -7.219 -10.312 1 98.69 297 LEU A CA 1
ATOM 2218 C C . LEU A 1 297 ? -7.059 -8.172 -11.133 1 98.69 297 LEU A C 1
ATOM 2220 O O . LEU A 1 297 ? -8.281 -8.203 -10.953 1 98.69 297 LEU A O 1
ATOM 2224 N N . ALA A 1 298 ? -6.434 -8.93 -11.992 1 98.56 298 ALA A N 1
ATOM 2225 C CA . ALA A 1 298 ? -7.18 -9.852 -12.836 1 98.56 298 ALA A CA 1
ATOM 2226 C C . ALA A 1 298 ? -7.977 -10.844 -12 1 98.56 298 ALA A C 1
ATOM 2228 O O . ALA A 1 298 ? -9.156 -11.094 -12.266 1 98.56 298 ALA A O 1
ATOM 2229 N N . ALA A 1 299 ? -7.359 -11.367 -10.984 1 98.81 299 ALA A N 1
ATOM 2230 C CA . ALA A 1 299 ? -8.023 -12.328 -10.109 1 98.81 299 ALA A CA 1
ATOM 2231 C C . ALA A 1 299 ? -9.133 -11.664 -9.297 1 98.81 299 ALA A C 1
ATOM 2233 O O . ALA A 1 299 ? -10.234 -12.203 -9.18 1 98.81 299 ALA A O 1
ATOM 2234 N N . ALA A 1 300 ? -8.836 -10.492 -8.766 1 98.81 300 ALA A N 1
ATOM 2235 C CA . ALA A 1 300 ? -9.812 -9.766 -7.957 1 98.81 300 ALA A CA 1
ATOM 2236 C C . ALA A 1 300 ? -11.023 -9.359 -8.797 1 98.81 300 ALA A C 1
ATOM 2238 O O . ALA A 1 300 ? -12.164 -9.43 -8.336 1 98.81 300 ALA A O 1
ATOM 2239 N N . TRP A 1 301 ? -10.734 -8.898 -10.008 1 98.69 301 TRP A N 1
ATOM 2240 C CA . TRP A 1 301 ? -11.805 -8.508 -10.922 1 98.69 301 TRP A CA 1
ATOM 2241 C C . TRP A 1 301 ? -12.695 -9.711 -11.25 1 98.69 301 TRP A C 1
ATOM 2243 O O . TRP A 1 301 ? -13.922 -9.594 -11.258 1 98.69 301 TRP A O 1
ATOM 2253 N N . HIS A 1 302 ? -12.07 -10.859 -11.508 1 98.44 302 HIS A N 1
ATOM 2254 C CA . HIS A 1 302 ? -12.773 -12.109 -11.758 1 98.44 302 HIS A CA 1
ATOM 2255 C C . HIS A 1 302 ? -13.711 -12.461 -10.609 1 98.44 302 HIS A C 1
ATOM 2257 O O . HIS A 1 302 ? -14.891 -12.75 -10.828 1 98.44 302 HIS A O 1
ATOM 2263 N N . VAL A 1 303 ? -13.25 -12.375 -9.391 1 98.56 303 VAL A N 1
ATOM 2264 C CA . VAL A 1 303 ? -14.031 -12.688 -8.195 1 98.56 303 VAL A CA 1
ATOM 2265 C C . VAL A 1 303 ? -15.148 -11.664 -8.023 1 98.56 303 VAL A C 1
ATOM 2267 O O . VAL A 1 303 ? -16.297 -12.031 -7.746 1 98.56 303 VAL A O 1
ATOM 2270 N N . TYR A 1 304 ? -14.828 -10.383 -8.195 1 98.5 304 TYR A N 1
ATOM 2271 C CA . TYR A 1 304 ? -15.781 -9.297 -8.031 1 98.5 304 TYR A CA 1
ATOM 2272 C C . TYR A 1 304 ? -16.969 -9.461 -8.977 1 98.5 304 TYR A C 1
ATOM 2274 O O . TYR A 1 304 ? -18.125 -9.344 -8.562 1 98.5 304 TYR A O 1
ATOM 2282 N N . GLN A 1 305 ? -16.656 -9.75 -10.242 1 97.56 305 GLN A N 1
ATOM 2283 C CA . GLN A 1 305 ? -17.703 -9.93 -11.242 1 97.56 305 GLN A CA 1
ATOM 2284 C C . GLN A 1 305 ? -18.594 -11.117 -10.883 1 97.56 305 GLN A C 1
ATOM 2286 O O . GLN A 1 305 ? -19.828 -11.031 -10.969 1 97.56 305 GLN A O 1
ATOM 2291 N N . SER A 1 306 ? -17.969 -12.172 -10.453 1 96.75 306 SER A N 1
ATOM 2292 C CA . SER A 1 306 ? -18.703 -13.383 -10.102 1 96.75 306 SER A CA 1
ATOM 2293 C C . SER A 1 306 ? -19.578 -13.164 -8.867 1 96.75 306 SER A C 1
ATOM 2295 O O . SER A 1 306 ? -20.656 -13.742 -8.75 1 96.75 306 SER A O 1
ATOM 2297 N N . ALA A 1 307 ? -19.125 -12.336 -7.996 1 96.69 307 ALA A N 1
ATOM 2298 C CA . ALA A 1 307 ? -19.781 -12.133 -6.707 1 96.69 307 ALA A CA 1
ATOM 2299 C C . ALA A 1 307 ? -20.938 -11.141 -6.828 1 96.69 307 ALA A C 1
ATOM 2301 O O . ALA A 1 307 ? -21.75 -11.016 -5.918 1 96.69 307 ALA A O 1
ATOM 2302 N N . GLN A 1 308 ? -20.922 -10.477 -7.984 1 91.31 308 GLN A N 1
ATOM 2303 C CA . GLN A 1 308 ? -22 -9.523 -8.164 1 91.31 308 GLN A CA 1
ATOM 2304 C C . GLN A 1 308 ? -23.375 -10.211 -8.086 1 91.31 308 GLN A C 1
ATOM 2306 O O . GLN A 1 308 ? -23.594 -11.227 -8.742 1 91.31 308 GLN A O 1
ATOM 2311 N N . GLY A 1 309 ? -24.25 -9.812 -7.281 1 85.81 309 GLY A N 1
ATOM 2312 C CA . GLY A 1 309 ? -25.594 -10.367 -7.152 1 85.81 309 GLY A CA 1
ATOM 2313 C C . GLY A 1 309 ? -25.672 -11.484 -6.133 1 85.81 309 GLY A C 1
ATOM 2314 O O . GLY A 1 309 ? -26.75 -12.055 -5.922 1 85.81 309 GLY A O 1
ATOM 2315 N N . ASP A 1 310 ? -24.562 -11.875 -5.613 1 87.81 310 ASP A N 1
ATOM 2316 C CA . ASP A 1 310 ? -24.547 -12.867 -4.547 1 87.81 310 ASP A CA 1
ATOM 2317 C C . ASP A 1 310 ? -25.016 -12.266 -3.227 1 87.81 310 ASP A C 1
ATOM 2319 O O . ASP A 1 310 ? -24.281 -11.516 -2.58 1 87.81 310 ASP A O 1
ATOM 2323 N N . ASP A 1 311 ? -26.094 -12.656 -2.742 1 88.31 311 ASP A N 1
ATOM 2324 C CA . ASP A 1 311 ? -26.734 -12.078 -1.563 1 88.31 311 ASP A CA 1
ATOM 2325 C C . ASP A 1 311 ? -25.969 -12.438 -0.291 1 88.31 311 ASP A C 1
ATOM 2327 O O . ASP A 1 311 ? -26.172 -11.812 0.753 1 88.31 311 ASP A O 1
ATOM 2331 N N . ALA A 1 312 ? -25.156 -13.398 -0.425 1 90.62 312 ALA A N 1
ATOM 2332 C CA . ALA A 1 312 ? -24.406 -13.852 0.752 1 90.62 312 ALA A CA 1
ATOM 2333 C C . ALA A 1 312 ? -23.234 -12.938 1.041 1 90.62 312 ALA A C 1
ATOM 2335 O O . ALA A 1 312 ? -22.656 -12.977 2.135 1 90.62 312 ALA A O 1
ATOM 2336 N N . VAL A 1 313 ? -22.906 -12.141 0.087 1 93.25 313 VAL A N 1
ATOM 2337 C CA . VAL A 1 313 ? -21.734 -11.281 0.229 1 93.25 313 VAL A CA 1
ATOM 2338 C C . VAL A 1 313 ? -22.109 -10 0.962 1 93.25 313 VAL A C 1
ATOM 2340 O O . VAL A 1 313 ? -23.062 -9.312 0.574 1 93.25 313 VAL A O 1
ATOM 2343 N N . SER A 1 314 ? -21.406 -9.703 2.004 1 93.81 314 SER A N 1
ATOM 2344 C CA . SER A 1 314 ? -21.672 -8.508 2.793 1 93.81 314 SER A CA 1
ATOM 2345 C C . SER A 1 314 ? -21.016 -7.277 2.17 1 93.81 314 SER A C 1
ATOM 2347 O O . SER A 1 314 ? -20.203 -7.402 1.246 1 93.81 314 SER A O 1
ATOM 2349 N N . GLY A 1 315 ? -21.531 -6.137 2.643 1 94.38 315 GLY A N 1
ATOM 2350 C CA . GLY A 1 315 ? -20.953 -4.887 2.168 1 94.38 315 GLY A CA 1
ATOM 2351 C C . GLY A 1 315 ? -21 -3.775 3.199 1 94.38 315 GLY A C 1
ATOM 2352 O O . GLY A 1 315 ? -21.672 -3.904 4.223 1 94.38 315 GLY A O 1
ATOM 2353 N N . VAL A 1 316 ? -20.188 -2.748 2.928 1 95.44 316 VAL A N 1
ATOM 2354 C CA . VAL A 1 316 ? -20.125 -1.573 3.793 1 95.44 316 VAL A CA 1
ATOM 2355 C C . VAL A 1 316 ? -19.859 -0.325 2.953 1 95.44 316 VAL A C 1
ATOM 2357 O O . VAL A 1 316 ? -19.266 -0.406 1.883 1 95.44 316 VAL A O 1
ATOM 2360 N N . ASP A 1 317 ? -20.438 0.733 3.361 1 95 317 ASP A N 1
ATOM 2361 C CA . ASP A 1 317 ? -20.094 2.027 2.777 1 95 317 ASP A CA 1
ATOM 2362 C C . ASP A 1 317 ? -19.156 2.811 3.688 1 95 317 ASP A C 1
ATOM 2364 O O . ASP A 1 317 ? -19.594 3.467 4.633 1 95 317 ASP A O 1
ATOM 2368 N N . PHE A 1 318 ? -17.906 2.834 3.361 1 93.62 318 PHE A N 1
ATOM 2369 C CA . PHE A 1 318 ? -16.922 3.453 4.23 1 93.62 318 PHE A CA 1
ATOM 2370 C C . PHE A 1 318 ? -17.094 4.965 4.27 1 93.62 318 PHE A C 1
ATOM 2372 O O . PHE A 1 318 ? -16.609 5.633 5.184 1 93.62 318 PHE A O 1
ATOM 2379 N N . ASP A 1 319 ? -17.766 5.516 3.293 1 89.19 319 ASP A N 1
ATOM 2380 C CA . ASP A 1 319 ? -17.938 6.961 3.203 1 89.19 319 ASP A CA 1
ATOM 2381 C C . ASP A 1 319 ? -19.172 7.418 3.977 1 89.19 319 ASP A C 1
ATOM 2383 O O . ASP A 1 319 ? -19.438 8.617 4.094 1 89.19 319 ASP A O 1
ATOM 2387 N N . ALA A 1 320 ? -19.906 6.445 4.473 1 88.5 320 ALA A N 1
ATOM 2388 C CA . ALA A 1 320 ? -21.125 6.777 5.207 1 88.5 320 ALA A CA 1
ATOM 2389 C C . ALA A 1 320 ? -20.797 7.391 6.566 1 88.5 320 ALA A C 1
ATOM 2391 O O . ALA A 1 320 ? -19.766 7.07 7.168 1 88.5 320 ALA A O 1
ATOM 2392 N N . MET B 1 1 ? -10.031 -14.008 13.172 1 79.88 1 MET B N 1
ATOM 2393 C CA . MET B 1 1 ? -10.227 -12.844 14.023 1 79.88 1 MET B CA 1
ATOM 2394 C C . MET B 1 1 ? -11.156 -11.828 13.367 1 79.88 1 MET B C 1
ATOM 2396 O O . MET B 1 1 ? -11.133 -11.664 12.148 1 79.88 1 MET B O 1
ATOM 2400 N N . ARG B 1 2 ? -11.875 -11.203 14.258 1 91.38 2 ARG B N 1
ATOM 2401 C CA . ARG B 1 2 ? -12.852 -10.227 13.789 1 91.38 2 ARG B CA 1
ATOM 2402 C C . ARG B 1 2 ? -12.188 -8.898 13.453 1 91.38 2 ARG B C 1
ATOM 2404 O O . ARG B 1 2 ? -11.531 -8.297 14.312 1 91.38 2 ARG B O 1
ATOM 2411 N N . THR B 1 3 ? -12.289 -8.469 12.164 1 96.31 3 THR B N 1
ATOM 2412 C CA . THR B 1 3 ? -11.836 -7.164 11.695 1 96.31 3 THR B CA 1
ATOM 2413 C C . THR B 1 3 ? -12.938 -6.117 11.867 1 96.31 3 THR B C 1
ATOM 2415 O O . THR B 1 3 ? -14.031 -6.262 11.312 1 96.31 3 THR B O 1
ATOM 2418 N N . LEU B 1 4 ? -12.672 -5.074 12.609 1 97.62 4 LEU B N 1
ATOM 2419 C CA . LEU B 1 4 ? -13.648 -3.998 12.727 1 97.62 4 LEU B CA 1
ATOM 2420 C C . LEU B 1 4 ? -13.711 -3.17 11.445 1 97.62 4 LEU B C 1
ATOM 2422 O O . LEU B 1 4 ? -12.672 -2.883 10.844 1 97.62 4 LEU B O 1
ATOM 2426 N N . LEU B 1 5 ? -14.906 -2.879 11.031 1 97.75 5 LEU B N 1
ATOM 2427 C CA . LEU B 1 5 ? -15.133 -1.995 9.891 1 97.75 5 LEU B CA 1
ATOM 2428 C C . LEU B 1 5 ? -15.672 -0.644 10.352 1 97.75 5 LEU B C 1
ATOM 2430 O O . LEU B 1 5 ? -16.797 -0.55 10.828 1 97.75 5 LEU B O 1
ATOM 2434 N N . LEU B 1 6 ? -14.891 0.368 10.188 1 98.19 6 LEU B N 1
ATOM 2435 C CA . LEU B 1 6 ? -15.266 1.672 10.719 1 98.19 6 LEU B CA 1
ATOM 2436 C C . LEU B 1 6 ? -15.508 2.672 9.594 1 98.19 6 LEU B C 1
ATOM 2438 O O . LEU B 1 6 ? -14.562 3.129 8.945 1 98.19 6 LEU B O 1
ATOM 2442 N N . THR B 1 7 ? -16.734 3.02 9.453 1 97.12 7 THR B N 1
ATOM 2443 C CA . THR B 1 7 ? -17.141 3.988 8.438 1 97.12 7 THR B CA 1
ATOM 2444 C C . THR B 1 7 ? -16.703 5.398 8.836 1 97.12 7 THR B C 1
ATOM 2446 O O . THR B 1 7 ? -16.188 5.609 9.938 1 97.12 7 THR B O 1
ATOM 2449 N N . ARG B 1 8 ? -16.891 6.336 7.926 1 96.62 8 ARG B N 1
ATOM 2450 C CA . ARG B 1 8 ? -16.594 7.73 8.211 1 96.62 8 ARG B CA 1
ATOM 2451 C C . ARG B 1 8 ? -17.312 8.195 9.484 1 96.62 8 ARG B C 1
ATOM 2453 O O . ARG B 1 8 ? -16.703 8.867 10.328 1 96.62 8 ARG B O 1
ATOM 2460 N N . SER B 1 9 ? -18.562 7.852 9.633 1 96.81 9 SER B N 1
ATOM 2461 C CA . SER B 1 9 ? -19.344 8.219 10.812 1 96.81 9 SER B CA 1
ATOM 2462 C C . SER B 1 9 ? -18.766 7.57 12.07 1 96.81 9 SER B C 1
ATOM 2464 O O . SER B 1 9 ? -18.719 8.203 13.133 1 96.81 9 SER B O 1
ATOM 2466 N N . ASP B 1 10 ? -18.422 6.285 11.93 1 97.38 10 ASP B N 1
ATOM 2467 C CA . ASP B 1 10 ? -17.812 5.598 13.062 1 97.38 10 ASP B CA 1
ATOM 2468 C C . ASP B 1 10 ? -16.516 6.273 13.484 1 97.38 10 ASP B C 1
ATOM 2470 O O . ASP B 1 10 ? -16.281 6.477 14.68 1 97.38 10 ASP B O 1
ATOM 2474 N N . VAL B 1 11 ? -15.641 6.621 12.492 1 97.75 11 VAL B N 1
ATOM 2475 C CA . VAL B 1 11 ? -14.375 7.297 12.773 1 97.75 11 VAL B CA 1
ATOM 2476 C C . VAL B 1 11 ? -14.648 8.641 13.438 1 97.75 11 VAL B C 1
ATOM 2478 O O . VAL B 1 11 ? -14.031 8.977 14.453 1 97.75 11 VAL B O 1
ATOM 2481 N N . SER B 1 12 ? -15.57 9.367 12.906 1 96.44 12 SER B N 1
ATOM 2482 C CA . SER B 1 12 ? -15.906 10.688 13.422 1 96.44 12 SER B CA 1
ATOM 2483 C C . SER B 1 12 ? -16.359 10.617 14.883 1 96.44 12 SER B C 1
ATOM 2485 O O . SER B 1 12 ? -15.953 11.445 15.703 1 96.44 12 SER B O 1
ATOM 2487 N N . ARG B 1 13 ? -17.078 9.617 15.242 1 95.81 13 ARG B N 1
ATOM 2488 C CA . ARG B 1 13 ? -17.625 9.477 16.594 1 95.81 13 ARG B CA 1
ATOM 2489 C C . ARG B 1 13 ? -16.547 9.031 17.562 1 95.81 13 ARG B C 1
ATOM 2491 O O . ARG B 1 13 ? -16.656 9.273 18.766 1 95.81 13 ARG B O 1
ATOM 2498 N N . ASN B 1 14 ? -15.57 8.422 17.016 1 96.69 14 ASN B N 1
ATOM 2499 C CA . ASN B 1 14 ? -14.586 7.809 17.906 1 96.69 14 ASN B CA 1
ATOM 2500 C C . ASN B 1 14 ? -13.242 8.539 17.844 1 96.69 14 ASN B C 1
ATOM 2502 O O . ASN B 1 14 ? -12.242 8.055 18.375 1 96.69 14 ASN B O 1
ATOM 2506 N N . LEU B 1 15 ? -13.148 9.656 17.188 1 96.88 15 LEU B N 1
ATOM 2507 C CA . LEU B 1 15 ? -11.93 10.453 17.047 1 96.88 15 LEU B CA 1
ATOM 2508 C C . LEU B 1 15 ? -12.086 11.805 17.734 1 96.88 15 LEU B C 1
ATOM 2510 O O . LEU B 1 15 ? -12.742 12.703 17.219 1 96.88 15 LEU B O 1
ATOM 2514 N N . GLN B 1 16 ? -11.453 11.914 18.891 1 96.25 16 GLN B N 1
ATOM 2515 C CA . GLN B 1 16 ? -11.516 13.148 19.672 1 96.25 16 GLN B CA 1
ATOM 2516 C C . GLN B 1 16 ? -10.234 13.961 19.516 1 96.25 16 GLN B C 1
ATOM 2518 O O . GLN B 1 16 ? -9.188 13.586 20.047 1 96.25 16 GLN B O 1
ATOM 2523 N N . ALA B 1 17 ? -10.336 15.125 18.969 1 97.19 17 ALA B N 1
ATOM 2524 C CA . ALA B 1 17 ? -9.188 15.922 18.562 1 97.19 17 ALA B CA 1
ATOM 2525 C C . ALA B 1 17 ? -8.32 16.297 19.766 1 97.19 17 ALA B C 1
ATOM 2527 O O . ALA B 1 17 ? -7.09 16.203 19.703 1 97.19 17 ALA B O 1
ATOM 2528 N N . PRO B 1 18 ? -8.945 16.672 20.938 1 97.69 18 PRO B N 1
ATOM 2529 C CA . PRO B 1 18 ? -8.102 17.047 22.078 1 97.69 18 PRO B CA 1
ATOM 2530 C C . PRO B 1 18 ? -7.254 15.891 22.594 1 97.69 18 PRO B C 1
ATOM 2532 O O . PRO B 1 18 ? -6.082 16.078 22.922 1 97.69 18 PRO B O 1
ATOM 2535 N N . LEU B 1 19 ? -7.871 14.711 22.625 1 98 19 LEU B N 1
ATOM 2536 C CA . LEU B 1 19 ? -7.141 13.531 23.062 1 98 19 LEU B CA 1
ATOM 2537 C C . LEU B 1 19 ? -6.117 13.102 22.016 1 98 19 LEU B C 1
ATOM 2539 O O . LEU B 1 19 ? -5.016 12.664 22.359 1 98 19 LEU B O 1
ATOM 2543 N N . LEU B 1 20 ? -6.469 13.281 20.797 1 98.56 20 LEU B N 1
ATOM 2544 C CA . LEU B 1 20 ? -5.551 12.922 19.719 1 98.56 20 LEU B CA 1
ATOM 2545 C C . LEU B 1 20 ? -4.324 13.82 19.719 1 98.56 20 LEU B C 1
ATOM 2547 O O . LEU B 1 20 ? -3.225 13.383 19.375 1 98.56 20 LEU B O 1
ATOM 2551 N N . LEU B 1 21 ? -4.504 15.094 20.078 1 98.69 21 LEU B N 1
ATOM 2552 C CA . LEU B 1 21 ? -3.379 16.016 20.156 1 98.69 21 LEU B CA 1
ATOM 2553 C C . LEU B 1 21 ? -2.287 15.484 21.078 1 98.69 21 LEU B C 1
ATOM 2555 O O . LEU B 1 21 ? -1.105 15.516 20.719 1 98.69 21 LEU B O 1
ATOM 2559 N N . GLU B 1 22 ? -2.699 14.953 22.172 1 98.38 22 GLU B N 1
ATOM 2560 C CA . GLU B 1 22 ? -1.735 14.406 23.125 1 98.38 22 GLU B CA 1
ATOM 2561 C C . GLU B 1 22 ? -1.139 13.102 22.609 1 98.38 22 GLU B C 1
ATOM 2563 O O . GLU B 1 22 ? 0.061 12.859 22.766 1 98.38 22 GLU B O 1
ATOM 2568 N N . ASP B 1 23 ? -1.973 12.281 22.062 1 98.12 23 ASP B N 1
ATOM 2569 C CA . ASP B 1 23 ? -1.477 11.055 21.453 1 98.12 23 ASP B CA 1
ATOM 2570 C C . ASP B 1 23 ? -0.441 11.352 20.375 1 98.12 23 ASP B C 1
ATOM 2572 O O . ASP B 1 23 ? 0.579 10.672 20.266 1 98.12 23 ASP B O 1
ATOM 2576 N N . MET B 1 24 ? -0.718 12.375 19.609 1 98.56 24 MET B N 1
ATOM 2577 C CA . MET B 1 24 ? 0.159 12.75 18.5 1 98.56 24 MET B CA 1
ATOM 2578 C C . MET B 1 24 ? 1.47 13.336 19.016 1 98.56 24 MET B C 1
ATOM 2580 O O . MET B 1 24 ? 2.535 13.078 18.453 1 98.56 24 MET B O 1
ATOM 2584 N N . ARG B 1 25 ? 1.359 14.133 20.078 1 98.56 25 ARG B N 1
ATOM 2585 C CA . ARG B 1 25 ? 2.561 14.656 20.719 1 98.56 25 ARG B CA 1
ATOM 2586 C C . ARG B 1 25 ? 3.496 13.523 21.125 1 98.56 25 ARG B C 1
ATOM 2588 O O . ARG B 1 25 ? 4.688 13.547 20.812 1 98.56 25 ARG B O 1
ATOM 2595 N N . GLU B 1 26 ? 2.951 12.539 21.75 1 98.12 26 GLU B N 1
ATOM 2596 C CA . GLU B 1 26 ? 3.73 11.398 22.203 1 98.12 26 GLU B CA 1
ATOM 2597 C C . GLU B 1 26 ? 4.254 10.586 21.016 1 98.12 26 GLU B C 1
ATOM 2599 O O . GLU B 1 26 ? 5.383 10.086 21.047 1 98.12 26 GLU B O 1
ATOM 2604 N N . ALA B 1 27 ? 3.48 10.453 20.031 1 98.31 27 ALA B N 1
ATOM 2605 C CA . ALA B 1 27 ? 3.873 9.695 18.844 1 98.31 27 ALA B CA 1
ATOM 2606 C C . ALA B 1 27 ? 5.074 10.336 18.172 1 98.31 27 ALA B C 1
ATOM 2608 O O . ALA B 1 27 ? 6.031 9.648 17.797 1 98.31 27 ALA B O 1
ATOM 2609 N N . PHE B 1 28 ? 5.031 11.656 18 1 98.56 28 PHE B N 1
ATOM 2610 C CA . PHE B 1 28 ? 6.137 12.375 17.391 1 98.56 28 PHE B CA 1
ATOM 2611 C C . PHE B 1 28 ? 7.41 12.219 18.203 1 98.56 28 PHE B C 1
ATOM 2613 O O . PHE B 1 28 ? 8.484 11.977 17.656 1 98.56 28 PHE B O 1
ATOM 2620 N N . ARG B 1 29 ? 7.258 12.352 19.516 1 98.06 29 ARG B N 1
ATOM 2621 C CA . ARG B 1 29 ? 8.406 12.203 20.406 1 98.06 29 ARG B CA 1
ATOM 2622 C C . ARG B 1 29 ? 9.016 10.812 20.281 1 98.06 29 ARG B C 1
ATOM 2624 O O . ARG B 1 29 ? 10.227 10.672 20.109 1 98.06 29 ARG B O 1
ATOM 2631 N N . THR B 1 30 ? 8.172 9.836 20.297 1 97.62 30 THR B N 1
ATOM 2632 C CA . THR B 1 30 ? 8.602 8.438 20.25 1 97.62 30 THR B CA 1
ATOM 2633 C C . THR B 1 30 ? 9.281 8.133 18.922 1 97.62 30 THR B C 1
ATOM 2635 O O . THR B 1 30 ? 10.32 7.469 18.875 1 97.62 30 THR B O 1
ATOM 2638 N N . ASP B 1 31 ? 8.703 8.633 17.859 1 97.12 31 ASP B N 1
ATOM 2639 C CA . ASP B 1 31 ? 9.281 8.406 16.547 1 97.12 31 ASP B CA 1
ATOM 2640 C C . ASP B 1 31 ? 10.68 9.016 16.438 1 97.12 31 ASP B C 1
ATOM 2642 O O . ASP B 1 31 ? 11.594 8.406 15.891 1 97.12 31 ASP B O 1
ATOM 2646 N N . ALA B 1 32 ? 10.844 10.188 16.953 1 96.88 32 ALA B N 1
ATOM 2647 C CA . ALA B 1 32 ? 12.133 10.875 16.906 1 96.88 32 ALA B CA 1
ATOM 2648 C C . ALA B 1 32 ? 13.188 10.125 17.719 1 96.88 32 ALA B C 1
ATOM 2650 O O . ALA B 1 32 ? 14.352 10.062 17.328 1 96.88 32 ALA B O 1
ATOM 2651 N N . LEU B 1 33 ? 12.789 9.492 18.797 1 96.69 33 LEU B N 1
ATOM 2652 C CA . LEU B 1 33 ? 13.719 8.875 19.75 1 96.69 33 LEU B CA 1
ATOM 2653 C C . LEU B 1 33 ? 13.992 7.422 19.375 1 96.69 33 LEU B C 1
ATOM 2655 O O . LEU B 1 33 ? 15.055 6.887 19.688 1 96.69 33 LEU B O 1
ATOM 2659 N N . ALA B 1 34 ? 13 6.773 18.688 1 95.25 34 ALA B N 1
ATOM 2660 C CA . ALA B 1 34 ? 13.102 5.32 18.578 1 95.25 34 ALA B CA 1
ATOM 2661 C C . ALA B 1 34 ? 12.547 4.82 17.25 1 95.25 34 ALA B C 1
ATOM 2663 O O . ALA B 1 34 ? 11.992 3.719 17.172 1 95.25 34 ALA B O 1
ATOM 2664 N N . ARG B 1 35 ? 12.781 5.504 16.234 1 92.25 35 ARG B N 1
ATOM 2665 C CA . ARG B 1 35 ? 12.32 5.039 14.93 1 92.25 35 ARG B CA 1
ATOM 2666 C C . ARG B 1 35 ? 13 3.734 14.539 1 92.25 35 ARG B C 1
ATOM 2668 O O . ARG B 1 35 ? 14.234 3.646 14.555 1 92.25 35 ARG B O 1
ATOM 2675 N N . THR B 1 36 ? 12.172 2.742 14.203 1 85.94 36 THR B N 1
ATOM 2676 C CA . THR B 1 36 ? 12.734 1.429 13.906 1 85.94 36 THR B CA 1
ATOM 2677 C C . THR B 1 36 ? 12.602 1.1 12.422 1 85.94 36 THR B C 1
ATOM 2679 O O . THR B 1 36 ? 13.312 0.23 11.914 1 85.94 36 THR B O 1
ATOM 2682 N N . VAL B 1 37 ? 11.656 1.705 11.766 1 91.81 37 VAL B N 1
ATOM 2683 C CA . VAL B 1 37 ? 11.414 1.419 10.359 1 91.81 37 VAL B CA 1
ATOM 2684 C C . VAL B 1 37 ? 11.25 2.727 9.586 1 91.81 37 VAL B C 1
ATOM 2686 O O . VAL B 1 37 ? 10.617 3.666 10.07 1 91.81 37 VAL B O 1
ATOM 2689 N N . ALA B 1 38 ? 11.836 2.793 8.406 1 93.12 38 ALA B N 1
ATOM 2690 C CA . ALA B 1 38 ? 11.734 3.988 7.574 1 93.12 38 ALA B CA 1
ATOM 2691 C C . ALA B 1 38 ? 10.312 4.156 7.035 1 93.12 38 ALA B C 1
ATOM 2693 O O . ALA B 1 38 ? 9.727 3.211 6.508 1 93.12 38 ALA B O 1
ATOM 2694 N N . PRO B 1 39 ? 9.781 5.371 7.188 1 95.88 39 PRO B N 1
ATOM 2695 C CA . PRO B 1 39 ? 8.461 5.617 6.586 1 95.88 39 PRO B CA 1
ATOM 2696 C C . PRO B 1 39 ? 8.5 5.605 5.059 1 95.88 39 PRO B C 1
ATOM 2698 O O . PRO B 1 39 ? 9.469 6.078 4.461 1 95.88 39 PRO B O 1
ATOM 2701 N N . GLN B 1 40 ? 7.461 5.047 4.5 1 96.38 40 GLN B N 1
ATOM 2702 C CA . GLN B 1 40 ? 7.391 4.98 3.043 1 96.38 40 GLN B CA 1
ATOM 2703 C C . GLN B 1 40 ? 6.121 5.641 2.521 1 96.38 40 GLN B C 1
ATOM 2705 O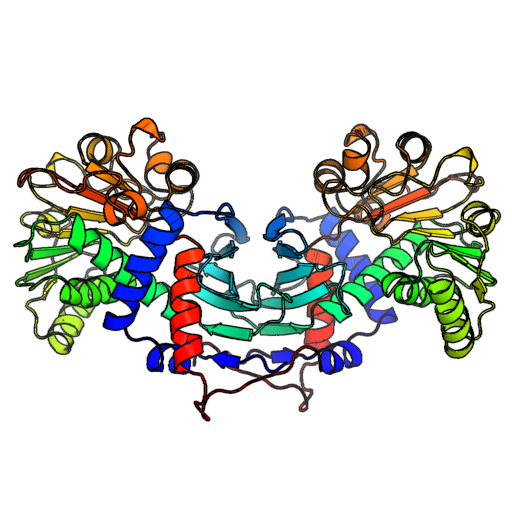 O . GLN B 1 40 ? 5.051 5.496 3.113 1 96.38 40 GLN B O 1
ATOM 2710 N N . ARG B 1 41 ? 6.258 6.375 1.486 1 95.69 41 ARG B N 1
ATOM 2711 C CA . ARG B 1 41 ? 5.184 6.945 0.68 1 95.69 41 ARG B CA 1
ATOM 2712 C C . ARG B 1 41 ? 5.324 6.539 -0.784 1 95.69 41 ARG B C 1
ATOM 2714 O O . ARG B 1 41 ? 6.184 7.062 -1.498 1 95.69 41 ARG B O 1
ATOM 2721 N N . ALA B 1 42 ? 4.512 5.621 -1.2 1 94.75 42 ALA B N 1
ATOM 2722 C CA . ALA B 1 42 ? 4.562 5.141 -2.578 1 94.75 42 ALA B CA 1
ATOM 2723 C C . ALA B 1 42 ? 3.395 5.688 -3.395 1 94.75 42 ALA B C 1
ATOM 2725 O O . ALA B 1 42 ? 2.242 5.625 -2.957 1 94.75 42 ALA B O 1
ATOM 2726 N N . ARG B 1 43 ? 3.727 6.188 -4.547 1 94.06 43 ARG B N 1
ATOM 2727 C CA . ARG B 1 43 ? 2.732 6.836 -5.391 1 94.06 43 ARG B CA 1
ATOM 2728 C C . ARG B 1 43 ? 2.711 6.219 -6.785 1 94.06 43 ARG B C 1
ATOM 2730 O O . ARG B 1 43 ? 3.748 5.785 -7.293 1 94.06 43 ARG B O 1
ATOM 2737 N N . ALA B 1 44 ? 1.543 6.121 -7.379 1 94.8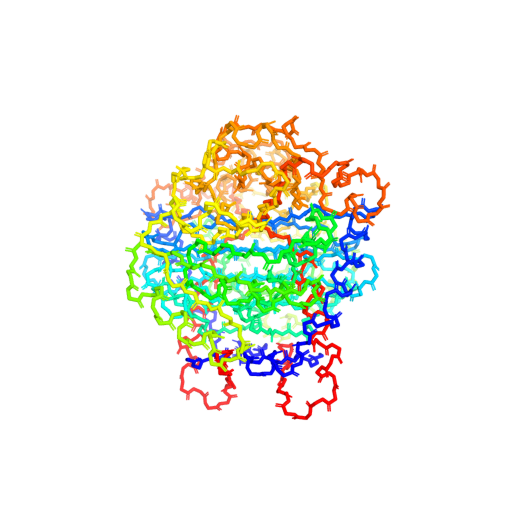8 44 ALA B N 1
ATOM 2738 C CA . ALA B 1 44 ? 1.389 5.68 -8.766 1 94.88 44 ALA B CA 1
ATOM 2739 C C . ALA B 1 44 ? 0.344 6.52 -9.492 1 94.88 44 ALA B C 1
ATOM 2741 O O . ALA B 1 44 ? -0.786 6.664 -9.023 1 94.88 44 ALA B O 1
ATOM 2742 N N . PRO B 1 45 ? 0.745 7.074 -10.656 1 92.88 45 PRO B N 1
ATOM 2743 C CA . PRO B 1 45 ? -0.281 7.719 -11.477 1 92.88 45 PRO B CA 1
ATOM 2744 C C . PRO B 1 45 ? -1.298 6.727 -12.039 1 92.88 45 PRO B C 1
ATOM 2746 O O . PRO B 1 45 ? -0.923 5.645 -12.5 1 92.88 45 PRO B O 1
ATOM 2749 N N . LEU B 1 46 ? -2.529 6.957 -11.969 1 91.25 46 LEU B N 1
ATOM 2750 C CA . LEU B 1 46 ? -3.574 6.105 -12.523 1 91.25 46 LEU B CA 1
ATOM 2751 C C . LEU B 1 46 ? -3.98 6.574 -13.914 1 91.25 46 LEU B C 1
ATOM 2753 O O . LEU B 1 46 ? -4.086 5.77 -14.836 1 91.25 46 LEU B O 1
ATOM 2757 N N . HIS B 1 47 ? -4.277 7.754 -14.031 1 85.25 47 HIS B N 1
ATOM 2758 C CA . HIS B 1 47 ? -4.523 8.516 -15.258 1 85.25 47 HIS B CA 1
ATOM 2759 C C . HIS B 1 47 ? -4.199 9.992 -15.062 1 85.25 47 HIS B C 1
ATOM 2761 O O . HIS B 1 47 ? -3.461 10.352 -14.148 1 85.25 47 HIS B O 1
ATOM 2767 N N . ALA B 1 48 ? -4.637 10.742 -15.961 1 78.75 48 ALA B N 1
ATOM 2768 C CA . ALA B 1 48 ? -4.223 12.141 -15.984 1 78.75 48 ALA B CA 1
ATOM 2769 C C . ALA B 1 48 ? -4.707 12.883 -14.734 1 78.75 48 ALA B C 1
ATOM 2771 O O . ALA B 1 48 ? -4.062 13.828 -14.281 1 78.75 48 ALA B O 1
ATOM 2772 N N . GLU B 1 49 ? -5.664 12.359 -14.117 1 83.5 49 GLU B N 1
ATOM 2773 C CA . GLU B 1 49 ? -6.316 13.18 -13.102 1 83.5 49 GLU B CA 1
ATOM 2774 C C . GLU B 1 49 ? -6.254 12.508 -11.727 1 83.5 49 GLU B C 1
ATOM 2776 O O . GLU B 1 49 ? -6.668 13.094 -10.727 1 83.5 49 GLU B O 1
ATOM 2781 N N . GLY B 1 50 ? -5.754 11.289 -11.719 1 89.81 50 GLY B N 1
ATOM 2782 C CA . GLY B 1 50 ? -5.824 10.57 -10.453 1 89.81 50 GLY B CA 1
ATOM 2783 C C . GLY B 1 50 ? -4.535 9.852 -10.102 1 89.81 50 GLY B C 1
ATOM 2784 O O . GLY B 1 50 ? -3.793 9.43 -10.992 1 89.81 50 GLY B O 1
ATOM 2785 N N . THR B 1 51 ? -4.293 9.805 -8.758 1 93.75 51 THR B N 1
ATOM 2786 C CA . THR B 1 51 ? -3.111 9.117 -8.25 1 93.75 51 THR B CA 1
ATOM 2787 C C . THR B 1 51 ? -3.482 8.172 -7.105 1 93.75 51 THR B C 1
ATOM 2789 O O . THR B 1 51 ? -4.363 8.484 -6.301 1 93.75 51 THR B O 1
ATOM 2792 N N . ALA B 1 52 ? -2.854 7.02 -7.117 1 95.69 52 ALA B N 1
ATOM 2793 C CA . ALA B 1 52 ? -2.924 6.125 -5.965 1 95.69 52 ALA B CA 1
ATOM 2794 C C . ALA B 1 52 ? -1.735 6.336 -5.031 1 95.69 52 ALA B C 1
ATOM 2796 O O . ALA B 1 52 ? -0.606 6.531 -5.488 1 95.69 52 ALA B O 1
ATOM 2797 N N . LEU B 1 53 ? -2.002 6.34 -3.758 1 95.69 53 LEU B N 1
ATOM 2798 C CA . LEU B 1 53 ? -0.968 6.57 -2.756 1 95.69 53 LEU B CA 1
ATOM 2799 C C . LEU B 1 53 ? -1.063 5.547 -1.628 1 95.69 53 LEU B C 1
ATOM 2801 O O . LEU B 1 53 ? -2.16 5.242 -1.152 1 95.69 53 LEU B O 1
ATOM 2805 N N . VAL B 1 54 ? 0.112 5.016 -1.225 1 97.94 54 VAL B N 1
ATOM 2806 C CA . VAL B 1 54 ? 0.195 4.098 -0.093 1 97.94 54 VAL B CA 1
ATOM 2807 C C . VAL B 1 54 ? 1.22 4.613 0.916 1 97.94 54 VAL B C 1
ATOM 2809 O O . VAL B 1 54 ? 2.348 4.945 0.547 1 97.94 54 VAL B O 1
ATOM 2812 N N . LEU B 1 55 ? 0.802 4.742 2.113 1 98 55 LEU B N 1
ATOM 2813 C CA . LEU B 1 55 ? 1.69 5.086 3.219 1 98 55 LEU B CA 1
ATOM 2814 C C . LEU B 1 55 ? 1.826 3.918 4.188 1 98 55 LEU B C 1
ATOM 2816 O O . LEU B 1 55 ? 0.831 3.447 4.742 1 98 55 LEU B O 1
ATOM 2820 N N . PHE B 1 56 ? 3.029 3.453 4.422 1 98.06 56 PHE B N 1
ATOM 2821 C CA . PHE B 1 56 ? 3.225 2.316 5.316 1 98.06 56 PHE B CA 1
ATOM 2822 C C . PHE B 1 56 ? 4.707 2.107 5.609 1 98.06 56 PHE B C 1
ATOM 2824 O O . PHE B 1 56 ? 5.566 2.656 4.918 1 98.06 56 PHE B O 1
ATOM 2831 N N . PRO B 1 57 ? 5.16 1.387 6.539 1 97.5 57 PRO B N 1
ATOM 2832 C CA . PRO B 1 57 ? 4.262 1.051 7.648 1 97.5 57 PRO B CA 1
ATOM 2833 C C . PRO B 1 57 ? 4.168 2.162 8.688 1 97.5 57 PRO B C 1
ATOM 2835 O O . PRO B 1 57 ? 5.145 2.883 8.914 1 97.5 57 PRO B O 1
ATOM 2838 N N . GLY B 1 58 ? 2.957 2.451 9.156 1 97.94 58 GLY B N 1
ATOM 2839 C CA . GLY B 1 58 ? 2.918 3.121 10.445 1 97.94 58 GLY B CA 1
ATOM 2840 C C . GLY B 1 58 ? 3.365 2.234 11.594 1 97.94 58 GLY B C 1
ATOM 2841 O O . GLY B 1 58 ? 2.795 1.164 11.812 1 97.94 58 GLY B O 1
ATOM 2842 N N . SER B 1 59 ? 4.379 2.652 12.258 1 96.25 59 SER B N 1
ATOM 2843 C CA . SER B 1 59 ? 4.934 1.828 13.328 1 96.25 59 SER B CA 1
ATOM 2844 C C . SER B 1 59 ? 5.477 2.688 14.461 1 96.25 59 SER B C 1
ATOM 2846 O O . SER B 1 59 ? 6.145 3.695 14.219 1 96.25 59 SER B O 1
ATOM 2848 N N . LEU B 1 60 ? 5.121 2.348 15.609 1 96.44 60 LEU B N 1
ATOM 2849 C CA . LEU B 1 60 ? 5.621 2.924 16.859 1 96.44 60 LEU B CA 1
ATOM 2850 C C . LEU B 1 60 ? 5.848 1.84 17.906 1 96.44 60 LEU B C 1
ATOM 2852 O O . LEU B 1 60 ? 5.016 0.94 18.062 1 96.44 60 LEU B O 1
ATOM 2856 N N . PRO B 1 61 ? 6.938 1.832 18.672 1 92.69 61 PRO B N 1
ATOM 2857 C CA . PRO B 1 61 ? 7.219 0.801 19.672 1 92.69 61 PRO B CA 1
ATOM 2858 C C . PRO B 1 61 ? 6.098 0.661 20.703 1 92.69 61 PRO B C 1
ATOM 2860 O O . PRO B 1 61 ? 5.879 -0.429 21.25 1 92.69 61 PRO B O 1
ATOM 2863 N N . SER B 1 62 ? 5.379 1.646 20.953 1 90.38 62 SER B N 1
ATOM 2864 C CA . SER B 1 62 ? 4.406 1.648 22.031 1 90.38 62 SER B CA 1
ATOM 2865 C C . SER B 1 62 ? 3.051 1.13 21.562 1 90.38 62 SER B C 1
ATOM 2867 O O . SER B 1 62 ? 2.146 0.909 22.375 1 90.38 62 SER B O 1
ATOM 2869 N N . ILE B 1 63 ? 2.875 0.915 20.312 1 96.31 63 ILE B N 1
ATOM 2870 C CA . ILE B 1 63 ? 1.601 0.474 19.766 1 96.31 63 ILE B CA 1
ATOM 2871 C C . ILE B 1 63 ? 1.76 -0.916 19.141 1 96.31 63 ILE B C 1
ATOM 2873 O O . ILE B 1 63 ? 2.555 -1.106 18.219 1 96.31 63 ILE B O 1
ATOM 2877 N N . PRO B 1 64 ? 1.04 -1.957 19.641 1 96.81 64 PRO B N 1
ATOM 2878 C CA . PRO B 1 64 ? 1.188 -3.326 19.141 1 96.81 64 PRO B CA 1
ATOM 2879 C C . PRO B 1 64 ? 0.453 -3.559 17.828 1 96.81 64 PRO B C 1
ATOM 2881 O O . PRO B 1 64 ? -0.235 -4.57 17.672 1 96.81 64 PRO B O 1
ATOM 2884 N N . ALA B 1 65 ? 0.555 -2.594 16.984 1 97.5 65 ALA B N 1
ATOM 2885 C CA . ALA B 1 65 ? -0.054 -2.627 15.648 1 97.5 65 ALA B CA 1
ATOM 2886 C C . ALA B 1 65 ? 0.765 -1.816 14.648 1 97.5 65 ALA B C 1
ATOM 2888 O O . ALA B 1 65 ? 1.639 -1.038 15.039 1 97.5 65 ALA B O 1
ATOM 2889 N N . TYR B 1 66 ? 0.583 -2.096 13.383 1 97.5 66 TYR B N 1
ATOM 2890 C CA . TYR B 1 66 ? 1.093 -1.239 12.32 1 97.5 66 TYR B CA 1
ATOM 2891 C C . TYR B 1 66 ? -0.014 -0.874 11.336 1 97.5 66 TYR B C 1
ATOM 2893 O O . TYR B 1 66 ? -1.045 -1.548 11.273 1 97.5 66 TYR B O 1
ATOM 2901 N N . SER B 1 67 ? 0.171 0.227 10.617 1 98.56 67 SER B N 1
ATOM 2902 C CA . SER B 1 67 ? -0.879 0.678 9.703 1 98.56 67 SER B CA 1
ATOM 2903 C C . SER B 1 67 ? -0.389 0.699 8.266 1 98.56 67 SER B C 1
ATOM 2905 O O . SER B 1 67 ? 0.812 0.811 8.008 1 98.56 67 SER B O 1
ATOM 2907 N N . VAL B 1 68 ? -1.261 0.503 7.359 1 98.75 68 VAL B N 1
ATOM 2908 C CA . VAL B 1 68 ? -1.12 0.739 5.926 1 98.75 68 VAL B CA 1
ATOM 2909 C C . VAL B 1 68 ? -2.293 1.578 5.422 1 98.75 68 VAL B C 1
ATOM 2911 O O . VAL B 1 68 ? -3.451 1.17 5.535 1 98.75 68 VAL B O 1
ATOM 2914 N N . LYS B 1 69 ? -1.988 2.695 4.906 1 98.69 69 LYS B N 1
ATOM 2915 C CA . LYS B 1 69 ? -3.023 3.537 4.309 1 98.69 69 LYS B CA 1
ATOM 2916 C C . LYS B 1 69 ? -3.008 3.428 2.787 1 98.69 69 LYS B C 1
ATOM 2918 O O . LYS B 1 69 ? -1.951 3.537 2.162 1 98.69 69 LYS B O 1
ATOM 2923 N N . VAL B 1 70 ? -4.164 3.156 2.324 1 98.06 70 VAL B N 1
ATOM 2924 C CA . VAL B 1 70 ? -4.391 3.098 0.884 1 98.06 70 VAL B CA 1
ATOM 2925 C C . VAL B 1 70 ? -5.395 4.176 0.475 1 98.06 70 VAL B C 1
ATOM 2927 O O . VAL B 1 70 ? -6.578 4.086 0.809 1 98.06 70 VAL B O 1
ATOM 2930 N N . HIS B 1 71 ? -4.922 5.141 -0.276 1 94.88 71 HIS B N 1
ATOM 2931 C CA . HIS B 1 71 ? -5.887 6.16 -0.673 1 94.88 71 HIS B CA 1
ATOM 2932 C C . HIS B 1 71 ? -5.59 6.684 -2.074 1 94.88 71 HIS B C 1
ATOM 2934 O O . HIS B 1 71 ? -4.602 6.289 -2.691 1 94.88 71 HIS B O 1
ATOM 2940 N N . ALA B 1 72 ? -6.488 7.379 -2.6 1 93.56 72 ALA B N 1
ATOM 2941 C CA . ALA B 1 72 ? -6.391 7.996 -3.92 1 93.56 72 ALA B CA 1
ATOM 2942 C C . ALA B 1 72 ? -6.707 9.484 -3.854 1 93.56 72 ALA B C 1
ATOM 2944 O O . ALA B 1 72 ? -7.465 9.93 -2.986 1 93.56 72 ALA B O 1
ATOM 2945 N N . LYS B 1 73 ? -6.035 10.188 -4.699 1 92 73 LYS B N 1
ATOM 2946 C CA . LYS B 1 73 ? -6.234 11.625 -4.816 1 92 73 LYS B CA 1
ATOM 2947 C C . LYS B 1 73 ? -6.777 11.992 -6.195 1 92 73 LYS B C 1
ATOM 2949 O O . LYS B 1 73 ? -6.168 11.664 -7.215 1 92 73 LYS B O 1
ATOM 2954 N N . PHE B 1 74 ? -7.898 12.57 -6.16 1 90.06 74 PHE B N 1
ATOM 2955 C CA . PHE B 1 74 ? -8.547 13.117 -7.348 1 90.06 74 PHE B CA 1
ATOM 2956 C C . PHE B 1 74 ? -8.93 14.578 -7.137 1 90.06 74 PHE B C 1
ATOM 2958 O O . PHE B 1 74 ? -10.047 14.883 -6.73 1 90.06 74 PHE B O 1
ATOM 2965 N N . PRO B 1 75 ? -8.078 15.516 -7.492 1 83.88 75 PRO B N 1
ATOM 2966 C CA . PRO B 1 75 ? -8.281 16.922 -7.184 1 83.88 75 PRO B CA 1
ATOM 2967 C C . PRO B 1 75 ? -9.594 17.469 -7.746 1 83.88 75 PRO B C 1
ATOM 2969 O O . PRO B 1 75 ? -10.188 18.391 -7.164 1 83.88 75 PRO B O 1
ATOM 2972 N N . GLY B 1 76 ? -10.086 16.922 -8.781 1 84 76 GLY B N 1
ATOM 2973 C CA . GLY B 1 76 ? -11.289 17.438 -9.43 1 84 76 GLY B CA 1
ATOM 2974 C C . GLY B 1 76 ? -12.562 16.812 -8.891 1 84 76 GLY B C 1
ATOM 2975 O O . GLY B 1 76 ? -13.656 17.141 -9.359 1 84 76 GLY B O 1
ATOM 2976 N N . GLN B 1 77 ? -12.383 16.016 -7.855 1 85.75 77 GLN B N 1
ATOM 2977 C CA . GLN B 1 77 ? -13.531 15.32 -7.289 1 85.75 77 GLN B CA 1
ATOM 2978 C C . GLN B 1 77 ? -13.781 15.758 -5.848 1 85.75 77 GLN B C 1
ATOM 2980 O O . GLN B 1 77 ? -12.93 16.391 -5.23 1 85.75 77 GLN B O 1
ATOM 2985 N N . SER B 1 78 ? -15.031 15.641 -5.371 1 85.62 78 SER B N 1
ATOM 2986 C CA . SER B 1 78 ? -15.398 15.844 -3.973 1 85.62 78 SER B CA 1
ATOM 2987 C C . SER B 1 78 ? -16 14.578 -3.373 1 85.62 78 SER B C 1
ATOM 2989 O O . SER B 1 78 ? -17.031 14.102 -3.838 1 85.62 78 SER B O 1
ATOM 2991 N N . PRO B 1 79 ? -15.344 13.93 -2.398 1 87.5 79 PRO B N 1
ATOM 2992 C CA . PRO B 1 79 ? -14.07 14.375 -1.828 1 87.5 79 PRO B CA 1
ATOM 2993 C C . PRO B 1 79 ? -12.891 14.102 -2.75 1 87.5 79 PRO B C 1
ATOM 2995 O O . PRO B 1 79 ? -12.906 13.141 -3.521 1 87.5 79 PRO B O 1
ATOM 2998 N N . ALA B 1 80 ? -11.867 14.891 -2.584 1 88.38 80 ALA B N 1
ATOM 2999 C CA . ALA B 1 80 ? -10.688 14.766 -3.432 1 88.38 80 ALA B CA 1
ATOM 3000 C C . ALA B 1 80 ? -9.797 13.609 -2.977 1 88.38 80 ALA B C 1
ATOM 3002 O O . ALA B 1 80 ? -8.945 13.141 -3.734 1 88.38 80 ALA B O 1
ATOM 3003 N N . ILE B 1 81 ? -9.914 13.227 -1.756 1 89.88 81 ILE B N 1
ATOM 3004 C CA . ILE B 1 81 ? -9.117 12.148 -1.179 1 89.88 81 ILE B CA 1
ATOM 3005 C C . ILE B 1 81 ? -10.047 11.086 -0.59 1 89.88 81 ILE B C 1
ATOM 3007 O O . ILE B 1 81 ? -10.969 11.406 0.161 1 89.88 81 ILE B O 1
ATOM 3011 N N . ARG B 1 82 ? -9.859 9.891 -0.996 1 92.25 82 ARG B N 1
ATOM 3012 C CA . ARG B 1 82 ? -10.633 8.773 -0.463 1 92.25 82 ARG B CA 1
ATOM 3013 C C . ARG B 1 82 ? -9.75 7.535 -0.294 1 92.25 82 ARG B C 1
ATOM 3015 O O . ARG B 1 82 ? -8.703 7.422 -0.934 1 92.25 82 ARG B O 1
ATOM 3022 N N . GLY B 1 83 ? -10.227 6.68 0.605 1 95.88 83 GLY B N 1
ATOM 3023 C CA . GLY B 1 83 ? -9.492 5.445 0.842 1 95.88 83 GLY B CA 1
ATOM 3024 C C . GLY B 1 83 ? -9.734 4.863 2.223 1 95.88 83 GLY B C 1
ATOM 3025 O O . GLY B 1 83 ? -10.734 5.18 2.869 1 95.88 83 GLY B O 1
ATOM 3026 N N . VAL B 1 84 ? -8.805 3.961 2.564 1 97.94 84 VAL B N 1
ATOM 3027 C CA . VAL B 1 84 ? -8.961 3.295 3.854 1 97.94 84 VAL B CA 1
ATOM 3028 C C . VAL B 1 84 ? -7.594 3.158 4.527 1 97.94 84 VAL B C 1
ATOM 3030 O O . VAL B 1 84 ? -6.559 3.176 3.861 1 97.94 84 VAL B O 1
ATOM 3033 N N . VAL B 1 85 ? -7.633 3.074 5.812 1 98.5 85 VAL B N 1
ATOM 3034 C CA . VAL B 1 85 ? -6.477 2.723 6.629 1 98.5 85 VAL B CA 1
ATOM 3035 C C . VAL B 1 85 ? -6.672 1.333 7.23 1 98.5 85 VAL B C 1
ATOM 3037 O O . VAL B 1 85 ? -7.746 1.021 7.75 1 98.5 85 VAL B O 1
ATOM 3040 N N . HIS B 1 86 ? -5.66 0.576 7.145 1 98.44 86 HIS B N 1
ATOM 3041 C CA . HIS B 1 86 ? -5.633 -0.735 7.781 1 98.44 86 HIS B CA 1
ATOM 3042 C C . HIS B 1 86 ? -4.824 -0.703 9.078 1 98.44 86 HIS B C 1
ATOM 3044 O O . HIS B 1 86 ? -3.73 -0.138 9.109 1 98.44 86 HIS B O 1
ATOM 3050 N N . LEU B 1 87 ? -5.441 -1.258 10.023 1 98.25 87 LEU B N 1
ATOM 3051 C CA . LEU B 1 87 ? -4.715 -1.568 11.25 1 98.25 87 LEU B CA 1
ATOM 3052 C C . LEU B 1 87 ? -4.438 -3.064 11.352 1 98.25 87 LEU B C 1
ATOM 3054 O O . LEU B 1 87 ? -5.363 -3.877 11.281 1 98.25 87 LEU B O 1
ATOM 3058 N N . HIS B 1 88 ? -3.178 -3.375 11.531 1 97.38 88 HIS B N 1
ATOM 3059 C CA . HIS B 1 88 ? -2.762 -4.77 11.617 1 97.38 88 HIS B CA 1
ATOM 3060 C C . HIS B 1 88 ? -2.072 -5.059 12.945 1 97.38 88 HIS B C 1
ATOM 3062 O O . HIS B 1 88 ? -1.34 -4.215 13.461 1 97.38 88 HIS B O 1
ATOM 3068 N N . ASP B 1 89 ? -2.295 -6.277 13.406 1 96.25 89 ASP B N 1
ATOM 3069 C CA . ASP B 1 89 ? -1.506 -6.754 14.539 1 96.25 89 ASP B CA 1
ATOM 3070 C C . ASP B 1 89 ? -0.045 -6.953 14.148 1 96.25 89 ASP B C 1
ATOM 3072 O O . ASP B 1 89 ? 0.251 -7.645 13.172 1 96.25 89 ASP B O 1
ATOM 3076 N N . VAL B 1 90 ? 0.854 -6.324 14.883 1 94.62 90 VAL B N 1
ATOM 3077 C CA . VAL B 1 90 ? 2.254 -6.312 14.477 1 94.62 90 VAL B CA 1
ATOM 3078 C C . VAL B 1 90 ? 2.865 -7.695 14.68 1 94.62 90 VAL B C 1
ATOM 3080 O O . VAL B 1 90 ? 3.809 -8.078 13.984 1 94.62 90 VAL B O 1
ATOM 3083 N N . ALA B 1 91 ? 2.342 -8.492 15.562 1 92.25 91 ALA B N 1
ATOM 3084 C CA . ALA B 1 91 ? 2.896 -9.797 15.898 1 92.25 91 ALA B CA 1
ATOM 3085 C C . ALA B 1 91 ? 2.42 -10.867 14.914 1 92.25 91 ALA B C 1
ATOM 3087 O O . ALA B 1 91 ? 3.137 -11.828 14.633 1 92.25 91 ALA B O 1
ATOM 3088 N N . THR B 1 92 ? 1.225 -10.664 14.297 1 91.5 92 THR B N 1
ATOM 3089 C CA . THR B 1 92 ? 0.645 -11.766 13.531 1 91.5 92 THR B CA 1
ATOM 3090 C C . THR B 1 92 ? 0.338 -11.32 12.102 1 91.5 92 THR B C 1
ATOM 3092 O O . THR B 1 92 ? 0.121 -12.156 11.219 1 91.5 92 THR B O 1
ATOM 3095 N N . GLY B 1 93 ? 0.191 -10.031 11.914 1 92.88 93 GLY B N 1
ATOM 3096 C CA . GLY B 1 93 ? -0.195 -9.516 10.602 1 92.88 93 GLY B CA 1
ATOM 3097 C C . GLY B 1 93 ? -1.696 -9.516 10.383 1 92.88 93 GLY B C 1
ATOM 3098 O O . GLY B 1 93 ? -2.174 -9.086 9.336 1 92.88 93 GLY B O 1
ATOM 3099 N N . GLU B 1 94 ? -2.486 -9.938 11.375 1 93.75 94 GLU B N 1
ATOM 3100 C CA . GLU B 1 94 ? -3.941 -9.977 11.266 1 93.75 94 GLU B CA 1
ATOM 3101 C C . GLU B 1 94 ? -4.52 -8.57 11.086 1 93.75 94 GLU B C 1
ATOM 3103 O O . GLU B 1 94 ? -4.047 -7.617 11.711 1 93.75 94 GLU B O 1
ATOM 3108 N N . VAL B 1 95 ? -5.543 -8.484 10.266 1 96.19 95 VAL B N 1
ATOM 3109 C CA . VAL B 1 95 ? -6.211 -7.203 10.062 1 96.19 95 VAL B CA 1
ATOM 3110 C C . VAL B 1 95 ? -7.168 -6.93 11.227 1 96.19 95 VAL B C 1
ATOM 3112 O O . VAL B 1 95 ? -8.203 -7.586 11.344 1 96.19 95 VAL B O 1
ATOM 3115 N N . MET B 1 96 ? -6.867 -5.969 12 1 97.19 96 MET B N 1
ATOM 3116 C CA . MET B 1 96 ? -7.652 -5.648 13.188 1 97.19 96 MET B CA 1
ATOM 3117 C C . MET B 1 96 ? -8.82 -4.73 12.836 1 97.19 96 MET B C 1
ATOM 3119 O O . MET B 1 96 ? -9.914 -4.871 13.391 1 97.19 96 MET B O 1
ATOM 3123 N N . ALA B 1 97 ? -8.547 -3.861 11.883 1 98.25 97 ALA B N 1
ATOM 3124 C CA . ALA B 1 97 ? -9.57 -2.898 11.492 1 98.25 97 ALA B CA 1
ATOM 3125 C C . ALA B 1 97 ? -9.289 -2.32 10.109 1 98.25 97 ALA B C 1
ATOM 3127 O O . ALA B 1 97 ? -8.141 -2.25 9.68 1 98.25 97 ALA B O 1
ATOM 3128 N N . VAL B 1 98 ? -10.312 -2.016 9.422 1 98.06 98 VAL B N 1
ATOM 3129 C CA . VAL B 1 98 ? -10.305 -1.18 8.227 1 98.06 98 VAL B CA 1
ATOM 3130 C C . VAL B 1 98 ? -11.195 0.041 8.445 1 98.06 98 VAL B C 1
ATOM 3132 O O . VAL B 1 98 ? -12.352 -0.091 8.867 1 98.06 98 VAL B O 1
ATOM 3135 N N . MET B 1 99 ? -10.664 1.204 8.188 1 97.88 99 MET B N 1
ATOM 3136 C CA . MET B 1 99 ? -11.477 2.371 8.523 1 97.88 99 MET B CA 1
ATOM 3137 C C . MET B 1 99 ? -11.336 3.453 7.453 1 97.88 99 MET B C 1
ATOM 3139 O O . MET B 1 99 ? -10.375 3.445 6.68 1 97.88 99 MET B O 1
ATOM 3143 N N . ASP B 1 100 ? -12.227 4.363 7.469 1 97.44 100 ASP B N 1
ATOM 3144 C CA . ASP B 1 100 ? -12.211 5.516 6.574 1 97.44 100 ASP B CA 1
ATOM 3145 C C . ASP B 1 100 ? -10.922 6.32 6.742 1 97.44 100 ASP B C 1
ATOM 3147 O O . ASP B 1 100 ? -10.57 6.711 7.859 1 97.44 100 ASP B O 1
ATOM 3151 N N . ALA B 1 101 ? -10.297 6.566 5.621 1 97.25 101 ALA B N 1
ATOM 3152 C CA . ALA B 1 101 ? -9.047 7.324 5.668 1 97.25 101 ALA B CA 1
ATOM 3153 C C . ALA B 1 101 ? -9.312 8.82 5.5 1 97.25 101 ALA B C 1
ATOM 3155 O O . ALA B 1 101 ? -8.516 9.648 5.953 1 97.25 101 ALA B O 1
ATOM 3156 N N . GLY B 1 102 ? -10.391 9.141 4.781 1 95.25 102 GLY B N 1
ATOM 3157 C CA . GLY B 1 102 ? -10.641 10.539 4.461 1 95.25 102 GLY B CA 1
ATOM 3158 C C . GLY B 1 102 ? -10.742 11.422 5.691 1 95.25 102 GLY B C 1
ATOM 3159 O O . GLY B 1 102 ? -9.953 12.352 5.855 1 95.25 102 GLY B O 1
ATOM 3160 N N . HIS B 1 103 ? -11.633 11.047 6.562 1 96.31 103 HIS B N 1
ATOM 3161 C CA . HIS B 1 103 ? -11.844 11.844 7.766 1 96.31 103 HIS B CA 1
ATOM 3162 C C . HIS B 1 103 ? -10.672 11.703 8.734 1 96.31 103 HIS B C 1
ATOM 3164 O O . HIS B 1 103 ? -10.242 12.68 9.344 1 96.31 103 HIS B O 1
ATOM 3170 N N . LEU B 1 104 ? -10.188 10.531 8.859 1 97.94 104 LEU B N 1
ATOM 3171 C CA . LEU B 1 104 ? -9.062 10.273 9.75 1 97.94 104 LEU B CA 1
ATOM 3172 C C . LEU B 1 104 ? -7.867 11.141 9.391 1 97.94 104 LEU B C 1
ATOM 3174 O O . LEU B 1 104 ? -7.281 11.797 10.25 1 97.94 104 LEU B O 1
ATOM 3178 N N . THR B 1 105 ? -7.555 11.164 8.102 1 97.12 105 THR B N 1
ATOM 3179 C CA . THR B 1 105 ? -6.414 11.93 7.617 1 97.12 105 THR B CA 1
ATOM 3180 C C . THR B 1 105 ? -6.633 13.43 7.84 1 97.12 105 THR B C 1
ATOM 3182 O O . THR B 1 105 ? -5.723 14.133 8.273 1 97.12 105 THR B O 1
ATOM 3185 N N . ALA B 1 106 ? -7.82 13.859 7.543 1 96.5 106 ALA B N 1
ATOM 3186 C CA . ALA B 1 106 ? -8.117 15.281 7.688 1 96.5 106 ALA B CA 1
ATOM 3187 C C . ALA B 1 106 ? -7.918 15.734 9.133 1 96.5 106 ALA B C 1
ATOM 3189 O O . ALA B 1 106 ? -7.242 16.734 9.383 1 96.5 106 ALA B O 1
ATOM 3190 N N . VAL B 1 107 ? -8.445 14.969 10.055 1 98.19 107 VAL B N 1
ATOM 3191 C CA . VAL B 1 107 ? -8.406 15.367 11.461 1 98.19 107 VAL B CA 1
ATOM 3192 C C . VAL B 1 107 ? -6.98 15.273 11.992 1 98.19 107 VAL B C 1
ATOM 3194 O O . VAL B 1 107 ? -6.488 16.219 12.625 1 98.19 107 VAL B O 1
ATOM 3197 N N . ARG B 1 108 ? -6.297 14.18 11.703 1 98.44 108 ARG B N 1
ATOM 3198 C CA . ARG B 1 108 ? -4.953 14.062 12.266 1 98.44 108 ARG B CA 1
ATOM 3199 C C . ARG B 1 108 ? -4.016 15.102 11.656 1 98.44 108 ARG B C 1
ATOM 3201 O O . ARG B 1 108 ? -3.109 15.602 12.328 1 98.44 108 ARG B O 1
ATOM 3208 N N . THR B 1 109 ? -4.223 15.508 10.375 1 98.25 109 THR B N 1
ATOM 3209 C CA . THR B 1 109 ? -3.436 16.562 9.758 1 98.25 109 THR B CA 1
ATOM 3210 C C . THR B 1 109 ? -3.676 17.906 10.453 1 98.25 109 THR B C 1
ATOM 3212 O O . THR B 1 109 ? -2.732 18.641 10.727 1 98.25 109 THR B O 1
ATOM 3215 N N . GLY B 1 110 ? -4.934 18.172 10.742 1 98.56 110 GLY B N 1
ATOM 3216 C CA . GLY B 1 110 ? -5.254 19.359 11.516 1 98.56 110 GLY B CA 1
ATOM 3217 C C . GLY B 1 110 ? -4.57 19.391 12.867 1 98.56 110 GLY B C 1
ATOM 3218 O O . GLY B 1 110 ? -3.975 20.406 13.234 1 98.56 110 GLY B O 1
ATOM 3219 N N . VAL B 1 111 ? -4.613 18.297 13.531 1 98.75 111 VAL B N 1
ATOM 3220 C CA . VAL B 1 111 ? -4.047 18.172 14.875 1 98.75 111 VAL B CA 1
ATOM 3221 C C . VAL B 1 111 ? -2.533 18.375 14.812 1 98.75 111 VAL B C 1
ATOM 3223 O O . VAL B 1 111 ? -1.948 19 15.688 1 98.75 111 VAL B O 1
ATOM 3226 N N . VAL B 1 112 ? -1.917 17.859 13.805 1 98.81 112 VAL B N 1
ATOM 3227 C CA . VAL B 1 112 ? -0.472 18 13.648 1 98.81 112 VAL B CA 1
ATOM 3228 C C . VAL B 1 112 ? -0.112 19.453 13.398 1 98.81 112 VAL B C 1
ATOM 3230 O O . VAL B 1 112 ? 0.898 19.953 13.906 1 98.81 112 VAL B O 1
ATOM 3233 N N . GLY B 1 113 ? -0.892 20.109 12.578 1 98.81 113 GLY B N 1
ATOM 3234 C CA . GLY B 1 113 ? -0.702 21.547 12.43 1 98.81 113 GLY B CA 1
ATOM 3235 C C . GLY B 1 113 ? -0.771 22.297 13.742 1 98.81 113 GLY B C 1
ATOM 3236 O O . GLY B 1 113 ? 0.081 23.141 14.023 1 98.81 113 GLY B O 1
ATOM 3237 N N . ALA B 1 114 ? -1.749 21.984 14.539 1 98.81 114 ALA B N 1
ATOM 3238 C CA . ALA B 1 114 ? -1.897 22.594 15.852 1 98.81 114 ALA B CA 1
ATOM 3239 C C . ALA B 1 114 ? -0.7 22.281 16.75 1 98.81 114 ALA B C 1
ATOM 3241 O O . ALA B 1 114 ? -0.227 23.141 17.484 1 98.81 114 ALA B O 1
ATOM 3242 N N . LEU B 1 115 ? -0.277 21.062 16.672 1 98.69 115 LEU B N 1
ATOM 3243 C CA . LEU B 1 115 ? 0.884 20.641 17.438 1 98.69 115 LEU B CA 1
ATOM 3244 C C . LEU B 1 115 ? 2.111 21.469 17.078 1 98.69 115 LEU B C 1
ATOM 3246 O O . LEU B 1 115 ? 2.873 21.875 17.953 1 98.69 115 LEU B O 1
ATOM 3250 N N . SER B 1 116 ? 2.318 21.703 15.797 1 98.88 116 SER B N 1
ATOM 3251 C CA . SER B 1 116 ? 3.434 22.531 15.367 1 98.88 116 SER B CA 1
ATOM 3252 C C . SER B 1 116 ? 3.289 23.953 15.898 1 98.88 116 SER B C 1
ATOM 3254 O O . SER B 1 116 ? 4.262 24.562 16.359 1 98.88 116 SER B O 1
ATOM 3256 N N . ALA B 1 117 ? 2.105 24.516 15.852 1 98.81 117 ALA B N 1
ATOM 3257 C CA . ALA B 1 117 ? 1.861 25.859 16.375 1 98.81 117 ALA B CA 1
ATOM 3258 C C . ALA B 1 117 ? 2.141 25.922 17.875 1 98.81 117 ALA B C 1
ATOM 3260 O O . ALA B 1 117 ? 2.648 26.938 18.359 1 98.81 117 ALA B O 1
ATOM 3261 N N . ASP B 1 118 ? 1.82 24.875 18.531 1 98.25 118 ASP B N 1
ATOM 3262 C CA . ASP B 1 118 ? 1.989 24.828 19.984 1 98.25 118 ASP B CA 1
ATOM 3263 C C . ASP B 1 118 ? 3.449 25.047 20.375 1 98.25 118 ASP B C 1
ATOM 3265 O O . ASP B 1 118 ? 3.738 25.656 21.406 1 98.25 118 ASP B O 1
ATOM 3269 N N . VAL B 1 119 ? 4.359 24.641 19.531 1 97.62 119 VAL B N 1
ATOM 3270 C CA . VAL B 1 119 ? 5.758 24.656 19.969 1 97.62 119 VAL B CA 1
ATOM 3271 C C . VAL B 1 119 ? 6.543 25.656 19.109 1 97.62 119 VAL B C 1
ATOM 3273 O O . VAL B 1 119 ? 7.664 26.031 19.469 1 97.62 119 VAL B O 1
ATOM 3276 N N . LEU B 1 120 ? 5.918 26.141 18 1 98.75 120 LEU B N 1
ATOM 3277 C CA . LEU B 1 120 ? 6.711 26.969 17.094 1 98.75 120 LEU B CA 1
ATOM 3278 C C . LEU B 1 120 ? 6.117 28.359 16.984 1 98.75 120 LEU B C 1
ATOM 3280 O O . LEU B 1 120 ? 6.797 29.297 16.547 1 98.75 120 LEU B O 1
ATOM 3284 N N . ALA B 1 121 ? 4.848 28.516 17.219 1 98.75 121 ALA B N 1
ATOM 3285 C CA . ALA B 1 121 ? 4.238 29.844 17.156 1 98.75 121 ALA B CA 1
ATOM 3286 C C . ALA B 1 121 ? 4.477 30.625 18.438 1 98.75 121 ALA B C 1
ATOM 3288 O O . ALA B 1 121 ? 4.75 30.031 19.484 1 98.75 121 ALA B O 1
ATOM 3289 N N . ARG B 1 122 ? 4.367 31.938 18.375 1 98.44 122 ARG B N 1
ATOM 3290 C CA . ARG B 1 122 ? 4.379 32.75 19.578 1 98.44 122 ARG B CA 1
ATOM 3291 C C . ARG B 1 122 ? 3.215 32.375 20.5 1 98.44 122 ARG B C 1
ATOM 3293 O O . ARG B 1 122 ? 2.107 32.125 20.016 1 98.44 122 ARG B O 1
ATOM 3300 N N . PRO B 1 123 ? 3.434 32.406 21.781 1 97 123 PRO B N 1
ATOM 3301 C CA . PRO B 1 123 ? 2.352 32.062 22.703 1 97 123 PRO B CA 1
ATOM 3302 C C . PRO B 1 123 ? 1.14 33 22.578 1 97 123 PRO B C 1
ATOM 3304 O O . PRO B 1 123 ? 0.013 32.594 22.875 1 97 123 PRO B O 1
ATOM 3307 N N . ASP B 1 124 ? 1.365 34.219 22.047 1 97.62 124 ASP B N 1
ATOM 3308 C CA . ASP B 1 124 ? 0.275 35.188 21.984 1 97.62 124 ASP B CA 1
ATOM 3309 C C . ASP B 1 124 ? -0.302 35.281 20.578 1 97.62 124 ASP B C 1
ATOM 3311 O O . ASP B 1 124 ? -1.132 36.125 20.281 1 97.62 124 ASP B O 1
ATOM 3315 N N . ALA B 1 125 ? 0.21 34.438 19.672 1 98.56 125 ALA B N 1
ATOM 3316 C CA . ALA B 1 125 ? -0.323 34.438 18.312 1 98.56 125 ALA B CA 1
ATOM 3317 C C . ALA B 1 125 ? -1.836 34.25 18.312 1 98.56 125 ALA B C 1
ATOM 3319 O O . ALA B 1 125 ? -2.344 33.344 18.969 1 98.56 125 ALA B O 1
ATOM 3320 N N . SER B 1 126 ? -2.584 35.094 17.609 1 98.38 126 SER B N 1
ATOM 3321 C CA . SER B 1 126 ? -4.039 35 17.688 1 98.38 126 SER B CA 1
ATOM 3322 C C . SER B 1 126 ? -4.684 35.312 16.344 1 98.38 126 SER B C 1
ATOM 3324 O O . SER B 1 126 ? -5.867 35.031 16.141 1 98.38 126 SER B O 1
ATOM 3326 N N . ARG B 1 127 ? -3.996 35.875 15.398 1 98.5 127 ARG B N 1
ATOM 3327 C CA . ARG B 1 127 ? -4.496 36.188 14.062 1 98.5 127 ARG B CA 1
ATOM 3328 C C . ARG B 1 127 ? -4.059 35.156 13.055 1 98.5 127 ARG B C 1
ATOM 3330 O O . ARG B 1 127 ? -2.863 34.906 12.883 1 98.5 127 ARG B O 1
ATOM 3337 N N . VAL B 1 128 ? -5.074 34.562 12.359 1 98.81 128 VAL B N 1
ATOM 3338 C CA . VAL B 1 128 ? -4.773 33.438 11.469 1 98.81 128 VAL B CA 1
ATOM 3339 C C . VAL B 1 128 ? -5.152 33.812 10.039 1 98.81 128 VAL B C 1
ATOM 3341 O O . VAL B 1 128 ? -6.219 34.375 9.797 1 98.81 128 VAL B O 1
ATOM 3344 N N . ALA B 1 129 ? -4.23 33.531 9.133 1 98.94 129 ALA B N 1
ATOM 3345 C CA . ALA B 1 129 ? -4.531 33.562 7.707 1 98.94 129 ALA B CA 1
ATOM 3346 C C . ALA B 1 129 ? -4.617 32.156 7.137 1 98.94 129 ALA B C 1
ATOM 3348 O O . ALA B 1 129 ? -3.725 31.344 7.359 1 98.94 129 ALA B O 1
ATOM 3349 N N . LEU B 1 130 ? -5.703 31.859 6.418 1 98.81 130 LEU B N 1
ATOM 3350 C CA . LEU B 1 130 ? -5.891 30.578 5.723 1 98.81 130 LEU B CA 1
ATOM 3351 C C . LEU B 1 130 ? -5.84 30.781 4.211 1 98.81 130 LEU B C 1
ATOM 3353 O O . LEU B 1 130 ? -6.656 31.516 3.648 1 98.81 130 LEU B O 1
ATOM 3357 N N . ILE B 1 131 ? -4.828 30.172 3.617 1 98.81 131 ILE B N 1
ATOM 3358 C CA . ILE B 1 131 ? -4.734 30.188 2.16 1 98.81 131 ILE B CA 1
ATOM 3359 C C . ILE B 1 131 ? -5.223 28.859 1.597 1 98.81 131 ILE B C 1
ATOM 3361 O O . ILE B 1 131 ? -4.539 27.844 1.716 1 98.81 131 ILE B O 1
ATOM 3365 N N . GLY B 1 132 ? -6.312 28.859 0.89 1 97.94 132 GLY B N 1
ATOM 3366 C CA . GLY B 1 132 ? -7.109 27.688 0.564 1 97.94 132 GLY B CA 1
ATOM 3367 C C . GLY B 1 132 ? -8.281 27.484 1.502 1 97.94 132 GLY B C 1
ATOM 3368 O O . GLY B 1 132 ? -8.109 27.453 2.723 1 97.94 132 GLY B O 1
ATOM 3369 N N . ALA B 1 133 ? -9.492 27.359 0.95 1 97.38 133 ALA B N 1
ATOM 3370 C CA . ALA B 1 133 ? -10.703 27.281 1.756 1 97.38 133 ALA B CA 1
ATOM 3371 C C . ALA B 1 133 ? -11.32 25.891 1.708 1 97.38 133 ALA B C 1
ATOM 3373 O O . ALA B 1 133 ? -12.539 25.734 1.72 1 97.38 133 ALA B O 1
ATOM 3374 N N . GLY B 1 134 ? -10.461 24.875 1.576 1 94.38 134 GLY B N 1
ATOM 3375 C CA . GLY B 1 134 ? -10.938 23.5 1.498 1 94.38 134 GLY B CA 1
ATOM 3376 C C . GLY B 1 134 ? -11.078 22.844 2.855 1 94.38 134 GLY B C 1
ATOM 3377 O O . GLY B 1 134 ? -11.164 23.516 3.879 1 94.38 134 GLY B O 1
ATOM 3378 N N . ARG B 1 135 ? -11.188 21.594 2.902 1 93 135 ARG B N 1
ATOM 3379 C CA . ARG B 1 135 ? -11.43 20.766 4.078 1 93 135 ARG B CA 1
ATOM 3380 C C . ARG B 1 135 ? -10.328 20.953 5.117 1 93 135 ARG B C 1
ATOM 3382 O O . ARG B 1 135 ? -10.609 21.031 6.316 1 93 135 ARG B O 1
ATOM 3389 N N . GLN B 1 136 ? -9.094 21 4.625 1 95.75 136 GLN B N 1
ATOM 3390 C CA . GLN B 1 136 ? -7.988 21.141 5.566 1 95.75 136 GLN B CA 1
ATOM 3391 C C . GLN B 1 136 ? -8.016 22.5 6.262 1 95.75 136 GLN B C 1
ATOM 3393 O O . GLN B 1 136 ? -7.648 22.609 7.434 1 95.75 136 GLN B O 1
ATOM 3398 N N . ALA B 1 137 ? -8.43 23.5 5.566 1 97.81 137 ALA B N 1
ATOM 3399 C CA . ALA B 1 137 ? -8.547 24.797 6.215 1 97.81 137 ALA B CA 1
ATOM 3400 C C . ALA B 1 137 ? -9.469 24.719 7.43 1 97.81 137 ALA B C 1
ATOM 3402 O O . ALA B 1 137 ? -9.164 25.281 8.484 1 97.81 137 ALA B O 1
ATOM 3403 N N . VAL B 1 138 ? -10.547 24.016 7.297 1 97.5 138 VAL B N 1
ATOM 3404 C CA . VAL B 1 138 ? -11.523 23.844 8.375 1 97.5 138 VAL B CA 1
ATOM 3405 C C . VAL B 1 138 ? -10.859 23.125 9.555 1 97.5 138 VAL B C 1
ATOM 3407 O O . VAL B 1 138 ? -10.922 23.609 10.688 1 97.5 138 VAL B O 1
ATOM 3410 N N . LEU B 1 139 ? -10.211 22.078 9.297 1 97.62 139 LEU B N 1
ATOM 3411 C CA . LEU B 1 139 ? -9.672 21.234 10.359 1 97.62 139 LEU B CA 1
ATOM 3412 C C . LEU B 1 139 ? -8.477 21.906 11.023 1 97.62 139 LEU B C 1
ATOM 3414 O O . LEU B 1 139 ? -8.266 21.766 12.227 1 97.62 139 LEU B O 1
ATOM 3418 N N . GLN B 1 140 ? -7.707 22.641 10.219 1 98.62 140 GLN B N 1
ATOM 3419 C CA . GLN B 1 140 ? -6.598 23.391 10.789 1 98.62 140 GLN B CA 1
ATOM 3420 C C . GLN B 1 140 ? -7.102 24.469 11.75 1 98.62 140 GLN B C 1
ATOM 3422 O O . GLN B 1 140 ? -6.598 24.594 12.867 1 98.62 140 GLN B O 1
ATOM 3427 N N . LEU B 1 141 ? -8.094 25.172 11.312 1 98.62 141 LEU B N 1
ATOM 3428 C CA . LEU B 1 141 ? -8.648 26.234 12.141 1 98.62 141 LEU B CA 1
ATOM 3429 C C . LEU B 1 141 ? -9.219 25.672 13.445 1 98.62 141 LEU B C 1
ATOM 3431 O O . LEU B 1 141 ? -8.906 26.172 14.523 1 98.62 141 LEU B O 1
ATOM 3435 N N . LYS B 1 142 ? -9.977 24.641 13.336 1 98.19 142 LYS B N 1
ATOM 3436 C CA . LYS B 1 142 ? -10.578 24.016 14.516 1 98.19 142 LYS B CA 1
ATOM 3437 C C . LYS B 1 142 ? -9.5 23.484 15.453 1 98.19 142 LYS B C 1
ATOM 3439 O O . LYS B 1 142 ? -9.602 23.641 16.672 1 98.19 142 LYS B O 1
ATOM 3444 N N . SER B 1 143 ? -8.484 22.922 14.914 1 98.62 143 SER B N 1
ATOM 3445 C CA . SER B 1 143 ? -7.434 22.328 15.734 1 98.62 143 SER B CA 1
ATOM 3446 C C . SER B 1 143 ? -6.566 23.391 16.391 1 98.62 143 SER B C 1
ATOM 3448 O O . SER B 1 143 ? -6.094 23.219 17.516 1 98.62 143 SER B O 1
ATOM 3450 N N . LEU B 1 144 ? -6.324 24.484 15.656 1 98.62 144 LEU B N 1
ATOM 3451 C CA . LEU B 1 144 ? -5.523 25.562 16.219 1 98.62 144 LEU B CA 1
ATOM 3452 C C . LEU B 1 144 ? -6.148 26.094 17.5 1 98.62 144 LEU B C 1
ATOM 3454 O O . LEU B 1 144 ? -5.434 26.516 18.406 1 98.62 144 LEU B O 1
ATOM 3458 N N . ARG B 1 145 ? -7.43 26.016 17.609 1 97.88 145 ARG B N 1
ATOM 3459 C CA . ARG B 1 145 ? -8.141 26.5 18.797 1 97.88 145 ARG B CA 1
ATOM 3460 C C . ARG B 1 145 ? -7.84 25.641 20.016 1 97.88 145 ARG B C 1
ATOM 3462 O O . ARG B 1 145 ? -8.094 26.047 21.141 1 97.88 145 ARG B O 1
ATOM 3469 N N . LEU B 1 146 ? -7.336 24.484 19.812 1 97.81 146 LEU B N 1
ATOM 3470 C CA . LEU B 1 146 ? -6.973 23.609 20.938 1 97.81 146 LEU B CA 1
ATOM 3471 C C . LEU B 1 146 ? -5.742 24.141 21.656 1 97.81 146 LEU B C 1
ATOM 3473 O O . LEU B 1 146 ? -5.5 23.797 22.812 1 97.81 146 LEU B O 1
ATOM 3477 N N . VAL B 1 147 ? -4.973 25.031 20.953 1 98.31 147 VAL B N 1
ATOM 3478 C CA . VAL B 1 147 ? -3.678 25.375 21.531 1 98.31 147 VAL B CA 1
ATOM 3479 C C . VAL B 1 147 ? -3.514 26.891 21.578 1 98.31 147 VAL B C 1
ATOM 3481 O O . VAL B 1 147 ? -2.557 27.406 22.172 1 98.31 147 VAL B O 1
ATOM 3484 N N . ARG B 1 148 ? -4.445 27.641 20.984 1 98.06 148 ARG B N 1
ATOM 3485 C CA . ARG B 1 148 ? -4.387 29.094 20.969 1 98.06 148 ARG B CA 1
ATOM 3486 C C . ARG B 1 148 ? -5.781 29.703 21.094 1 98.06 148 ARG B C 1
ATOM 3488 O O . ARG B 1 148 ? -6.754 29.141 20.578 1 98.06 148 ARG B O 1
ATOM 3495 N N . SER B 1 149 ? -5.836 30.891 21.719 1 97.38 149 SER B N 1
ATOM 3496 C CA . SER B 1 149 ? -7.023 31.734 21.656 1 97.38 149 SER B CA 1
ATOM 3497 C C . SER B 1 149 ? -6.984 32.656 20.453 1 97.38 149 SER B C 1
ATOM 3499 O O . SER B 1 149 ? -6.195 33.594 20.406 1 97.38 149 SER B O 1
ATOM 3501 N N . LEU B 1 150 ? -7.859 32.438 19.484 1 97.94 150 LEU B N 1
ATOM 3502 C CA . LEU B 1 150 ? -7.816 33.156 18.219 1 97.94 150 LEU B CA 1
ATOM 3503 C C . LEU B 1 150 ? -8.758 34.344 18.25 1 97.94 150 LEU B C 1
ATOM 3505 O O . LEU B 1 150 ? -9.859 34.281 18.797 1 97.94 150 LEU B O 1
ATOM 3509 N N . THR B 1 151 ? -8.344 35.406 17.656 1 96.81 151 THR B N 1
ATOM 3510 C CA . THR B 1 151 ? -9.141 36.625 17.672 1 96.81 151 THR B CA 1
ATOM 3511 C C . THR B 1 151 ? -9.695 36.938 16.297 1 96.81 151 THR B C 1
ATOM 3513 O O . THR B 1 151 ? -10.758 37.531 16.172 1 96.81 151 THR B O 1
ATOM 3516 N N . HIS B 1 152 ? -8.852 36.656 15.352 1 94.44 152 HIS B N 1
ATOM 3517 C CA . HIS B 1 152 ? -9.234 37 13.992 1 94.44 152 HIS B CA 1
ATOM 3518 C C . HIS B 1 152 ? -8.688 36 12.984 1 94.44 152 HIS B C 1
ATOM 3520 O O . HIS B 1 152 ? -7.547 35.531 13.117 1 94.44 152 HIS B O 1
ATOM 3526 N N . VAL B 1 153 ? -9.594 35.719 11.938 1 98.44 153 VAL B N 1
ATOM 3527 C CA . VAL B 1 153 ? -9.195 34.812 10.867 1 98.44 153 VAL B CA 1
ATOM 3528 C C . VAL B 1 153 ? -9.484 35.438 9.516 1 98.44 153 VAL B C 1
ATOM 3530 O O . VAL B 1 153 ? -10.562 36 9.305 1 98.44 153 VAL B O 1
ATOM 3533 N N . ARG B 1 154 ? -8.562 35.438 8.617 1 98.62 154 ARG B N 1
ATOM 3534 C CA . ARG B 1 154 ? -8.773 35.812 7.219 1 98.62 154 ARG B CA 1
ATOM 3535 C C . ARG B 1 154 ? -8.555 34.594 6.316 1 98.62 154 ARG B C 1
ATOM 3537 O O . ARG B 1 154 ? -7.625 33.812 6.535 1 98.62 154 ARG B O 1
ATOM 3544 N N . VAL B 1 155 ? -9.469 34.406 5.352 1 98.75 155 VAL B N 1
ATOM 3545 C CA . VAL B 1 155 ? -9.367 33.281 4.418 1 98.75 155 VAL B CA 1
ATOM 3546 C C . VAL B 1 155 ? -9.297 33.812 2.986 1 98.75 155 VAL B C 1
ATOM 3548 O O . VAL B 1 155 ? -9.992 34.75 2.637 1 98.75 155 VAL B O 1
ATOM 3551 N N . PHE B 1 156 ? -8.406 33.219 2.211 1 98.75 156 PHE B N 1
ATOM 3552 C CA . PHE B 1 156 ? -8.281 33.562 0.794 1 98.75 156 PHE B CA 1
ATOM 3553 C C . PHE B 1 156 ? -8.273 32.281 -0.051 1 98.75 156 PHE B C 1
ATOM 3555 O O . PHE B 1 156 ? -7.586 31.312 0.279 1 98.75 156 PHE B O 1
ATOM 3562 N N . ASP B 1 157 ? -9.047 32.25 -1.028 1 98.19 157 ASP B N 1
ATOM 3563 C CA . ASP B 1 157 ? -9.078 31.25 -2.096 1 98.19 157 ASP B CA 1
ATOM 3564 C C . ASP B 1 157 ? -9.141 31.922 -3.467 1 98.19 157 ASP B C 1
ATOM 3566 O O . ASP B 1 157 ? -9.68 33.031 -3.604 1 98.19 157 ASP B O 1
ATOM 3570 N N . THR B 1 158 ? -8.555 31.25 -4.461 1 96.69 158 THR B N 1
ATOM 3571 C CA . THR B 1 158 ? -8.602 31.812 -5.809 1 96.69 158 THR B CA 1
ATOM 3572 C C . THR B 1 158 ? -10.031 31.875 -6.328 1 96.69 158 THR B C 1
ATOM 3574 O O . THR B 1 158 ? -10.336 32.625 -7.254 1 96.69 158 THR B O 1
ATOM 3577 N N . ALA B 1 159 ? -10.883 31.031 -5.781 1 95.75 159 ALA B N 1
ATOM 3578 C CA . ALA B 1 159 ? -12.32 31.109 -6.023 1 95.75 159 ALA B CA 1
ATOM 3579 C C . ALA B 1 159 ? -13.031 31.844 -4.895 1 95.75 159 ALA B C 1
ATOM 3581 O O . ALA B 1 159 ? -13.344 31.266 -3.855 1 95.75 159 ALA B O 1
ATOM 3582 N N . PRO B 1 160 ? -13.492 33.031 -5.141 1 96.44 160 PRO B N 1
ATOM 3583 C CA . PRO B 1 160 ? -14.039 33.844 -4.066 1 96.44 160 PRO B CA 1
ATOM 3584 C C . PRO B 1 160 ? -15.266 33.219 -3.4 1 96.44 160 PRO B C 1
ATOM 3586 O O . PRO B 1 160 ? -15.484 33.406 -2.201 1 96.44 160 PRO B O 1
ATOM 3589 N N . GLU B 1 161 ? -15.977 32.531 -4.145 1 97.12 161 GLU B N 1
ATOM 3590 C CA . GLU B 1 161 ? -17.172 31.922 -3.59 1 97.12 161 GLU B CA 1
ATOM 3591 C C . GLU B 1 161 ? -16.828 30.891 -2.512 1 97.12 161 GLU B C 1
ATOM 3593 O O . GLU B 1 161 ? -17.578 30.703 -1.561 1 97.12 161 GLU B O 1
ATOM 3598 N N . ARG B 1 162 ? -15.672 30.312 -2.625 1 96.69 162 ARG B N 1
ATOM 3599 C CA . ARG B 1 162 ? -15.234 29.344 -1.628 1 96.69 162 ARG B CA 1
ATOM 3600 C C . ARG B 1 162 ? -14.828 30.047 -0.331 1 96.69 162 ARG B C 1
ATOM 3602 O O . ARG B 1 162 ? -15.133 29.562 0.76 1 96.69 162 ARG B O 1
ATOM 3609 N N . SER B 1 163 ? -14.164 31.188 -0.488 1 97.56 163 SER B N 1
ATOM 3610 C CA . SER B 1 163 ? -13.781 31.953 0.686 1 97.56 163 SER B CA 1
ATOM 3611 C C . SER B 1 163 ? -15 32.469 1.446 1 97.56 163 SER B C 1
ATOM 3613 O O . SER B 1 163 ? -15.039 32.406 2.678 1 97.56 163 SER B O 1
ATOM 3615 N N . LEU B 1 164 ? -15.961 32.875 0.703 1 97.38 164 LEU B N 1
ATOM 3616 C CA . LEU B 1 164 ? -17.172 33.406 1.313 1 97.38 164 LEU B CA 1
ATOM 3617 C C . LEU B 1 164 ? -17.938 32.312 2.051 1 97.38 164 LEU B C 1
ATOM 3619 O O . LEU B 1 164 ? -18.375 32.5 3.188 1 97.38 164 LEU B O 1
ATOM 3623 N N . ALA B 1 165 ? -18.125 31.234 1.396 1 97.62 165 ALA B N 1
ATOM 3624 C CA . ALA B 1 165 ? -18.812 30.109 2.006 1 97.62 165 ALA B CA 1
ATOM 3625 C C . ALA B 1 165 ? -18.094 29.641 3.268 1 97.62 165 ALA B C 1
ATOM 3627 O O . ALA B 1 165 ? -18.734 29.328 4.277 1 97.62 165 ALA B O 1
ATOM 3628 N N . PHE B 1 166 ? -16.828 29.594 3.18 1 97.81 166 PHE B N 1
ATOM 3629 C CA . PHE B 1 166 ? -16 29.188 4.312 1 97.81 166 PHE B CA 1
ATOM 3630 C C . PHE B 1 166 ? -16.188 30.141 5.484 1 97.81 166 PHE B C 1
ATOM 3632 O O . PHE B 1 166 ? -16.422 29.719 6.613 1 97.81 166 PHE B O 1
ATOM 3639 N N . ALA B 1 167 ? -16.016 31.406 5.188 1 97.94 167 ALA B N 1
ATOM 3640 C CA . ALA B 1 167 ? -16.109 32.438 6.227 1 97.94 167 ALA B CA 1
ATOM 3641 C C . ALA B 1 167 ? -17.453 32.375 6.938 1 97.94 167 ALA B C 1
ATOM 3643 O O . ALA B 1 167 ? -17.516 32.438 8.164 1 97.94 167 ALA B O 1
ATOM 3644 N N . THR B 1 168 ? -18.5 32.188 6.207 1 97.25 168 THR B N 1
ATOM 3645 C CA . THR B 1 168 ? -19.859 32.125 6.754 1 97.25 168 THR B CA 1
ATOM 3646 C C . THR B 1 168 ? -20.031 30.906 7.648 1 97.25 168 THR B C 1
ATOM 3648 O O . THR B 1 168 ? -20.5 31.016 8.781 1 97.25 168 THR B O 1
ATOM 3651 N N . ARG B 1 169 ? -19.578 29.844 7.176 1 97 169 ARG B N 1
ATOM 3652 C CA . ARG B 1 169 ? -19.719 28.594 7.906 1 97 169 ARG B CA 1
ATOM 3653 C C . ARG B 1 169 ? -18.938 28.625 9.211 1 97 169 ARG B C 1
ATOM 3655 O O . ARG B 1 169 ? -19.438 28.234 10.266 1 97 169 ARG B O 1
ATOM 3662 N N . MET B 1 170 ? -17.719 29.031 9.102 1 96.81 170 MET B N 1
ATOM 3663 C CA . MET B 1 170 ? -16.844 29 10.266 1 96.81 170 MET B CA 1
ATOM 3664 C C . MET B 1 170 ? -17.281 30.031 11.305 1 96.81 170 MET B C 1
ATOM 3666 O O . MET B 1 170 ? -17.141 29.812 12.508 1 96.81 170 MET B O 1
ATOM 3670 N N . TYR B 1 171 ? -17.781 31.141 10.812 1 95.38 171 TYR B N 1
ATOM 3671 C CA . TYR B 1 171 ? -18.344 32.125 11.742 1 95.38 171 TYR B CA 1
ATOM 3672 C C . TYR B 1 171 ? -19.469 31.5 12.562 1 95.38 171 TYR B C 1
ATOM 3674 O O . TYR B 1 171 ? -19.516 31.641 13.789 1 95.38 171 TYR B O 1
ATOM 3682 N N . GLN B 1 172 ? -20.328 30.812 11.945 1 95.75 172 GLN B N 1
ATOM 3683 C CA . GLN B 1 172 ? -21.484 30.203 12.594 1 95.75 172 GLN B CA 1
ATOM 3684 C C . GLN B 1 172 ? -21.062 29.078 13.523 1 95.75 172 GLN B C 1
ATOM 3686 O O . GLN B 1 172 ? -21.578 28.953 14.641 1 95.75 172 GLN B O 1
ATOM 3691 N N . GLU B 1 173 ? -20.125 28.328 13.125 1 95.62 173 GLU B N 1
ATOM 3692 C CA . GLU B 1 173 ? -19.734 27.125 13.859 1 95.62 173 GLU B CA 1
ATOM 3693 C C . GLU B 1 173 ? -18.844 27.469 15.055 1 95.62 173 GLU B C 1
ATOM 3695 O O . GLU B 1 173 ? -18.922 26.812 16.094 1 95.62 173 GLU B O 1
ATOM 3700 N N . LEU B 1 174 ? -18 28.469 14.883 1 95.69 174 LEU B N 1
ATOM 3701 C CA . LEU B 1 174 ? -16.953 28.672 15.883 1 95.69 174 LEU B CA 1
ATOM 3702 C C . LEU B 1 174 ? -17.156 29.969 16.641 1 95.69 174 LEU B C 1
ATOM 3704 O O . LEU B 1 174 ? -16.469 30.25 17.625 1 95.69 174 LEU B O 1
ATOM 3708 N N . ASN B 1 175 ? -18.062 30.734 16.266 1 93.69 175 ASN B N 1
ATOM 3709 C CA . ASN B 1 175 ? -18.281 32.031 16.875 1 93.69 175 ASN B CA 1
ATOM 3710 C C . ASN B 1 175 ? -16.984 32.844 16.953 1 93.69 175 ASN B C 1
ATOM 3712 O O . ASN B 1 175 ? -16.625 33.344 18.016 1 93.69 175 ASN B O 1
ATOM 3716 N N . LEU B 1 176 ? -16.25 32.812 15.906 1 93.19 176 LEU B N 1
ATOM 3717 C CA . LEU B 1 176 ? -15 33.531 15.68 1 93.19 176 LEU B CA 1
ATOM 3718 C C . LEU B 1 176 ? -15.102 34.438 14.461 1 93.19 176 LEU B C 1
ATOM 3720 O O . LEU B 1 176 ? -15.695 34.062 13.445 1 93.19 176 LEU B O 1
ATOM 3724 N N . PRO B 1 177 ? -14.602 35.719 14.625 1 95.5 177 PRO B N 1
ATOM 3725 C CA . PRO B 1 177 ? -14.594 36.562 13.43 1 95.5 177 PRO B CA 1
ATOM 3726 C C . PRO B 1 177 ? -13.758 35.969 12.297 1 95.5 177 PRO B C 1
ATOM 3728 O O . PRO B 1 177 ? -12.547 35.781 12.445 1 95.5 177 PRO B O 1
ATOM 3731 N N . VAL B 1 178 ? -14.391 35.625 11.227 1 97.5 178 VAL B N 1
ATOM 3732 C CA . VAL B 1 178 ? -13.758 35.094 10.016 1 97.5 178 VAL B CA 1
ATOM 3733 C C . VAL B 1 178 ? -14.164 35.938 8.812 1 97.5 178 VAL B C 1
ATOM 3735 O O . VAL B 1 178 ? -15.352 36.156 8.555 1 97.5 178 VAL B O 1
ATOM 3738 N N . ARG B 1 179 ? -13.219 36.469 8.102 1 96.94 179 ARG B N 1
ATOM 3739 C CA . ARG B 1 179 ? -13.508 37.312 6.949 1 96.94 179 ARG B CA 1
ATOM 3740 C C . ARG B 1 179 ? -12.773 36.812 5.707 1 96.94 179 ARG B C 1
ATOM 3742 O O . ARG B 1 179 ? -11.641 36.344 5.801 1 96.94 179 ARG B O 1
ATOM 3749 N N . MET B 1 180 ? -13.406 36.938 4.598 1 97.75 180 MET B N 1
ATOM 3750 C CA . MET B 1 180 ? -12.742 36.688 3.326 1 97.75 180 MET B CA 1
ATOM 3751 C C . MET B 1 180 ? -11.781 37.812 2.965 1 97.75 180 MET B C 1
ATOM 3753 O O . MET B 1 180 ? -12.094 38.969 3.18 1 97.75 180 MET B O 1
ATOM 3757 N N . ALA B 1 181 ? -10.617 37.469 2.525 1 98.12 181 ALA B N 1
ATOM 3758 C CA . ALA B 1 181 ? -9.672 38.438 1.999 1 98.12 181 ALA B CA 1
ATOM 3759 C C . ALA B 1 181 ? -9.797 38.562 0.483 1 98.12 181 ALA B C 1
ATOM 3761 O O . ALA B 1 181 ? -10.039 37.562 -0.207 1 98.12 181 ALA B O 1
ATOM 3762 N N . GLU B 1 182 ? -9.523 39.688 -0.055 1 96.81 182 GLU B N 1
ATOM 3763 C CA . GLU B 1 182 ? -9.648 39.938 -1.488 1 96.81 182 GLU B CA 1
ATOM 3764 C C . GLU B 1 182 ? -8.383 39.531 -2.232 1 96.81 182 GLU B C 1
ATOM 3766 O O . GLU B 1 182 ? -8.391 39.375 -3.455 1 96.81 182 GLU B O 1
ATOM 3771 N N . SER B 1 183 ? -7.328 39.438 -1.514 1 98 183 SER B N 1
ATOM 3772 C CA . SER B 1 183 ? -6.051 39.031 -2.094 1 98 183 SER B CA 1
ATOM 3773 C C . SER B 1 183 ? -5.215 38.25 -1.094 1 98 183 SER B C 1
ATOM 3775 O O . SER B 1 183 ? -5.496 38.25 0.106 1 98 183 SER B O 1
ATOM 3777 N N . LEU B 1 184 ? -4.246 37.562 -1.681 1 98.31 184 LEU B N 1
ATOM 3778 C CA . LEU B 1 184 ? -3.295 36.844 -0.847 1 98.31 184 LEU B CA 1
ATOM 3779 C C . LEU B 1 184 ? -2.566 37.781 0.098 1 98.31 184 LEU B C 1
ATOM 3781 O O . LEU B 1 184 ? -2.416 37.5 1.286 1 98.31 184 LEU B O 1
ATOM 3785 N N . GLU B 1 185 ? -2.145 38.938 -0.387 1 98.06 185 GLU B N 1
ATOM 3786 C CA . GLU B 1 185 ? -1.419 39.938 0.389 1 98.06 185 GLU B CA 1
ATOM 3787 C C . GLU B 1 185 ? -2.254 40.438 1.565 1 98.06 185 GLU B C 1
ATOM 3789 O O . GLU B 1 185 ? -1.74 40.594 2.674 1 98.06 185 GLU B O 1
ATOM 3794 N N . GLU B 1 186 ? -3.484 40.625 1.289 1 98.12 186 GLU B N 1
ATOM 3795 C CA . GLU B 1 186 ? -4.379 41.062 2.354 1 98.12 186 GLU B CA 1
ATOM 3796 C C . GLU B 1 186 ? -4.527 40 3.432 1 98.12 186 GLU B C 1
ATOM 3798 O O . GLU B 1 186 ? -4.523 40.312 4.625 1 98.12 186 GLU B O 1
ATOM 3803 N N . ALA B 1 187 ? -4.672 38.781 3.008 1 98.62 187 ALA B N 1
ATOM 3804 C CA . ALA B 1 187 ? -4.887 37.656 3.936 1 98.62 187 ALA B CA 1
ATOM 3805 C C . ALA B 1 187 ? -3.729 37.531 4.922 1 98.62 187 ALA B C 1
ATOM 3807 O O . ALA B 1 187 ? -3.939 37.344 6.117 1 98.62 187 ALA B O 1
ATOM 3808 N N . VAL B 1 188 ? -2.48 37.781 4.418 1 98.62 188 VAL B N 1
ATOM 3809 C CA . VAL B 1 188 ? -1.326 37.438 5.238 1 98.62 188 VAL B CA 1
ATOM 3810 C C . VAL B 1 188 ? -0.759 38.688 5.895 1 98.62 188 VAL B C 1
ATOM 3812 O O . VAL B 1 188 ? 0.164 38.625 6.711 1 98.62 188 VAL B O 1
ATOM 3815 N N . SER B 1 189 ? -1.269 39.906 5.66 1 96.69 189 SER B N 1
ATOM 3816 C CA . SER B 1 189 ? -0.668 41.188 5.977 1 96.69 189 SER B CA 1
ATOM 3817 C C . SER B 1 189 ? -0.399 41.312 7.473 1 96.69 189 SER B C 1
ATOM 3819 O O . SER B 1 189 ? 0.602 41.906 7.875 1 96.69 189 SER B O 1
ATOM 3821 N N . ASP B 1 190 ? -1.201 40.75 8.367 1 95.69 190 ASP B N 1
ATOM 3822 C CA . ASP B 1 190 ? -0.999 40.906 9.805 1 95.69 190 ASP B CA 1
ATOM 3823 C C . ASP B 1 190 ? -1.171 39.594 10.531 1 95.69 190 ASP B C 1
ATOM 3825 O O . ASP B 1 190 ? -1.512 39.562 11.711 1 95.69 190 ASP B O 1
ATOM 3829 N N . ALA B 1 191 ? -1.005 38.562 9.852 1 98.56 191 ALA B N 1
ATOM 3830 C CA . ALA B 1 191 ? -1.216 37.219 10.414 1 98.56 191 ALA B CA 1
ATOM 3831 C C . ALA B 1 191 ? -0.081 36.844 11.359 1 98.56 191 ALA B C 1
ATOM 3833 O O . ALA B 1 191 ? 1.089 37.094 11.078 1 98.56 191 ALA B O 1
ATOM 3834 N N . ASP B 1 192 ? -0.445 36.219 12.516 1 98.81 192 ASP B N 1
ATOM 3835 C CA . ASP B 1 192 ? 0.521 35.594 13.414 1 98.81 192 ASP B CA 1
ATOM 3836 C C . ASP B 1 192 ? 0.809 34.156 12.984 1 98.81 192 ASP B C 1
ATOM 3838 O O . ASP B 1 192 ? 1.906 33.656 13.219 1 98.81 192 ASP B O 1
ATOM 3842 N N . ILE B 1 193 ? -0.2 33.531 12.469 1 98.94 193 ILE B N 1
ATOM 3843 C CA . ILE B 1 193 ? -0.123 32.156 11.945 1 98.94 193 ILE B CA 1
ATOM 3844 C C . ILE B 1 193 ? -0.689 32.125 10.523 1 98.94 193 ILE B C 1
ATOM 3846 O O . ILE B 1 193 ? -1.769 32.688 10.266 1 98.94 193 ILE B O 1
ATOM 3850 N N . ILE B 1 194 ? 0.074 31.547 9.602 1 98.94 194 ILE B N 1
ATOM 3851 C CA . ILE B 1 194 ? -0.376 31.344 8.234 1 98.94 194 ILE B CA 1
ATOM 3852 C C . ILE B 1 194 ? -0.478 29.844 7.938 1 98.94 194 ILE B C 1
ATOM 3854 O O . ILE B 1 194 ? 0.473 29.094 8.164 1 98.94 194 ILE B O 1
ATOM 3858 N N . VAL B 1 195 ? -1.652 29.406 7.441 1 98.88 195 VAL B N 1
ATOM 3859 C CA . VAL B 1 195 ? -1.836 28.031 6.98 1 98.88 195 VAL B CA 1
ATOM 3860 C C . VAL B 1 195 ? -2.033 28.016 5.465 1 98.88 195 VAL B C 1
ATOM 3862 O O . VAL B 1 195 ? -2.908 28.719 4.941 1 98.88 195 VAL B O 1
ATOM 3865 N N . THR B 1 196 ? -1.16 27.297 4.805 1 98.75 196 THR B N 1
ATOM 3866 C CA . THR B 1 196 ? -1.323 27.109 3.367 1 98.75 196 THR B CA 1
ATOM 3867 C C . THR B 1 196 ? -1.725 25.672 3.047 1 98.75 196 THR B C 1
ATOM 3869 O O . THR B 1 196 ? -1.015 24.734 3.404 1 98.75 196 THR B O 1
ATOM 3872 N N . ALA B 1 197 ? -2.822 25.5 2.439 1 96.62 197 ALA B N 1
ATOM 3873 C CA . ALA B 1 197 ? -3.369 24.188 2.078 1 96.62 197 ALA B CA 1
ATOM 3874 C C . ALA B 1 197 ? -3.957 24.219 0.67 1 96.62 197 ALA B C 1
ATOM 3876 O O . ALA B 1 197 ? -5.176 24.141 0.498 1 96.62 197 ALA B O 1
ATOM 3877 N N . THR B 1 198 ? -3.092 24.219 -0.288 1 95.44 198 THR B N 1
ATOM 3878 C CA . THR B 1 198 ? -3.506 24.344 -1.68 1 95.44 198 THR B CA 1
ATOM 3879 C C . THR B 1 198 ? -2.871 23.266 -2.541 1 95.44 198 THR B C 1
ATOM 3881 O O . THR B 1 198 ? -2.098 22.438 -2.041 1 95.44 198 THR B O 1
ATOM 3884 N N . TRP B 1 199 ? -3.248 23.297 -3.844 1 90.75 199 TRP B N 1
ATOM 3885 C CA . TRP B 1 199 ? -2.686 22.375 -4.824 1 90.75 199 TRP B CA 1
ATOM 3886 C C . TRP B 1 199 ? -1.654 23.078 -5.703 1 90.75 199 TRP B C 1
ATOM 3888 O O . TRP B 1 199 ? -1.34 22.594 -6.797 1 90.75 199 TRP B O 1
ATOM 3898 N N . SER B 1 200 ? -1.141 24.172 -5.199 1 95.31 200 SER B N 1
ATOM 3899 C CA . SER B 1 200 ? -0.277 25.016 -6.027 1 95.31 200 SER B CA 1
ATOM 3900 C C . SER B 1 200 ? 0.988 24.266 -6.438 1 95.31 200 SER B C 1
ATOM 3902 O O . SER B 1 200 ? 1.543 23.5 -5.648 1 95.31 200 SER B O 1
ATOM 3904 N N . ARG B 1 201 ? 1.461 24.531 -7.652 1 94.5 201 ARG B N 1
ATOM 3905 C CA . ARG B 1 201 ? 2.707 23.969 -8.164 1 94.5 201 ARG B CA 1
ATOM 3906 C C . ARG B 1 201 ? 3.789 25.047 -8.258 1 94.5 201 ARG B C 1
ATOM 3908 O O . ARG B 1 201 ? 4.918 24.766 -8.664 1 94.5 201 ARG B O 1
ATOM 3915 N N . HIS B 1 202 ? 3.359 26.25 -7.824 1 96.75 202 HIS B N 1
ATOM 3916 C CA . HIS B 1 202 ? 4.281 27.391 -7.801 1 96.75 202 HIS B CA 1
ATOM 3917 C C . HIS B 1 202 ? 4.227 28.125 -6.465 1 96.75 202 HIS B C 1
ATOM 3919 O O . HIS B 1 202 ? 3.139 28.406 -5.953 1 96.75 202 HIS B O 1
ATOM 3925 N N . PRO B 1 203 ? 5.434 28.453 -6.012 1 98.19 203 PRO B N 1
ATOM 3926 C CA . PRO B 1 203 ? 5.43 29.203 -4.758 1 98.19 203 PRO B CA 1
ATOM 3927 C C . PRO B 1 203 ? 4.668 30.516 -4.867 1 98.19 203 PRO B C 1
ATOM 3929 O O . PRO B 1 203 ? 4.816 31.25 -5.855 1 98.19 203 PRO B O 1
ATOM 3932 N N . PHE B 1 204 ? 3.865 30.781 -3.875 1 98.5 204 PHE B N 1
ATOM 3933 C CA . PHE B 1 204 ? 3.133 32.062 -3.895 1 98.5 204 PHE B CA 1
ATOM 3934 C C . PHE B 1 204 ? 3.418 32.844 -2.635 1 98.5 204 PHE B C 1
ATOM 3936 O O . PHE B 1 204 ? 3.082 34.031 -2.562 1 98.5 204 PHE B O 1
ATOM 3943 N N . LEU B 1 205 ? 3.971 32.312 -1.607 1 98.62 205 LEU B N 1
ATOM 3944 C CA . LEU B 1 205 ? 4.363 33.031 -0.402 1 98.62 205 LEU B CA 1
ATOM 3945 C C . LEU B 1 205 ? 5.863 33.312 -0.395 1 98.62 205 LEU B C 1
ATOM 3947 O O . LEU B 1 205 ? 6.664 32.375 -0.542 1 98.62 205 LEU B O 1
ATOM 3951 N N . HIS B 1 206 ? 6.238 34.562 -0.213 1 98.25 206 HIS B N 1
ATOM 3952 C CA . HIS B 1 206 ? 7.613 35.031 -0.293 1 98.25 206 HIS B CA 1
ATOM 3953 C C . HIS B 1 206 ? 8.008 35.781 0.967 1 98.25 206 HIS B C 1
ATOM 3955 O O . HIS B 1 206 ? 7.141 36.219 1.732 1 98.25 206 HIS B O 1
ATOM 3961 N N . PRO B 1 207 ? 9.367 35.938 1.266 1 97.25 207 PRO B N 1
ATOM 3962 C CA . PRO B 1 207 ? 9.812 36.594 2.502 1 97.25 207 PRO B CA 1
ATOM 3963 C C . PRO B 1 207 ? 9.188 37.969 2.709 1 97.25 207 PRO B C 1
ATOM 3965 O O . PRO B 1 207 ? 8.805 38.312 3.828 1 97.25 207 PRO B O 1
ATOM 3968 N N . GLY B 1 208 ? 9.016 38.75 1.793 1 96.06 208 GLY B N 1
ATOM 3969 C CA . GLY B 1 208 ? 8.492 40.125 1.906 1 96.06 208 GLY B CA 1
ATOM 3970 C C . GLY B 1 208 ? 7.027 40.156 2.314 1 96.06 208 GLY B C 1
ATOM 3971 O O . GLY B 1 208 ? 6.535 41.188 2.766 1 96.06 208 GLY B O 1
ATOM 3972 N N . MET B 1 209 ? 6.398 39.031 2.309 1 98 209 MET B N 1
ATOM 3973 C CA . MET B 1 209 ? 4.969 38.969 2.598 1 98 209 MET B CA 1
ATOM 3974 C C . MET B 1 209 ? 4.73 38.562 4.051 1 98 209 MET B C 1
ATOM 3976 O O . MET B 1 209 ? 3.605 38.656 4.547 1 98 209 MET B O 1
ATOM 3980 N N . VAL B 1 210 ? 5.758 38.188 4.781 1 98.06 210 VAL B N 1
ATOM 3981 C CA . VAL B 1 210 ? 5.637 37.594 6.102 1 98.06 210 VAL B CA 1
ATOM 3982 C C . VAL B 1 210 ? 6.289 38.5 7.145 1 98.06 210 VAL B C 1
ATOM 3984 O O . VAL B 1 210 ? 7.457 38.875 7.008 1 98.06 210 VAL B O 1
ATOM 3987 N N . ARG B 1 211 ? 5.645 38.781 8.195 1 97.62 211 ARG B N 1
ATOM 3988 C CA . ARG B 1 211 ? 6.172 39.625 9.266 1 97.62 211 ARG B CA 1
ATOM 3989 C C . ARG B 1 211 ? 7.059 38.812 10.211 1 97.62 211 ARG B C 1
ATOM 3991 O O . ARG B 1 211 ? 6.852 37.594 10.383 1 97.62 211 ARG B O 1
ATOM 3998 N N . PRO B 1 212 ? 7.98 39.531 10.867 1 98 212 PRO B N 1
ATOM 3999 C CA . PRO B 1 212 ? 8.711 38.844 11.93 1 98 212 PRO B CA 1
ATOM 4000 C C . PRO B 1 212 ? 7.789 38.25 12.992 1 98 212 PRO B C 1
ATOM 4002 O O . PRO B 1 212 ? 6.789 38.875 13.359 1 98 212 PRO B O 1
ATOM 4005 N N . GLY B 1 213 ? 8.125 37.062 13.445 1 98.5 213 GLY B N 1
ATOM 4006 C CA . GLY B 1 213 ? 7.367 36.406 14.508 1 98.5 213 GLY B CA 1
ATOM 4007 C C . GLY B 1 213 ? 6.312 35.469 13.992 1 98.5 213 GLY B C 1
ATOM 4008 O O . GLY B 1 213 ? 5.75 34.688 14.766 1 98.5 213 GLY B O 1
ATOM 4009 N N . THR B 1 214 ? 6.082 35.375 12.695 1 98.81 214 THR B N 1
ATOM 4010 C CA . THR B 1 214 ? 5.016 34.594 12.086 1 98.81 214 THR B CA 1
ATOM 4011 C C . THR B 1 214 ? 5.379 33.125 12.078 1 98.81 214 THR B C 1
ATOM 4013 O O . THR B 1 214 ? 6.531 32.75 11.836 1 98.81 214 THR B O 1
ATOM 4016 N N . HIS B 1 215 ? 4.387 32.281 12.375 1 98.94 215 HIS B N 1
ATOM 4017 C CA . HIS B 1 215 ? 4.484 30.828 12.164 1 98.94 215 HIS B CA 1
ATOM 4018 C C . HIS B 1 215 ? 3.684 30.406 10.945 1 98.94 215 HIS B C 1
ATOM 4020 O O . HIS B 1 215 ? 2.518 30.781 10.797 1 98.94 215 HIS B O 1
ATOM 4026 N N . ILE B 1 216 ? 4.332 29.594 10.078 1 98.94 216 ILE B N 1
ATOM 4027 C CA . ILE B 1 216 ? 3.689 29.125 8.852 1 98.94 216 ILE B CA 1
ATOM 4028 C C . ILE B 1 216 ? 3.521 27.609 8.898 1 98.94 216 ILE B C 1
ATOM 4030 O O . ILE B 1 216 ? 4.473 26.891 9.195 1 98.94 216 ILE B O 1
ATOM 4034 N N . ILE B 1 217 ? 2.314 27.172 8.664 1 98.88 217 ILE B N 1
ATOM 4035 C CA . ILE B 1 217 ? 2.004 25.766 8.477 1 98.88 217 ILE B CA 1
ATOM 4036 C C . ILE B 1 217 ? 1.701 25.5 7 1 98.88 217 ILE B C 1
ATOM 4038 O O . ILE B 1 217 ? 0.687 25.969 6.477 1 98.88 217 ILE B O 1
ATOM 4042 N N . ALA B 1 218 ? 2.588 24.734 6.363 1 98.75 218 ALA B N 1
ATOM 4043 C CA . ALA B 1 218 ? 2.445 24.469 4.934 1 98.75 218 ALA B CA 1
ATOM 4044 C C . ALA B 1 218 ? 2.076 23 4.691 1 98.75 218 ALA B C 1
ATOM 4046 O O . ALA B 1 218 ? 2.84 22.094 5.031 1 98.75 218 ALA B O 1
ATOM 4047 N N . LEU B 1 219 ? 0.964 22.797 3.986 1 97.44 219 LEU B N 1
ATOM 4048 C CA . LEU B 1 219 ? 0.435 21.438 3.865 1 97.44 219 LEU B CA 1
ATOM 4049 C C . LEU B 1 219 ? 0.383 21 2.406 1 97.44 219 LEU B C 1
ATOM 4051 O O . LEU B 1 219 ? 0.223 19.812 2.113 1 97.44 219 LEU B O 1
ATOM 4055 N N . GLY B 1 220 ? 0.547 21.844 1.518 1 94.19 220 GLY B N 1
ATOM 4056 C CA . GLY B 1 220 ? 0.263 21.547 0.121 1 94.19 220 GLY B CA 1
ATOM 4057 C C . GLY B 1 220 ? 1.334 20.703 -0.545 1 94.19 220 GLY B C 1
ATOM 4058 O O . GLY B 1 220 ? 1.025 19.797 -1.322 1 94.19 220 GLY B O 1
ATOM 4059 N N . ALA B 1 221 ? 2.568 20.984 -0.296 1 90.62 221 ALA B N 1
ATOM 4060 C CA . ALA B 1 221 ? 3.684 20.297 -0.952 1 90.62 221 ALA B CA 1
ATOM 4061 C C . ALA B 1 221 ? 3.9 18.906 -0.368 1 90.62 221 ALA B C 1
ATOM 4063 O O . ALA B 1 221 ? 4.891 18.672 0.325 1 90.62 221 ALA B O 1
ATOM 4064 N N . ASP B 1 222 ? 2.979 17.953 -0.828 1 87.88 222 ASP B N 1
ATOM 4065 C CA . ASP B 1 222 ? 3.045 16.594 -0.278 1 87.88 222 ASP B CA 1
ATOM 4066 C C . ASP B 1 222 ? 3.312 15.57 -1.376 1 87.88 222 ASP B C 1
ATOM 4068 O O . ASP B 1 222 ? 3.248 14.359 -1.133 1 87.88 222 ASP B O 1
ATOM 4072 N N . GLU B 1 223 ? 3.48 16.062 -2.594 1 87 223 GLU B N 1
ATOM 4073 C CA . GLU B 1 223 ? 3.887 15.242 -3.738 1 87 223 GLU B CA 1
ATOM 4074 C C . GLU B 1 223 ? 4.809 16.031 -4.668 1 87 223 GLU B C 1
ATOM 4076 O O . GLU B 1 223 ? 4.812 17.25 -4.656 1 87 223 GLU B O 1
ATOM 4081 N N . PRO B 1 224 ? 5.508 15.289 -5.477 1 85.44 224 PRO B N 1
ATOM 4082 C CA . PRO B 1 224 ? 6.426 15.977 -6.387 1 85.44 224 PRO B CA 1
ATOM 4083 C C . PRO B 1 224 ? 5.715 16.969 -7.297 1 85.44 224 PRO B C 1
ATOM 4085 O O . PRO B 1 224 ? 4.617 16.703 -7.785 1 85.44 224 PRO B O 1
ATOM 4088 N N . GLY B 1 225 ? 6.336 18.172 -7.363 1 87.94 225 GLY B N 1
ATOM 4089 C CA . GLY B 1 225 ? 5.816 19.172 -8.281 1 87.94 225 GLY B CA 1
ATOM 4090 C C . GLY B 1 225 ? 4.98 20.234 -7.594 1 87.94 225 GLY B C 1
ATOM 4091 O O . GLY B 1 225 ? 4.727 21.297 -8.164 1 87.94 225 GLY B O 1
ATOM 4092 N N . LYS B 1 226 ? 4.59 20 -6.422 1 92.88 226 LYS B N 1
ATOM 4093 C CA . LYS B 1 226 ? 3.809 20.984 -5.668 1 92.88 226 LYS B CA 1
ATOM 4094 C C . LYS B 1 226 ? 4.715 21.891 -4.848 1 92.88 226 LYS B C 1
ATOM 4096 O O . LYS B 1 226 ? 5.738 21.453 -4.324 1 92.88 226 LYS B O 1
ATOM 4101 N N . ALA B 1 227 ? 4.301 23.188 -4.762 1 97.12 227 ALA B N 1
ATOM 4102 C CA . ALA B 1 227 ? 5.051 24.156 -3.969 1 97.12 227 ALA B CA 1
ATOM 4103 C C . ALA B 1 227 ? 4.16 25.328 -3.553 1 97.12 227 ALA B C 1
ATOM 4105 O O . ALA B 1 227 ? 3.35 25.812 -4.348 1 97.12 227 ALA B O 1
ATOM 4106 N N . GLU B 1 228 ? 4.34 25.75 -2.34 1 98.5 228 GLU B N 1
ATOM 4107 C CA . GLU B 1 228 ? 3.564 26.875 -1.836 1 98.5 228 GLU B CA 1
ATOM 4108 C C . GLU B 1 228 ? 4.477 28 -1.36 1 98.5 228 GLU B C 1
ATOM 4110 O O . GLU B 1 228 ? 4.152 29.188 -1.521 1 98.5 228 GLU B O 1
ATOM 4115 N N . LEU B 1 229 ? 5.613 27.672 -0.811 1 98.75 229 LEU B N 1
ATOM 4116 C CA . LEU B 1 229 ? 6.559 28.625 -0.226 1 98.75 229 LEU B CA 1
ATOM 4117 C C . LEU B 1 229 ? 7.82 28.719 -1.076 1 98.75 229 LEU B C 1
ATOM 4119 O O . LEU B 1 229 ? 8.312 27.719 -1.587 1 98.75 229 LEU B O 1
ATOM 4123 N N . SER B 1 230 ? 8.414 29.906 -1.172 1 98.69 230 SER B N 1
ATOM 4124 C CA . SER B 1 230 ? 9.633 30.109 -1.953 1 98.69 230 SER B CA 1
ATOM 4125 C C . SER B 1 230 ? 10.844 29.547 -1.229 1 98.69 230 SER B C 1
ATOM 4127 O O . SER B 1 230 ? 10.844 29.422 -0.003 1 98.69 230 SER B O 1
ATOM 4129 N N . ALA B 1 231 ? 11.859 29.234 -2.018 1 98.56 231 ALA B N 1
ATOM 4130 C CA . ALA B 1 231 ? 13.125 28.766 -1.459 1 98.56 231 ALA B CA 1
ATOM 4131 C C . ALA B 1 231 ? 13.711 29.781 -0.485 1 98.56 231 ALA B C 1
ATOM 4133 O O . ALA B 1 231 ? 14.242 29.406 0.565 1 98.56 231 ALA B O 1
ATOM 4134 N N . GLU B 1 232 ? 13.594 30.984 -0.825 1 98.56 232 GLU B N 1
ATOM 4135 C CA . GLU B 1 232 ? 14.156 32.062 -0.013 1 98.56 232 GLU B CA 1
ATOM 4136 C C . GLU B 1 232 ? 13.469 32.156 1.347 1 98.56 232 GLU B C 1
ATOM 4138 O O . GLU B 1 232 ? 14.133 32.312 2.375 1 98.56 232 GLU B O 1
ATOM 4143 N N . LEU B 1 233 ? 12.188 32 1.319 1 98.75 233 LEU B N 1
ATOM 4144 C CA . LEU B 1 233 ? 11.445 32.031 2.57 1 98.75 233 LEU B CA 1
ATOM 4145 C C . LEU B 1 233 ? 11.852 30.891 3.477 1 98.75 233 LEU B C 1
ATOM 4147 O O . LEU B 1 233 ? 12.07 31.078 4.676 1 98.75 233 LEU B O 1
ATOM 4151 N N . LEU B 1 234 ? 11.992 29.719 2.936 1 98.75 234 LEU B N 1
ATOM 4152 C CA . LEU B 1 234 ? 12.391 28.547 3.707 1 98.75 234 LEU B CA 1
ATOM 4153 C C . LEU B 1 234 ? 13.797 28.719 4.277 1 98.75 234 LEU B C 1
ATOM 4155 O O . LEU B 1 234 ? 14.039 28.406 5.441 1 98.75 234 LEU B O 1
ATOM 4159 N N . ARG B 1 235 ? 14.664 29.281 3.508 1 98 235 ARG B N 1
ATOM 4160 C CA . ARG B 1 235 ? 16.047 29.484 3.928 1 98 235 ARG B CA 1
ATOM 4161 C C . ARG B 1 235 ? 16.141 30.484 5.07 1 98 235 ARG B C 1
ATOM 4163 O O . ARG B 1 235 ? 16.984 30.359 5.953 1 98 235 ARG B O 1
ATOM 4170 N N . GLN B 1 236 ? 15.297 31.406 5.051 1 97.44 236 GLN B N 1
ATOM 4171 C CA . GLN B 1 236 ? 15.383 32.531 6 1 97.44 236 GLN B CA 1
ATOM 4172 C C . GLN B 1 236 ? 14.609 32.219 7.277 1 97.44 236 GLN B C 1
ATOM 4174 O O . GLN B 1 236 ? 14.672 32.969 8.25 1 97.44 236 GLN B O 1
ATOM 4179 N N . SER B 1 237 ? 13.922 31.109 7.285 1 98.44 237 SER B N 1
ATOM 4180 C CA . SER B 1 237 ? 13.086 30.734 8.43 1 98.44 237 SER B CA 1
ATOM 4181 C C . SER B 1 237 ? 13.742 29.641 9.258 1 98.44 237 SER B C 1
ATOM 4183 O O . SER B 1 237 ? 14.758 29.062 8.844 1 98.44 237 SER B O 1
ATOM 4185 N N . ARG B 1 238 ? 13.234 29.484 10.461 1 98.38 238 ARG B N 1
ATOM 4186 C CA . ARG B 1 238 ? 13.445 28.234 11.164 1 98.38 238 ARG B CA 1
ATOM 4187 C C . ARG B 1 238 ? 12.555 27.125 10.578 1 98.38 238 ARG B C 1
ATOM 4189 O O . ARG B 1 238 ? 11.414 26.969 11 1 98.38 238 ARG B O 1
ATOM 4196 N N . PHE B 1 239 ? 13.148 26.344 9.688 1 98.81 239 PHE B N 1
ATOM 4197 C CA . PHE B 1 239 ? 12.406 25.422 8.828 1 98.81 239 PHE B CA 1
ATOM 4198 C C . PHE B 1 239 ? 12.344 24.031 9.453 1 98.81 239 PHE B C 1
ATOM 4200 O O . PHE B 1 239 ? 13.352 23.328 9.516 1 98.81 239 PHE B O 1
ATOM 4207 N N . VAL B 1 240 ? 11.141 23.656 9.93 1 98.88 240 VAL B N 1
ATOM 4208 C CA . VAL B 1 240 ? 10.867 22.391 10.602 1 98.88 240 VAL B CA 1
ATOM 4209 C C . VAL B 1 240 ? 9.969 21.531 9.719 1 98.88 240 VAL B C 1
ATOM 4211 O O . VAL B 1 240 ? 9.039 22.031 9.086 1 98.88 240 VAL B O 1
ATOM 4214 N N . VAL B 1 241 ? 10.297 20.219 9.688 1 98.81 241 VAL B N 1
ATOM 4215 C CA . VAL B 1 241 ? 9.539 19.281 8.875 1 98.81 241 VAL B CA 1
ATOM 4216 C C . VAL B 1 241 ? 9.156 18.062 9.719 1 98.81 241 VAL B C 1
ATOM 4218 O O . VAL B 1 241 ? 9.539 17.969 10.883 1 98.81 241 VAL B O 1
ATOM 4221 N N . ASP B 1 242 ? 8.336 17.203 9.109 1 98.38 242 ASP B N 1
ATOM 4222 C CA . ASP B 1 242 ? 8.023 15.984 9.852 1 98.38 242 ASP B CA 1
ATOM 4223 C C . ASP B 1 242 ? 9.055 14.891 9.57 1 98.38 242 ASP B C 1
ATOM 4225 O O . ASP B 1 242 ? 9.211 13.969 10.367 1 98.38 242 ASP B O 1
ATOM 4229 N N . HIS B 1 243 ? 9.711 14.961 8.43 1 97.88 243 HIS B N 1
ATOM 4230 C CA . HIS B 1 243 ? 10.766 14.016 8.094 1 97.88 243 HIS B CA 1
ATOM 4231 C C . HIS B 1 243 ? 11.727 14.602 7.062 1 97.88 243 HIS B C 1
ATOM 4233 O O . HIS B 1 243 ? 11.312 14.969 5.957 1 97.88 243 HIS B O 1
ATOM 4239 N N . ARG B 1 244 ? 13.008 14.625 7.344 1 97.81 244 ARG B N 1
ATOM 4240 C CA . ARG B 1 244 ? 14 15.305 6.52 1 97.81 244 ARG B CA 1
ATOM 4241 C C . ARG B 1 244 ? 14.07 14.695 5.125 1 97.81 244 ARG B C 1
ATOM 4243 O O . ARG B 1 244 ? 13.938 15.398 4.121 1 97.81 244 ARG B O 1
ATOM 4250 N N . GLY B 1 245 ? 14.242 13.414 5.051 1 97 245 GLY B N 1
ATOM 4251 C CA . GLY B 1 245 ? 14.391 12.742 3.773 1 97 245 GLY B CA 1
ATOM 4252 C C . GLY B 1 245 ? 13.195 12.93 2.857 1 97 245 GLY B C 1
ATOM 4253 O O . GLY B 1 245 ? 13.359 13.227 1.673 1 97 245 GLY B O 1
ATOM 4254 N N . LEU B 1 246 ? 12.055 12.781 3.395 1 96.81 246 LEU B N 1
ATOM 4255 C CA . LEU B 1 246 ? 10.836 12.891 2.598 1 96.81 246 LEU B CA 1
ATOM 4256 C C . LEU B 1 246 ? 10.562 14.344 2.219 1 96.81 246 LEU B C 1
ATOM 4258 O O . LEU B 1 246 ? 10.008 14.617 1.154 1 96.81 246 LEU B O 1
ATOM 4262 N N . ALA B 1 247 ? 10.945 15.281 3.039 1 97.62 247 ALA B N 1
ATOM 4263 C CA . ALA B 1 247 ? 10.805 16.688 2.703 1 97.62 247 ALA B CA 1
ATOM 4264 C C . ALA B 1 247 ? 11.609 17.047 1.457 1 97.62 247 ALA B C 1
ATOM 4266 O O . ALA B 1 247 ? 11.211 17.906 0.671 1 97.62 247 ALA B O 1
ATOM 4267 N N . VAL B 1 248 ? 12.711 16.359 1.297 1 97.69 248 VAL B N 1
ATOM 4268 C CA . VAL B 1 248 ? 13.594 16.625 0.162 1 97.69 248 VAL B CA 1
ATOM 4269 C C . VAL B 1 248 ? 13.109 15.844 -1.059 1 97.69 248 VAL B C 1
ATOM 4271 O O . VAL B 1 248 ? 13.062 16.375 -2.168 1 97.69 248 VAL B O 1
ATOM 4274 N N . SER B 1 249 ? 12.641 14.656 -0.877 1 95.5 249 SER B N 1
ATOM 4275 C CA . SER B 1 249 ? 12.32 13.812 -2.021 1 95.5 249 SER B CA 1
ATOM 4276 C C . SER B 1 249 ? 10.922 14.102 -2.549 1 95.5 249 SER B C 1
ATOM 4278 O O . SER B 1 249 ? 10.656 13.961 -3.744 1 95.5 249 SER B O 1
ATOM 4280 N N . THR B 1 250 ? 10.055 14.578 -1.635 1 93.94 250 THR B N 1
ATOM 4281 C CA . THR B 1 250 ? 8.664 14.648 -2.07 1 93.94 250 THR B CA 1
ATOM 4282 C C . THR B 1 250 ? 7.965 15.867 -1.462 1 93.94 250 THR B C 1
ATOM 4284 O O . THR B 1 250 ? 6.785 16.109 -1.719 1 93.94 250 THR B O 1
ATOM 4287 N N . GLY B 1 251 ? 8.656 16.625 -0.733 1 96.62 251 GLY B N 1
ATOM 4288 C CA . GLY B 1 251 ? 8 17.688 0.025 1 96.62 251 GLY B CA 1
ATOM 4289 C C . GLY B 1 251 ? 8.492 19.078 -0.335 1 96.62 251 GLY B C 1
ATOM 4290 O O . GLY B 1 251 ? 8.938 19.297 -1.461 1 96.62 251 GLY B O 1
ATOM 4291 N N . ALA B 1 252 ? 8.328 19.984 0.617 1 97.56 252 ALA B N 1
ATOM 4292 C CA . ALA B 1 252 ? 8.477 21.422 0.394 1 97.56 252 ALA B CA 1
ATOM 4293 C C . ALA B 1 252 ? 9.93 21.781 0.088 1 97.56 252 ALA B C 1
ATOM 4295 O O . ALA B 1 252 ? 10.203 22.656 -0.733 1 97.56 252 ALA B O 1
ATOM 4296 N N . ALA B 1 253 ? 10.883 21.078 0.73 1 98 253 ALA B N 1
ATOM 4297 C CA . ALA B 1 253 ? 12.289 21.391 0.521 1 98 253 ALA B CA 1
ATOM 4298 C C . ALA B 1 253 ? 12.719 21.062 -0.905 1 98 253 ALA B C 1
ATOM 4300 O O . ALA B 1 253 ? 13.195 21.938 -1.637 1 98 253 ALA B O 1
ATOM 4301 N N . GLY B 1 254 ? 12.445 19.859 -1.277 1 97.5 254 GLY B N 1
ATOM 4302 C CA . GLY B 1 254 ? 12.852 19.422 -2.604 1 97.5 254 GLY B CA 1
ATOM 4303 C C . GLY B 1 254 ? 12.125 20.156 -3.719 1 97.5 254 GLY B C 1
ATOM 4304 O O . GLY B 1 254 ? 12.688 20.375 -4.797 1 97.5 254 GLY B O 1
ATOM 4305 N N . ALA B 1 255 ? 10.969 20.547 -3.445 1 96.69 255 ALA B N 1
ATOM 4306 C CA . ALA B 1 255 ? 10.133 21.203 -4.449 1 96.69 255 ALA B CA 1
ATOM 4307 C C . ALA B 1 255 ? 10.758 22.5 -4.926 1 96.69 255 ALA B C 1
ATOM 4309 O O . ALA B 1 255 ? 10.492 22.953 -6.043 1 96.69 255 ALA B O 1
ATOM 4310 N N . VAL B 1 256 ? 11.57 23.094 -4.109 1 97.81 256 VAL B N 1
ATOM 4311 C CA . VAL B 1 256 ? 12.164 24.375 -4.473 1 97.81 256 VAL B CA 1
ATOM 4312 C C . VAL B 1 256 ? 13.68 24.25 -4.516 1 97.81 256 VAL B C 1
ATOM 4314 O O . VAL B 1 256 ? 14.398 25.25 -4.34 1 97.81 256 VAL B O 1
ATOM 4317 N N . GLY B 1 257 ? 14.188 23.016 -4.59 1 97.25 257 GLY B N 1
ATOM 4318 C CA . GLY B 1 257 ? 15.594 22.766 -4.859 1 97.25 257 GLY B CA 1
ATOM 4319 C C . GLY B 1 257 ? 16.453 22.812 -3.615 1 97.25 257 GLY B C 1
ATOM 4320 O O . GLY B 1 257 ? 17.672 23 -3.701 1 97.25 257 GLY B O 1
ATOM 4321 N N . LEU B 1 258 ? 15.875 22.672 -2.494 1 98.12 258 LEU B N 1
ATOM 4322 C CA . LEU B 1 258 ? 16.641 22.703 -1.251 1 98.12 258 LEU B CA 1
ATOM 4323 C C . LEU B 1 258 ? 16.922 21.297 -0.75 1 98.12 258 LEU B C 1
ATOM 4325 O O . LEU B 1 258 ? 16.141 20.375 -1.006 1 98.12 258 LEU B O 1
ATOM 4329 N N . GLY B 1 259 ? 18.031 21.141 -0.026 1 98 259 GLY B N 1
ATOM 4330 C CA . GLY B 1 259 ? 18.406 19.875 0.58 1 98 259 GLY B CA 1
ATOM 4331 C C . GLY B 1 259 ? 18.203 19.844 2.08 1 98 259 GLY B C 1
ATOM 4332 O O . GLY B 1 259 ? 17.594 20.75 2.645 1 98 259 GLY B O 1
ATOM 4333 N N . GLU B 1 260 ? 18.688 18.781 2.715 1 98.06 260 GLU B N 1
ATOM 4334 C CA . GLU B 1 260 ? 18.484 18.578 4.148 1 98.06 260 GLU B CA 1
ATOM 4335 C C . GLU B 1 260 ? 19.203 19.656 4.957 1 98.06 260 GLU B C 1
ATOM 4337 O O . GLU B 1 260 ? 18.812 19.953 6.09 1 98.06 260 GLU B O 1
ATOM 4342 N N . GLU B 1 261 ? 20.156 20.266 4.336 1 97.81 261 GLU B N 1
ATOM 4343 C CA . GLU B 1 261 ? 20.953 21.281 5.027 1 97.81 261 GLU B CA 1
ATOM 4344 C C . GLU B 1 261 ? 20.109 22.516 5.344 1 97.81 261 GLU B C 1
ATOM 4346 O O . GLU B 1 261 ? 20.438 23.281 6.246 1 97.81 261 GLU B O 1
ATOM 4351 N N . SER B 1 262 ? 19.031 22.703 4.656 1 98.31 262 SER B N 1
ATOM 4352 C CA . SER B 1 262 ? 18.172 23.859 4.855 1 98.31 262 SER B CA 1
ATOM 4353 C C . SER B 1 262 ? 17.156 23.609 5.957 1 98.31 262 SER B C 1
ATOM 4355 O O . SER B 1 262 ? 16.453 24.531 6.379 1 98.31 262 SER B O 1
ATOM 4357 N N . ILE B 1 263 ? 17.078 22.406 6.445 1 98.75 263 ILE B N 1
ATOM 4358 C CA . ILE B 1 263 ? 16.078 22.016 7.43 1 98.75 263 ILE B CA 1
ATOM 4359 C C . ILE B 1 263 ? 16.672 22.109 8.836 1 98.75 263 ILE B C 1
ATOM 4361 O O . ILE B 1 263 ? 17.672 21.469 9.141 1 98.75 263 ILE B O 1
ATOM 4365 N N . HIS B 1 264 ? 15.992 22.844 9.648 1 98.69 264 HIS B N 1
ATOM 4366 C CA . HIS B 1 264 ? 16.453 23.047 11.016 1 98.69 264 HIS B CA 1
ATOM 4367 C C . HIS B 1 264 ? 16.234 21.797 11.867 1 98.69 264 HIS B C 1
ATOM 4369 O O . HIS B 1 264 ? 17.141 21.359 12.578 1 98.69 264 HIS B O 1
ATOM 4375 N N . ALA B 1 265 ? 15.016 21.297 11.805 1 98.75 265 ALA B N 1
ATOM 4376 C CA . ALA B 1 265 ? 14.656 20.172 12.664 1 98.75 265 ALA B CA 1
ATOM 4377 C C . ALA B 1 265 ? 13.453 19.406 12.109 1 98.75 265 ALA B C 1
ATOM 4379 O O . ALA B 1 265 ? 12.734 19.922 11.25 1 98.75 265 ALA B O 1
ATOM 4380 N N . GLU B 1 266 ? 13.328 18.156 12.578 1 98.75 266 GLU B N 1
ATOM 4381 C CA . GLU B 1 266 ? 12.023 17.5 12.523 1 98.75 266 GLU B CA 1
ATOM 4382 C C . GLU B 1 266 ? 11.172 17.891 13.734 1 98.75 266 GLU B C 1
ATOM 4384 O O . GLU B 1 266 ? 11.695 18.094 14.828 1 98.75 266 GLU B O 1
ATOM 4389 N N . LEU B 1 267 ? 9.906 17.938 13.492 1 98.88 267 LEU B N 1
ATOM 4390 C CA . LEU B 1 267 ? 9 18.328 14.57 1 98.88 267 LEU B CA 1
ATOM 4391 C C . LEU B 1 267 ? 9.188 17.422 15.781 1 98.88 267 LEU B C 1
ATOM 4393 O O . LEU B 1 267 ? 9.164 17.891 16.922 1 98.88 267 LEU B O 1
ATOM 4397 N N . GLY B 1 268 ? 9.367 16.109 15.547 1 98.75 268 GLY B N 1
ATOM 4398 C CA . GLY B 1 268 ? 9.602 15.172 16.641 1 98.75 268 GLY B CA 1
ATOM 4399 C C . GLY B 1 268 ? 10.82 15.516 17.469 1 98.75 268 GLY B C 1
ATOM 4400 O O . GLY B 1 268 ? 10.828 15.328 18.688 1 98.75 268 GLY B O 1
ATOM 4401 N N . GLU B 1 269 ? 11.852 16.031 16.828 1 98.75 269 GLU B N 1
ATOM 4402 C CA . GLU B 1 269 ? 13.055 16.438 17.547 1 98.75 269 GLU B CA 1
ATOM 4403 C C . GLU B 1 269 ? 12.781 17.625 18.469 1 98.75 269 GLU B C 1
ATOM 4405 O O . GLU B 1 269 ? 13.312 17.688 19.578 1 98.75 269 GLU B O 1
ATOM 4410 N N . VAL B 1 270 ? 11.984 18.547 18.016 1 98.81 270 VAL B N 1
ATOM 4411 C CA . VAL B 1 270 ? 11.625 19.703 18.828 1 98.81 270 VAL B CA 1
ATOM 4412 C C . VAL B 1 270 ? 10.789 19.25 20.016 1 98.81 270 VAL B C 1
ATOM 4414 O O . VAL B 1 270 ? 11.062 19.656 21.156 1 98.81 270 VAL B O 1
ATOM 4417 N N . LEU B 1 271 ? 9.883 18.375 19.75 1 98.62 271 LEU B N 1
ATOM 4418 C CA . LEU B 1 271 ? 8.984 17.891 20.781 1 98.62 271 LEU B CA 1
ATOM 4419 C C . LEU B 1 271 ? 9.742 17.047 21.812 1 98.62 271 LEU B C 1
ATOM 4421 O O . LEU B 1 271 ? 9.383 17.016 22.984 1 98.62 271 LEU B O 1
ATOM 4425 N N . ALA B 1 272 ? 10.805 16.422 21.391 1 98.19 272 ALA B N 1
ATOM 4426 C CA . ALA B 1 272 ? 11.609 15.562 22.266 1 98.19 272 ALA B CA 1
ATOM 4427 C C . ALA B 1 272 ? 12.695 16.375 22.969 1 98.19 272 ALA B C 1
ATOM 4429 O O . ALA B 1 272 ? 13.438 15.836 23.781 1 98.19 272 ALA B O 1
ATOM 4430 N N . GLY B 1 273 ? 12.844 17.609 22.625 1 98 273 GLY B N 1
ATOM 4431 C CA . GLY B 1 273 ? 13.836 18.469 23.234 1 98 273 GLY B CA 1
ATOM 4432 C C . GLY B 1 273 ? 15.227 18.297 22.641 1 98 273 GLY B C 1
ATOM 4433 O O . GLY B 1 273 ? 16.219 18.75 23.234 1 98 273 GLY B O 1
ATOM 4434 N N . LEU B 1 274 ? 15.312 17.703 21.531 1 98.19 274 LEU B N 1
ATOM 4435 C CA . LEU B 1 274 ? 16.594 17.469 20.891 1 98.19 274 LEU B CA 1
ATOM 4436 C C . LEU B 1 274 ? 17.047 18.672 20.094 1 98.19 274 LEU B C 1
ATOM 4438 O O . LEU B 1 274 ? 18.25 18.859 19.844 1 98.19 274 LEU B O 1
ATOM 4442 N N . LYS B 1 275 ? 16.125 19.422 19.547 1 98.38 275 LYS B N 1
ATOM 4443 C CA . LYS B 1 275 ? 16.344 20.672 18.797 1 98.38 275 LYS B CA 1
ATOM 4444 C C . LYS B 1 275 ? 15.438 21.781 19.312 1 98.38 275 LYS B C 1
ATOM 4446 O O . LYS B 1 275 ? 14.359 21.516 19.859 1 98.38 275 LYS B O 1
ATOM 4451 N N . SER B 1 276 ? 15.859 22.969 19.141 1 97.88 276 SER B N 1
ATOM 4452 C CA . SER B 1 276 ? 15.062 24.094 19.594 1 97.88 276 SER B CA 1
ATOM 4453 C C . SER B 1 276 ? 13.961 24.438 18.594 1 97.88 276 SER B C 1
ATOM 4455 O O . SER B 1 276 ? 14.148 24.297 17.375 1 97.88 276 SER B O 1
ATOM 4457 N N . GLY B 1 277 ? 12.836 24.797 19.172 1 97.38 277 GLY B N 1
ATOM 4458 C CA . GLY B 1 277 ? 11.828 25.453 18.359 1 97.38 277 GLY B CA 1
ATOM 4459 C C . GLY B 1 277 ? 12.086 26.938 18.141 1 97.38 277 GLY B C 1
ATOM 4460 O O . GLY B 1 277 ? 13.188 27.328 17.766 1 97.38 277 GLY B O 1
ATOM 4461 N N . ARG B 1 278 ? 11.047 27.656 18.375 1 97.56 278 ARG B N 1
ATOM 4462 C CA . ARG B 1 278 ? 11.219 29.094 18.344 1 97.56 278 ARG B CA 1
ATOM 4463 C C . ARG B 1 278 ? 12.195 29.562 19.422 1 97.56 278 ARG B C 1
ATOM 4465 O O . ARG B 1 278 ? 12.141 29.094 20.562 1 97.56 278 ARG B O 1
ATOM 4472 N N . THR B 1 279 ? 13.078 30.469 19.062 1 96.94 279 THR B N 1
ATOM 4473 C CA . THR B 1 279 ? 14.078 30.906 20.031 1 96.94 279 THR B CA 1
ATOM 4474 C C . THR B 1 279 ? 13.969 32.406 20.266 1 96.94 279 THR B C 1
ATOM 4476 O O . THR B 1 279 ? 14.625 32.969 21.156 1 96.94 279 THR B O 1
ATOM 4479 N N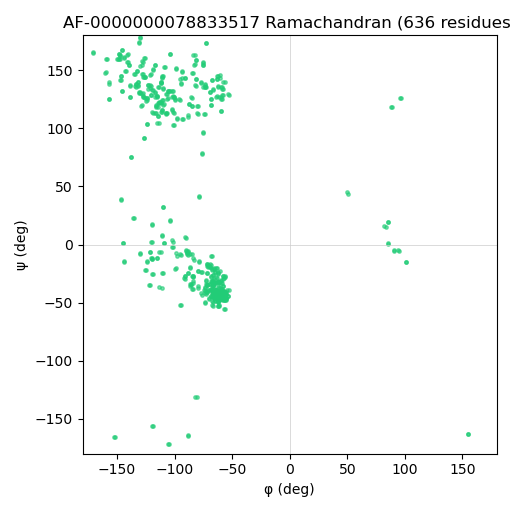 . SER B 1 280 ? 13.211 33.094 19.438 1 97.12 280 SER B N 1
ATOM 4480 C CA . SER B 1 280 ? 12.992 34.531 19.578 1 97.12 280 SER B CA 1
ATOM 4481 C C . SER B 1 280 ? 11.602 34.906 19.094 1 97.12 280 SER B C 1
ATOM 4483 O O . SER B 1 280 ? 10.992 34.219 18.281 1 97.12 280 SER B O 1
ATOM 4485 N N . GLU B 1 281 ? 11.156 36.062 19.547 1 97 281 GLU B N 1
ATOM 4486 C CA . GLU B 1 281 ? 9.836 36.562 19.156 1 97 281 GLU B CA 1
ATOM 4487 C C . GLU B 1 281 ? 9.82 37 17.688 1 97 281 GLU B C 1
ATOM 4489 O O . GLU B 1 281 ? 8.758 37.031 17.062 1 97 281 GLU B O 1
ATOM 4494 N N . GLU B 1 282 ? 10.992 37.188 17.172 1 97.56 282 GLU B N 1
ATOM 4495 C CA . GLU B 1 282 ? 11.086 37.688 15.812 1 97.56 282 GLU B CA 1
ATOM 4496 C C . GLU B 1 282 ? 11.258 36.562 14.812 1 97.56 282 GLU B C 1
ATOM 4498 O O . GLU B 1 282 ? 11.125 36.75 13.602 1 97.56 282 GLU B O 1
ATOM 4503 N N . ASP B 1 283 ? 11.477 35.312 15.266 1 98.06 283 ASP B N 1
ATOM 4504 C CA . ASP B 1 283 ? 11.695 34.188 14.391 1 98.06 283 ASP B CA 1
ATOM 4505 C C . ASP B 1 283 ? 10.484 33.938 13.484 1 98.06 283 ASP B C 1
ATOM 4507 O O . ASP B 1 283 ? 9.352 33.906 13.953 1 98.06 283 ASP B O 1
ATOM 4511 N N . VAL B 1 284 ? 10.789 33.875 12.227 1 98.69 284 VAL B N 1
ATOM 4512 C CA . VAL B 1 284 ? 9.805 33.25 11.344 1 98.69 284 VAL B CA 1
ATOM 4513 C C . VAL B 1 284 ? 9.992 31.734 11.336 1 98.69 284 VAL B C 1
ATOM 4515 O O . VAL B 1 284 ? 11.078 31.234 11.031 1 98.69 284 VAL B O 1
ATOM 4518 N N . THR B 1 285 ? 8.984 31.031 11.742 1 98.88 285 THR B N 1
ATOM 4519 C CA . THR B 1 285 ? 9.062 29.578 11.781 1 98.88 285 THR B CA 1
ATOM 4520 C C . THR B 1 285 ? 8.141 28.969 10.727 1 98.88 285 THR B C 1
ATOM 4522 O O . THR B 1 285 ? 7.07 29.5 10.445 1 98.88 285 THR B O 1
ATOM 4525 N N . VAL B 1 286 ? 8.609 27.859 10.133 1 98.94 286 VAL B N 1
ATOM 4526 C CA . VAL B 1 286 ? 7.844 27.109 9.141 1 98.94 286 VAL B CA 1
ATOM 4527 C C . VAL B 1 286 ? 7.77 25.641 9.539 1 98.94 286 VAL B C 1
ATOM 4529 O O . VAL B 1 286 ? 8.789 25.031 9.875 1 98.94 286 VAL B O 1
ATOM 4532 N N . PHE B 1 287 ? 6.598 25.141 9.57 1 98.94 287 PHE B N 1
ATOM 4533 C CA . PHE B 1 287 ? 6.398 23.7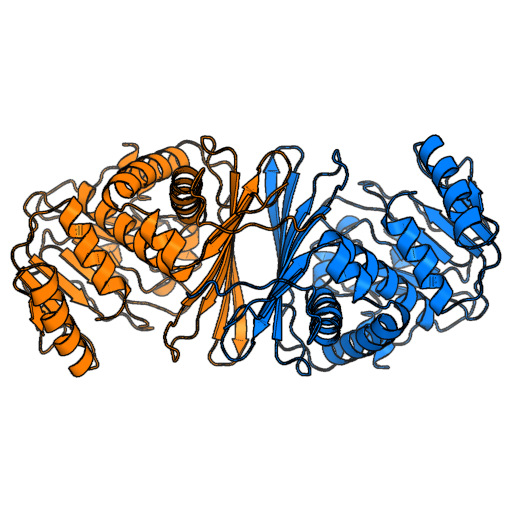03 9.602 1 98.94 287 PHE B CA 1
ATOM 4534 C C . PHE B 1 287 ? 5.773 23.219 8.297 1 98.94 287 PHE B C 1
ATOM 4536 O O . PHE B 1 287 ? 4.652 23.594 7.961 1 98.94 287 PHE B O 1
ATOM 4543 N N . ALA B 1 288 ? 6.512 22.438 7.555 1 98.69 288 ALA B N 1
ATOM 4544 C CA . ALA B 1 288 ? 6.02 21.828 6.328 1 98.69 288 ALA B CA 1
ATOM 4545 C C . ALA B 1 288 ? 5.934 20.312 6.477 1 98.69 288 ALA B C 1
ATOM 4547 O O . ALA B 1 288 ? 6.945 19.641 6.719 1 98.69 288 ALA B O 1
ATOM 4548 N N . ALA B 1 289 ? 4.742 19.828 6.277 1 96.81 289 ALA B N 1
ATOM 4549 C CA . ALA B 1 289 ? 4.508 18.406 6.527 1 96.81 289 ALA B CA 1
ATOM 4550 C C . ALA B 1 289 ? 4.227 17.656 5.23 1 96.81 289 ALA B C 1
ATOM 4552 O O . ALA B 1 289 ? 3.527 18.172 4.352 1 96.81 289 ALA B O 1
ATOM 4553 N N . VAL B 1 290 ? 4.797 16.438 5.121 1 95.94 290 VAL B N 1
ATOM 4554 C CA . VAL B 1 290 ? 4.441 15.547 4.02 1 95.94 290 VAL B CA 1
ATOM 4555 C C . VAL B 1 290 ? 3.418 14.516 4.492 1 95.94 290 VAL B C 1
ATOM 4557 O O . VAL B 1 290 ? 2.668 13.961 3.686 1 95.94 290 VAL B O 1
ATOM 4560 N N . GLY B 1 291 ? 3.336 14.305 5.75 1 96.44 291 GLY B N 1
ATOM 4561 C CA . GLY B 1 291 ? 2.506 13.242 6.301 1 96.44 291 GLY B CA 1
ATOM 4562 C C . GLY B 1 291 ? 3.229 11.914 6.402 1 96.44 291 GLY B C 1
ATOM 4563 O O . GLY B 1 291 ? 3.656 11.359 5.391 1 96.44 291 GLY B O 1
ATOM 4564 N N . LEU B 1 292 ? 3.361 11.43 7.652 1 97.31 292 LEU B N 1
ATOM 4565 C CA . LEU B 1 292 ? 4.074 10.18 7.898 1 97.31 292 LEU B CA 1
ATOM 4566 C C . LEU B 1 292 ? 3.107 9.07 8.297 1 97.31 292 LEU B C 1
ATOM 4568 O O . LEU B 1 292 ? 2.086 9.336 8.938 1 97.31 292 LEU B O 1
ATOM 4572 N N . PRO B 1 293 ? 3.492 7.82 8 1 98.06 293 PRO B N 1
ATOM 4573 C CA . PRO B 1 293 ? 2.586 6.707 8.289 1 98.06 293 PRO B CA 1
ATOM 4574 C C . PRO B 1 293 ? 2.301 6.547 9.781 1 98.06 293 PRO B C 1
ATOM 4576 O O . PRO B 1 293 ? 1.205 6.133 10.164 1 98.06 293 PRO B O 1
ATOM 4579 N N . PHE B 1 294 ? 3.246 6.871 10.664 1 98.19 294 PHE B N 1
ATOM 4580 C CA . PHE B 1 294 ? 3.006 6.668 12.086 1 98.19 294 PHE B CA 1
ATOM 4581 C C . PHE B 1 294 ? 1.91 7.602 12.586 1 98.19 294 PHE B C 1
ATOM 4583 O O . PHE B 1 294 ? 1.253 7.312 13.594 1 98.19 294 PHE B O 1
ATOM 4590 N N . GLN B 1 295 ? 1.717 8.758 11.93 1 98.62 295 GLN B N 1
ATOM 4591 C CA . GLN B 1 295 ? 0.619 9.648 12.281 1 98.62 295 GLN B CA 1
ATOM 4592 C C . GLN B 1 295 ? -0.732 8.984 12.031 1 98.62 295 GLN B C 1
ATOM 4594 O O . GLN B 1 295 ? -1.647 9.109 12.852 1 98.62 295 GLN B O 1
ATOM 4599 N N . ASP B 1 296 ? -0.835 8.258 10.93 1 98.62 296 ASP B N 1
ATOM 4600 C CA . ASP B 1 296 ? -2.035 7.48 10.648 1 98.62 296 ASP B CA 1
ATOM 4601 C C . ASP B 1 296 ? -2.223 6.367 11.672 1 98.62 296 ASP B C 1
ATOM 4603 O O . ASP B 1 296 ? -3.346 6.09 12.094 1 98.62 296 ASP B O 1
ATOM 4607 N N . LEU B 1 297 ? -1.133 5.77 12.055 1 98.69 297 LEU B N 1
ATOM 4608 C CA . LEU B 1 297 ? -1.201 4.715 13.055 1 98.69 297 LEU B CA 1
ATOM 4609 C C . LEU B 1 297 ? -1.736 5.258 14.375 1 98.69 297 LEU B C 1
ATOM 4611 O O . LEU B 1 297 ? -2.648 4.676 14.969 1 98.69 297 LEU B O 1
ATOM 4615 N N . ALA B 1 298 ? -1.176 6.363 14.812 1 98.56 298 ALA B N 1
ATOM 4616 C CA . ALA B 1 298 ? -1.597 6.949 16.078 1 98.56 298 ALA B CA 1
ATOM 4617 C C . ALA B 1 298 ? -3.086 7.281 16.062 1 98.56 298 ALA B C 1
ATOM 4619 O O . ALA B 1 298 ? -3.807 6.977 17.016 1 98.56 298 ALA B O 1
ATOM 4620 N N . ALA B 1 299 ? -3.541 7.852 14.984 1 98.81 299 ALA B N 1
ATOM 4621 C CA . ALA B 1 299 ? -4.949 8.211 14.859 1 98.81 299 ALA B CA 1
ATOM 4622 C C . ALA B 1 299 ? -5.828 6.969 14.766 1 98.81 299 ALA B C 1
ATOM 4624 O O . ALA B 1 299 ? -6.871 6.891 15.422 1 98.81 299 ALA B O 1
ATOM 4625 N N . ALA B 1 300 ? -5.395 6.004 13.969 1 98.81 300 ALA B N 1
ATOM 4626 C CA . ALA B 1 300 ? -6.164 4.773 13.797 1 98.81 300 ALA B CA 1
ATOM 4627 C C . ALA B 1 300 ? -6.25 3.992 15.109 1 98.81 300 ALA B C 1
ATOM 4629 O O . ALA B 1 300 ? -7.301 3.432 15.43 1 98.81 300 ALA B O 1
ATOM 4630 N N . TRP B 1 301 ? -5.133 3.941 15.805 1 98.69 301 TRP B N 1
ATOM 4631 C CA . TRP B 1 301 ? -5.102 3.258 17.094 1 98.69 301 TRP B CA 1
ATOM 4632 C C . TRP B 1 301 ? -6.047 3.926 18.094 1 98.69 301 TRP B C 1
ATOM 4634 O O . TRP B 1 301 ? -6.785 3.246 18.812 1 98.69 301 TRP B O 1
ATOM 4644 N N . HIS B 1 302 ? -6.035 5.262 18.109 1 98.38 302 HIS B N 1
ATOM 4645 C CA . HIS B 1 302 ? -6.938 6.051 18.938 1 98.38 302 HIS B CA 1
ATOM 4646 C C . HIS B 1 302 ? -8.391 5.703 18.656 1 98.38 302 HIS B C 1
ATOM 4648 O O . HIS B 1 302 ? -9.164 5.438 19.578 1 98.38 302 HIS B O 1
ATOM 4654 N N . VAL B 1 303 ? -8.781 5.641 17.406 1 98.56 303 VAL B N 1
ATOM 4655 C CA . VAL B 1 303 ? -10.141 5.332 16.984 1 98.56 303 VAL B CA 1
ATOM 4656 C C . VAL B 1 303 ? -10.484 3.887 17.344 1 98.56 303 VAL B C 1
ATOM 4658 O O . VAL B 1 303 ? -11.562 3.605 17.859 1 98.56 303 VAL B O 1
ATOM 4661 N N . TYR B 1 304 ? -9.555 2.963 17.078 1 98.44 304 TYR B N 1
ATOM 4662 C CA . TYR B 1 304 ? -9.75 1.541 17.328 1 98.44 304 TYR B CA 1
ATOM 4663 C C . TYR B 1 304 ? -10.039 1.288 18.797 1 98.44 304 TYR B C 1
ATOM 4665 O O . TYR B 1 304 ? -10.977 0.563 19.141 1 98.44 304 TYR B O 1
ATOM 4673 N N . GLN B 1 305 ? -9.219 1.899 19.656 1 97.5 305 GLN B N 1
ATOM 4674 C CA . GLN B 1 305 ? -9.398 1.733 21.109 1 97.5 305 GLN B CA 1
ATOM 4675 C C . GLN B 1 305 ? -10.75 2.27 21.562 1 97.5 305 GLN B C 1
ATOM 4677 O O . GLN B 1 305 ? -11.453 1.624 22.344 1 97.5 305 GLN B O 1
ATOM 4682 N N . SER B 1 306 ? -11.102 3.406 21.016 1 96.69 306 SER B N 1
ATOM 4683 C CA . SER B 1 306 ? -12.367 4.035 21.391 1 96.69 306 SER B CA 1
ATOM 4684 C C . SER B 1 306 ? -13.555 3.215 20.891 1 96.69 306 SER B C 1
ATOM 4686 O O . SER B 1 306 ? -14.602 3.176 21.547 1 96.69 306 SER B O 1
ATOM 4688 N N . ALA B 1 307 ? -13.398 2.559 19.797 1 96.69 307 ALA B N 1
ATOM 4689 C CA . ALA B 1 307 ? -14.492 1.847 19.156 1 96.69 307 ALA B CA 1
ATOM 4690 C C . ALA B 1 307 ? -14.688 0.462 19.766 1 96.69 307 ALA B C 1
ATOM 4692 O O . ALA B 1 307 ? -15.703 -0.196 19.516 1 96.69 307 ALA B O 1
ATOM 4693 N N . GLN B 1 308 ? -13.68 0.117 20.562 1 91.19 308 GLN B N 1
ATOM 4694 C CA . GLN B 1 308 ? -13.812 -1.195 21.172 1 91.19 308 GLN B CA 1
ATOM 4695 C C . GLN B 1 308 ? -15.078 -1.274 22.031 1 91.19 308 GLN B C 1
ATOM 4697 O O . GLN B 1 308 ? -15.328 -0.397 22.859 1 91.19 308 GLN B O 1
ATOM 4702 N N . GLY B 1 309 ? -15.93 -2.158 21.859 1 85.62 309 GLY B N 1
ATOM 4703 C CA . GLY B 1 309 ? -17.141 -2.352 22.641 1 85.62 309 GLY B CA 1
ATOM 4704 C C . GLY B 1 309 ? -18.328 -1.606 22.078 1 85.62 309 GLY B C 1
ATOM 4705 O O . GLY B 1 309 ? -19.422 -1.646 22.656 1 85.62 309 GLY B O 1
ATOM 4706 N N . ASP B 1 310 ? -18.094 -0.833 21.062 1 87.44 310 ASP B N 1
ATOM 4707 C CA . ASP B 1 310 ? -19.188 -0.152 20.391 1 87.44 310 ASP B CA 1
ATOM 4708 C C . ASP B 1 310 ? -20 -1.128 19.531 1 87.44 310 ASP B C 1
ATOM 4710 O O . ASP B 1 310 ? -19.547 -1.542 18.453 1 87.44 310 ASP B O 1
ATOM 4714 N N . ASP B 1 311 ? -21.172 -1.401 19.859 1 88.12 311 ASP B N 1
ATOM 4715 C CA . ASP B 1 311 ? -22 -2.41 19.219 1 88.12 311 ASP B CA 1
ATOM 4716 C C . ASP B 1 311 ? -22.438 -1.956 17.828 1 88.12 311 ASP B C 1
ATOM 4718 O O . ASP B 1 311 ? -22.891 -2.768 17.031 1 88.12 311 ASP B O 1
ATOM 4722 N N . ALA B 1 312 ? -22.297 -0.688 17.609 1 90.31 312 ALA B N 1
ATOM 4723 C CA . ALA B 1 312 ? -22.734 -0.149 16.328 1 90.31 312 ALA B CA 1
ATOM 4724 C C . ALA B 1 312 ? -21.703 -0.426 15.234 1 90.31 312 ALA B C 1
ATOM 4726 O O . ALA B 1 312 ? -22.016 -0.317 14.047 1 90.31 312 ALA B O 1
ATOM 4727 N N . VAL B 1 313 ? -20.547 -0.802 15.664 1 93.19 313 VAL B N 1
ATOM 4728 C CA . VAL B 1 313 ? -19.469 -1.011 14.703 1 93.19 313 VAL B CA 1
ATOM 4729 C C . VAL B 1 313 ? -19.547 -2.426 14.141 1 93.19 313 VAL B C 1
ATOM 4731 O O . VAL B 1 313 ? -19.609 -3.4 14.891 1 93.19 313 VAL B O 1
ATOM 4734 N N . SER B 1 314 ? -19.562 -2.51 12.844 1 93.94 314 SER B N 1
ATOM 4735 C CA . SER B 1 314 ? -19.641 -3.805 12.18 1 93.94 314 SER B CA 1
ATOM 4736 C C . SER B 1 314 ? -18.25 -4.441 12.062 1 93.94 314 SER B C 1
ATOM 4738 O O . SER B 1 314 ? -17.234 -3.795 12.336 1 93.94 314 SER B O 1
ATOM 4740 N N . GLY B 1 315 ? -18.328 -5.758 11.797 1 94.44 315 GLY B N 1
ATOM 4741 C CA . GLY B 1 315 ? -17.078 -6.48 11.609 1 94.44 315 GLY B CA 1
ATOM 4742 C C . GLY B 1 315 ? -17.188 -7.641 10.641 1 94.44 315 GLY B C 1
ATOM 4743 O O . GLY B 1 315 ? -18.297 -8.031 10.266 1 94.44 315 GLY B O 1
ATOM 4744 N N . VAL B 1 316 ? -16.016 -8.086 10.203 1 95.5 316 VAL B N 1
ATOM 4745 C CA . VAL B 1 316 ? -15.938 -9.227 9.297 1 95.5 316 VAL B CA 1
ATOM 4746 C C . VAL B 1 316 ? -14.68 -10.031 9.578 1 95.5 316 VAL B C 1
ATOM 4748 O O . VAL B 1 316 ? -13.688 -9.492 10.078 1 95.5 316 VAL B O 1
ATOM 4751 N N . ASP B 1 317 ? -14.781 -11.289 9.438 1 95.06 317 ASP B N 1
ATOM 4752 C CA . ASP B 1 317 ? -13.594 -12.141 9.469 1 95.06 317 ASP B CA 1
ATOM 4753 C C . ASP B 1 317 ? -13.156 -12.523 8.062 1 95.06 317 ASP B C 1
ATOM 4755 O O . ASP B 1 317 ? -13.695 -13.461 7.465 1 95.06 317 ASP B O 1
ATOM 4759 N N . PHE B 1 318 ? -12.141 -11.898 7.566 1 93.69 318 PHE B N 1
ATOM 4760 C CA . PHE B 1 318 ? -11.719 -12.109 6.184 1 93.69 318 PHE B CA 1
ATOM 4761 C C . PHE B 1 318 ? -11.141 -13.508 6 1 93.69 318 PHE B C 1
ATOM 4763 O O . PHE B 1 318 ? -11.047 -14 4.875 1 93.69 318 PHE B O 1
ATOM 4770 N N . ASP B 1 319 ? -10.742 -14.125 7.078 1 89.38 319 ASP B N 1
ATOM 4771 C CA . ASP B 1 319 ? -10.109 -15.438 7 1 89.38 319 ASP B CA 1
ATOM 4772 C C . ASP B 1 319 ? -11.148 -16.547 7.047 1 89.38 319 ASP B C 1
ATOM 4774 O O . ASP B 1 319 ? -10.812 -17.734 6.895 1 89.38 319 ASP B O 1
ATOM 4778 N N . ALA B 1 320 ? -12.359 -16.125 7.285 1 88.62 320 ALA B N 1
ATOM 4779 C CA . ALA B 1 320 ? -13.414 -17.125 7.363 1 88.62 320 ALA B CA 1
ATOM 4780 C C . ALA B 1 320 ? -13.703 -17.719 5.992 1 88.62 320 ALA B C 1
ATOM 4782 O O . ALA B 1 320 ? -13.57 -17.047 4.973 1 88.62 320 ALA B O 1
#

Solvent-accessible surface area (backbone atoms only — not comparable to full-atom values): 31709 Å² total; per-residue (Å²): 112,71,17,36,45,32,23,33,54,52,43,59,75,30,56,54,65,77,62,45,40,53,52,47,53,51,48,33,25,46,46,58,76,58,65,85,60,77,70,38,78,48,75,40,72,72,52,98,63,32,34,41,38,36,30,29,54,4,63,49,94,90,46,82,37,31,20,42,34,43,34,24,42,27,80,91,42,90,73,31,51,36,41,33,32,34,35,23,31,60,90,76,41,46,58,48,29,42,28,31,28,43,62,52,50,42,48,52,52,9,32,49,52,23,53,48,42,61,58,40,30,53,91,78,42,27,28,34,14,30,38,26,55,49,71,57,42,54,32,31,55,60,29,33,54,76,68,35,73,69,65,38,37,24,28,22,37,98,51,60,68,44,13,47,53,41,23,54,50,47,26,70,75,63,74,44,60,42,40,60,34,93,37,71,67,64,22,38,66,76,31,29,32,38,38,38,51,46,87,43,61,52,54,76,46,49,57,93,57,56,57,74,25,20,19,34,39,40,50,38,16,49,41,79,63,18,17,49,58,30,51,65,32,44,62,73,26,54,22,27,24,68,41,64,69,53,26,33,73,28,6,54,38,29,50,53,74,37,56,64,86,55,47,70,40,34,51,20,32,36,72,59,65,75,38,81,57,60,86,50,76,54,45,33,28,35,40,44,38,57,78,56,23,41,59,54,28,53,51,50,50,50,24,51,63,58,44,59,90,44,83,83,56,46,66,47,40,46,84,72,112,70,16,36,43,33,24,33,51,53,43,58,74,29,53,54,65,77,62,44,41,54,52,48,54,51,48,35,26,47,46,60,75,57,65,84,62,77,71,38,79,48,76,39,72,72,53,98,65,32,34,41,38,38,30,28,54,4,63,50,93,89,44,81,37,32,18,42,34,43,35,24,42,28,80,92,42,90,72,33,51,38,41,35,32,35,35,21,32,62,91,77,40,46,58,47,29,40,29,30,28,43,60,52,50,42,49,51,52,10,32,50,50,20,52,48,43,62,59,39,30,52,91,79,41,28,27,36,14,31,38,28,55,50,74,58,41,54,34,32,55,61,29,34,54,77,68,35,74,69,67,37,35,25,27,22,34,97,50,60,69,44,13,48,53,41,22,54,49,47,26,72,74,62,74,42,60,43,40,59,33,93,36,69,66,64,22,36,64,77,31,30,32,38,39,38,50,46,87,42,61,52,55,75,46,48,56,93,57,56,55,76,24,22,19,35,38,39,49,39,15,49,41,78,64,17,17,50,58,29,51,65,33,44,62,72,26,54,22,27,25,69,42,62,69,53,26,33,72,29,7,54,39,29,51,52,74,38,55,64,87,54,46,72,41,34,50,21,32,36,72,59,66,76,38,81,56,60,85,52,77,55,44,34,27,32,41,42,40,56,80,57,22,40,58,54,27,54,50,51,50,48,24,52,62,58,43,57,89,43,82,86,56,47,66,47,40,44,82,70

InterPro domains:
  IPR003462 Ornithine cyclodeaminase/mu-crystallin [PF02423] (3-309)
  IPR003462 Ornithine cyclodeaminase/mu-crystallin [PIRSF001439] (1-313)
  IPR003462 Ornithine cyclodeaminase/mu-crystallin [PTHR13812] (5-308)
  IPR023401 Ornithine cyclodeaminase, N-terminal [G3DSA:3.30.1780.10] (6-308)
  IPR036291 NAD(P)-binding domain superfamily [SSF51735] (2-318)

pLDDT: mean 96.34, std 3.45, range [78.69, 98.94]